Protein AF-A0A7C5AJ79-F1 (afdb_monomer_lite)

Foldseek 3Di:
DVVVVVPDDDPPPQPQQAPPVRHGDPVVVVVVVVCVLQLWQVLVVVQWFFDADLQAEEEDDPPCLCVVQVVVVVVCVVPDDPVVPQDDDQPNPCVQSVLDPLVVLVCQLQQLQQHHYDHDDLVSLLSYQEYEAEQQLEAALVSVVSVLVSFQVAHAYEYEPNACQYYSVRHGAPFPVPSCVCVVQQWTWDPGKDQDFWFWDFDAPVVQLVLQLQLCCLPVVDDDDPVSSVVSSPPDPGLGDNDQQDFLNDRATATFSIFIAIHRHHSNKRAGIATPVRGGQKIWHRHNNGIYMYRTGDSDDPDSDPDPFDRNSQSVSSSSSSRCVSSVDHHQKGWFWPGRRRGTRWQWGWTWTDRPFAPKIKIKIFHALPTAKTKTKIFGHPLFDWKFFLSVLDTFDWDQDPPPRTTIGIDIAHHGGMTIIIGHNDDDDQWEKDWDQEDEAQAKIKIFTPPQQTWFWTWKWKFAPDPVVTDTPVVQIDIDGAGRRGIDITHGHLPDDFAKMKMWTATSTNRRIYIDIYGYDHDPLSVVVVPADDDPDAAWDDPVVLPDADADDLVRLVVLQVLLQCVLQDLHQFFCCAEPCPNCTGPRHNNVSLSNLQNYAVLVNLVSVQVQQQVAHEGEQEACSQQAHLPQRHGPDNVTDNCSLVSQLCNCVVQVWAWWDFPPQLQWIWTHHHNGIYIYGNHGLNVQDDGSSSSSVVSVVVNVVCQVQQNPVPGDDTDIDHPPPQGPVNSRNPD

Sequence (735 aa):
QMGYALGCTYLSTWGHVFNGDLTLTRPGMVIMRTMKGLERSEAVIRCMQPHTDPRIGIYTFDSRWKLVRGRYSFFLQRNGPYDIAMGAGPYKAPGASYVKPPEGPLYSALAESGYAPRYVKPEEFSACKVLFLPYVEAIDPPVADQLKQYVQNGGTLVAFPVIARYDGGGKPYERCPGAGLDELFGFSAGPDWIFECSPVDFPGENEAKKAFADSWFNTSGVPRDEKSEADAISKDAPIYFNMTMRCGGDPCHYISCGHQKLHDIARDVTLIGRHEDGEPLLTFRQVGKGRAICFNLLLTWPTGLQIPVTEQRETFRQAVEQLVRRFGLEPDFELRNTRGYGEGVVDFVTAQFDLPGTSTRILSMYSDWRSRPASARLLLKGGFTQVWDVRSGRRLASLPDPASGIPEALVTVGPGEWRLLALMTKSPSAPDMDAPASVEQGQRIQLAFPGASETLYGRIDAWPGDPALSSRLEHHGRSLAIPKGGRDELRVRLDDPVGEWTLRYTDGISGGVAEMKVSVKASAPARALSAAAPYPDAPMVSAAMARRGADLTDAEFIGLLDRLSAIHLDASPMDKRRYSYFTYELADSRHNTDRLLAATDWTARLEALRAHVAAGGLVYLIGEDLGRDPRSGLPTTPARNPRILEALDALVAKYRGQVLQVAGAPDLRVIRLGKGMILLDRRSPDSSGNSNLHLAAWHQHWLEEMAELGLLPGGRGTLFLPAGMETVRHWFVRQ

pLDDT: mean 80.82, std 16.07, range [26.08, 97.94]

Structure (mmCIF, N/CA/C/O backbone):
data_AF-A0A7C5AJ79-F1
#
_entry.id   AF-A0A7C5AJ79-F1
#
loop_
_atom_site.group_PDB
_atom_site.id
_atom_site.type_symbol
_atom_site.label_atom_id
_atom_site.label_alt_id
_atom_site.label_comp_id
_atom_site.label_asym_id
_atom_site.label_entity_id
_atom_site.label_seq_id
_atom_site.pdbx_PDB_ins_code
_atom_site.Cartn_x
_atom_site.Cartn_y
_atom_site.Cartn_z
_atom_site.occupancy
_atom_site.B_iso_or_equiv
_atom_site.auth_seq_id
_atom_site.auth_comp_id
_atom_site.auth_asym_id
_atom_site.auth_atom_id
_atom_site.pdbx_PDB_model_num
ATOM 1 N N . GLN A 1 1 ? -5.560 5.974 -2.387 1.00 30.77 1 GLN A N 1
ATOM 2 C CA . GLN A 1 1 ? -5.601 7.121 -3.326 1.00 30.77 1 GLN A CA 1
ATOM 3 C C . GLN A 1 1 ? -4.407 7.148 -4.293 1.00 30.77 1 GLN A C 1
ATOM 5 O O . GLN A 1 1 ? -4.661 7.235 -5.484 1.00 30.77 1 GLN A O 1
ATOM 10 N N . MET A 1 2 ? -3.145 6.953 -3.870 1.00 26.08 2 MET A N 1
ATOM 11 C CA . MET A 1 2 ? -2.006 6.813 -4.816 1.00 26.08 2 MET A CA 1
ATOM 12 C C . MET A 1 2 ? -2.119 5.597 -5.759 1.00 26.08 2 MET A C 1
ATOM 14 O O . MET A 1 2 ? -1.777 5.703 -6.929 1.00 26.08 2 MET A O 1
ATOM 18 N N . GLY A 1 3 ? -2.705 4.480 -5.309 1.00 26.86 3 GLY A N 1
ATOM 19 C CA . GLY A 1 3 ? -3.023 3.341 -6.189 1.00 26.86 3 GLY A CA 1
ATOM 20 C C . GLY A 1 3 ? -4.099 3.639 -7.247 1.00 26.86 3 GLY A C 1
ATOM 21 O O . GLY A 1 3 ? -4.060 3.077 -8.334 1.00 26.86 3 GLY A O 1
ATOM 22 N N . TYR A 1 4 ? -5.006 4.588 -6.981 1.00 29.61 4 TYR A N 1
ATOM 23 C CA . TYR A 1 4 ? -5.996 5.050 -7.966 1.00 29.61 4 TYR A CA 1
ATOM 24 C C . TYR A 1 4 ? -5.348 5.963 -9.023 1.00 29.61 4 TYR A C 1
ATOM 26 O O . TYR A 1 4 ? -5.754 5.953 -10.181 1.00 29.61 4 TYR A O 1
ATOM 34 N N . ALA A 1 5 ? -4.288 6.690 -8.641 1.00 33.25 5 ALA A N 1
ATOM 35 C CA . ALA A 1 5 ? -3.459 7.479 -9.554 1.00 33.25 5 ALA A CA 1
ATOM 36 C C . ALA A 1 5 ? -2.518 6.618 -10.419 1.00 33.25 5 ALA A C 1
ATOM 38 O O . ALA A 1 5 ? -2.135 7.042 -11.504 1.00 33.25 5 ALA A O 1
ATOM 39 N N . LEU A 1 6 ? -2.166 5.409 -9.966 1.00 32.25 6 LEU A N 1
ATOM 40 C CA . LEU A 1 6 ? -1.290 4.487 -10.698 1.00 32.25 6 LEU A CA 1
ATOM 41 C C . LEU A 1 6 ? -2.056 3.470 -11.568 1.00 32.25 6 LEU A C 1
ATOM 43 O O . LEU A 1 6 ? -1.479 2.927 -12.504 1.00 32.25 6 LEU A O 1
ATOM 47 N N . GLY A 1 7 ? -3.339 3.212 -11.281 1.00 26.41 7 GLY A N 1
ATOM 48 C CA . GLY A 1 7 ? -4.116 2.127 -11.901 1.00 26.41 7 GLY A CA 1
ATOM 49 C C . GLY A 1 7 ? -5.047 2.500 -13.065 1.00 26.41 7 GLY A C 1
ATOM 50 O O . GLY A 1 7 ? -5.586 1.599 -13.703 1.00 26.41 7 GLY A O 1
ATOM 51 N N . CYS A 1 8 ? -5.259 3.783 -13.379 1.00 26.61 8 CYS A N 1
ATOM 52 C CA . CYS A 1 8 ? -6.176 4.183 -14.456 1.00 26.61 8 CYS A CA 1
ATOM 53 C C . CYS A 1 8 ? -5.454 4.315 -15.812 1.00 26.61 8 CYS A C 1
ATOM 55 O O . CYS A 1 8 ? -4.892 5.355 -16.142 1.00 26.61 8 CYS A O 1
ATOM 57 N N . THR A 1 9 ? -5.478 3.218 -16.571 1.00 29.77 9 THR A N 1
ATOM 58 C CA . THR A 1 9 ? -5.506 3.097 -18.046 1.00 29.77 9 THR A CA 1
ATOM 59 C C . THR A 1 9 ? -5.111 4.318 -18.905 1.00 29.77 9 THR A C 1
ATOM 61 O O . THR A 1 9 ? -5.859 5.281 -19.050 1.00 29.77 9 THR A O 1
ATOM 64 N N . TYR A 1 10 ? -3.959 4.150 -19.564 1.00 36.19 10 TYR A N 1
ATOM 65 C CA . TYR A 1 10 ? -3.267 4.818 -20.689 1.00 36.19 10 TYR A CA 1
ATOM 66 C C . TYR A 1 10 ? -3.913 5.919 -21.574 1.00 36.19 10 TYR A C 1
ATOM 68 O O . TYR A 1 10 ? -3.166 6.567 -22.303 1.00 36.19 10 TYR A O 1
ATOM 76 N N . LEU A 1 11 ? -5.227 6.173 -21.559 1.00 32.41 11 LEU A N 1
ATOM 77 C CA . LEU A 1 11 ? -5.886 7.128 -22.477 1.00 32.41 11 LEU A CA 1
ATOM 78 C C . LEU A 1 11 ? -6.557 8.332 -21.790 1.00 32.41 11 LEU A C 1
ATOM 80 O O . LEU A 1 11 ? -6.788 9.338 -22.452 1.00 32.41 11 LEU A O 1
ATOM 84 N N . SER A 1 12 ? -6.815 8.294 -20.477 1.00 37.41 12 SER A N 1
ATOM 85 C CA . SER A 1 12 ? -7.466 9.403 -19.749 1.00 37.41 12 SER A CA 1
ATOM 86 C C . SER A 1 12 ? -6.517 10.277 -18.912 1.00 37.41 12 SER A C 1
ATOM 88 O O . SER A 1 12 ? -6.944 11.287 -18.360 1.00 37.41 12 SER A O 1
ATOM 90 N N . THR A 1 13 ? -5.233 9.925 -18.793 1.00 46.84 13 THR A N 1
ATOM 91 C CA . THR A 1 13 ? -4.278 10.585 -17.878 1.00 46.84 13 THR A CA 1
ATOM 92 C C . THR A 1 13 ? -3.464 11.722 -18.500 1.00 46.84 13 THR A C 1
ATOM 94 O O . THR A 1 13 ? -3.077 12.641 -17.781 1.00 46.84 13 THR A O 1
ATOM 97 N N . TRP A 1 14 ? -3.242 11.740 -19.818 1.00 44.59 14 TRP A N 1
ATOM 98 C CA . TRP A 1 14 ? -2.407 12.777 -20.448 1.00 44.59 14 TRP A CA 1
ATOM 99 C C . TRP A 1 14 ? -3.070 14.160 -20.469 1.00 44.59 14 TRP A C 1
ATOM 101 O O . TRP A 1 14 ? -2.384 15.161 -20.268 1.00 44.59 14 TRP A O 1
ATOM 111 N N . GLY A 1 15 ? -4.401 14.224 -20.605 1.00 50.94 15 GLY A N 1
ATOM 112 C CA . GLY A 1 15 ? -5.144 15.492 -20.675 1.00 50.94 15 GLY A CA 1
ATOM 113 C C . GLY A 1 15 ? -5.105 16.335 -19.393 1.00 50.94 15 GLY A C 1
ATOM 114 O O . GLY A 1 15 ? -5.389 17.527 -19.437 1.00 50.94 15 GLY A O 1
ATOM 115 N N . HIS A 1 16 ? -4.732 15.744 -18.251 1.00 58.81 16 HIS A N 1
ATOM 116 C CA . HIS A 1 16 ? -4.538 16.477 -16.996 1.00 58.81 16 HIS A CA 1
ATOM 117 C C . HIS A 1 16 ? -3.075 16.833 -16.720 1.00 58.81 16 HIS A C 1
ATOM 119 O O . HIS A 1 16 ? -2.828 17.675 -15.859 1.00 58.81 16 HIS A O 1
ATOM 125 N N . VAL A 1 17 ? -2.113 16.211 -17.411 1.00 68.94 17 VAL A N 1
ATOM 126 C CA . VAL A 1 17 ? -0.666 16.406 -17.197 1.00 68.94 17 VAL A CA 1
ATOM 127 C C . VAL A 1 17 ? -0.088 17.404 -18.197 1.00 68.94 17 VAL A C 1
ATOM 129 O O . VAL A 1 17 ? 0.801 18.173 -17.830 1.00 68.94 17 VAL A O 1
ATOM 132 N N . PHE A 1 18 ? -0.629 17.445 -19.415 1.00 69.00 18 PHE A N 1
ATOM 133 C CA . PHE A 1 18 ? -0.200 18.353 -20.473 1.00 69.00 18 PHE A CA 1
ATOM 134 C C . PHE A 1 18 ? -1.359 19.224 -20.962 1.00 69.00 18 PHE A C 1
ATOM 136 O O . PHE A 1 18 ? -2.495 18.765 -21.081 1.00 69.00 18 PHE A O 1
ATOM 143 N N . ASN A 1 19 ? -1.069 20.495 -21.221 1.00 72.88 19 ASN A N 1
ATOM 144 C CA . ASN A 1 19 ? -1.949 21.390 -21.959 1.00 72.88 19 ASN A CA 1
ATOM 145 C C . ASN A 1 19 ? -2.066 20.899 -23.417 1.00 72.88 19 ASN A C 1
ATOM 147 O O . ASN A 1 19 ? -1.278 20.070 -23.877 1.00 72.88 19 ASN A O 1
ATOM 151 N N . GLY A 1 20 ? -3.024 21.437 -24.177 1.00 66.44 20 GLY A N 1
ATOM 152 C CA . GLY A 1 20 ? -3.197 21.088 -25.597 1.00 66.44 20 GLY A CA 1
ATOM 153 C C . GLY A 1 20 ? -1.980 21.399 -26.486 1.00 66.44 20 GLY A C 1
ATOM 154 O O . GLY A 1 20 ? -1.880 20.857 -27.581 1.00 66.44 20 GLY A O 1
ATOM 155 N N . ASP A 1 21 ? -1.047 22.226 -26.009 1.00 78.31 21 ASP A N 1
ATOM 156 C CA . ASP A 1 21 ? 0.229 22.564 -26.652 1.00 78.31 21 ASP A CA 1
ATOM 157 C C . ASP A 1 21 ? 1.413 21.695 -26.174 1.00 78.31 21 ASP A C 1
ATOM 159 O O . ASP A 1 21 ? 2.566 22.004 -26.467 1.00 78.31 21 ASP A O 1
ATOM 163 N N . LEU A 1 22 ? 1.138 20.616 -25.429 1.00 75.31 22 LEU A N 1
ATOM 164 C CA . LEU A 1 22 ? 2.119 19.694 -24.842 1.00 75.31 22 LEU A CA 1
ATOM 165 C C . LEU A 1 22 ? 3.036 20.308 -23.769 1.00 75.31 22 LEU A C 1
ATOM 167 O O . LEU A 1 22 ? 3.983 19.657 -23.323 1.00 75.31 22 LEU A O 1
ATOM 171 N N . THR A 1 23 ? 2.750 21.518 -23.2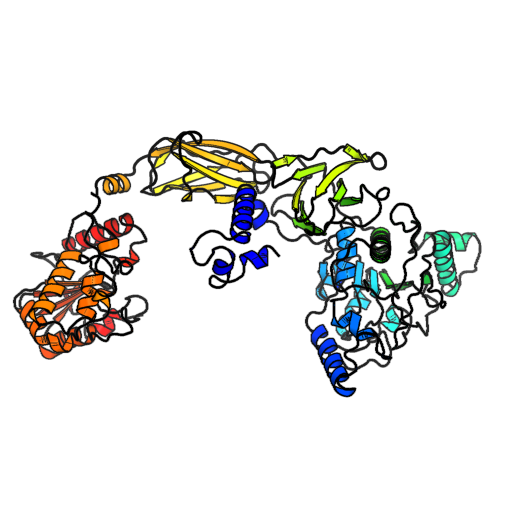84 1.00 81.12 23 THR A N 1
ATOM 172 C CA . THR A 1 23 ? 3.397 22.050 -22.075 1.00 81.12 23 THR A CA 1
ATOM 173 C C . THR A 1 23 ? 2.798 21.421 -20.815 1.00 81.12 23 THR A C 1
ATOM 175 O O . THR A 1 23 ? 1.650 20.981 -20.812 1.00 81.12 23 THR A O 1
ATOM 178 N N . LEU A 1 24 ? 3.555 21.358 -19.714 1.00 77.31 24 LEU A N 1
ATOM 179 C CA . LEU A 1 24 ? 3.053 20.794 -18.455 1.00 77.31 24 LEU A CA 1
ATOM 180 C C . LEU A 1 24 ? 1.935 21.660 -17.852 1.00 77.31 24 LEU A C 1
ATOM 182 O O . LEU A 1 24 ? 2.075 22.874 -17.695 1.00 77.31 24 LEU A O 1
ATOM 186 N N . THR A 1 25 ? 0.854 21.023 -17.409 1.00 82.75 25 THR A N 1
ATOM 187 C CA . THR A 1 25 ? -0.166 21.669 -16.573 1.00 82.75 25 THR A CA 1
ATOM 188 C C . THR A 1 25 ? 0.356 21.868 -15.142 1.00 82.75 25 THR A C 1
ATOM 190 O O . THR A 1 25 ? 1.351 21.270 -14.719 1.00 82.75 25 THR A O 1
ATOM 193 N N . ARG A 1 26 ? -0.358 22.654 -14.321 1.00 81.06 26 ARG A N 1
ATOM 194 C CA . ARG A 1 26 ? -0.065 22.752 -12.877 1.00 81.06 26 ARG A CA 1
ATOM 195 C C . ARG A 1 26 ? -0.122 21.387 -12.162 1.00 81.06 26 ARG A C 1
ATOM 197 O O . ARG A 1 26 ? 0.842 21.080 -11.461 1.00 81.06 26 ARG A O 1
ATOM 204 N N . PRO A 1 27 ? -1.162 20.545 -12.341 1.00 78.88 27 PRO A N 1
ATOM 205 C CA . PRO A 1 27 ? -1.145 19.169 -11.839 1.00 78.88 27 PRO A CA 1
ATOM 206 C C . PRO A 1 27 ? 0.046 18.349 -12.347 1.00 78.88 27 PRO A C 1
ATOM 208 O O . PRO A 1 27 ? 0.680 17.657 -11.553 1.00 78.88 27 PRO A O 1
ATOM 211 N N . GLY A 1 28 ? 0.401 18.475 -13.630 1.00 79.31 28 GLY A N 1
ATOM 212 C CA . GLY A 1 28 ? 1.559 17.799 -14.216 1.00 79.31 28 GLY A CA 1
ATOM 213 C C . GLY A 1 28 ? 2.873 18.175 -13.528 1.00 79.31 28 GLY A C 1
ATOM 214 O O . GLY A 1 28 ? 3.649 17.296 -13.157 1.00 79.31 28 GLY A O 1
ATOM 215 N N . MET A 1 29 ? 3.087 19.464 -13.247 1.00 83.31 29 MET A N 1
ATOM 216 C CA . MET A 1 29 ? 4.248 19.935 -12.480 1.00 83.31 29 MET A CA 1
ATOM 217 C C . MET A 1 29 ? 4.271 19.397 -11.041 1.00 83.31 29 MET A C 1
ATOM 219 O O . MET A 1 29 ? 5.339 19.037 -10.541 1.00 83.31 29 MET A O 1
ATOM 223 N N . VAL A 1 30 ? 3.116 19.321 -10.366 1.00 81.75 30 VAL A N 1
ATOM 224 C CA . VAL A 1 30 ? 3.016 18.764 -9.003 1.00 81.75 30 VAL A CA 1
ATOM 225 C C . VAL A 1 30 ? 3.344 17.272 -8.998 1.00 81.75 30 VAL A C 1
ATOM 227 O O . VAL A 1 30 ? 4.111 16.827 -8.146 1.00 81.75 30 VAL A O 1
ATOM 230 N N . ILE A 1 31 ? 2.822 16.507 -9.961 1.00 80.75 31 ILE A N 1
ATOM 231 C CA . ILE A 1 31 ? 3.136 15.081 -10.117 1.00 80.75 31 ILE A CA 1
ATOM 232 C C . ILE A 1 31 ? 4.631 14.903 -10.371 1.00 80.75 31 ILE A C 1
ATOM 234 O O . ILE A 1 31 ? 5.275 14.139 -9.658 1.00 80.75 31 ILE A O 1
ATOM 238 N N . MET A 1 32 ? 5.205 15.652 -11.316 1.00 81.56 32 MET A N 1
ATOM 239 C CA . MET A 1 32 ? 6.634 15.592 -11.629 1.00 81.56 32 MET A CA 1
ATOM 240 C C . MET A 1 32 ? 7.501 15.887 -10.397 1.00 81.56 32 MET A C 1
ATOM 242 O O . MET A 1 32 ? 8.410 15.118 -10.087 1.00 81.56 32 MET A O 1
ATOM 246 N N . ARG A 1 33 ? 7.205 16.963 -9.651 1.00 84.50 33 ARG A N 1
ATOM 247 C CA . ARG A 1 33 ? 7.942 17.317 -8.427 1.00 84.50 33 ARG A CA 1
ATOM 248 C C . ARG A 1 33 ? 7.802 16.239 -7.349 1.00 84.50 33 ARG A C 1
ATOM 250 O O . ARG A 1 33 ? 8.792 15.909 -6.701 1.00 84.50 33 ARG A O 1
ATOM 257 N N . THR A 1 34 ? 6.603 15.688 -7.164 1.00 82.81 34 THR A N 1
ATOM 258 C CA . THR A 1 34 ? 6.357 14.600 -6.208 1.00 82.81 34 THR A CA 1
ATOM 259 C C . THR A 1 34 ? 7.134 13.344 -6.586 1.00 82.81 34 THR A C 1
ATOM 261 O O . THR A 1 34 ? 7.857 12.818 -5.747 1.00 82.81 34 THR A O 1
ATOM 264 N N . MET A 1 35 ? 7.055 12.904 -7.844 1.00 83.12 35 MET A N 1
ATOM 265 C CA . MET A 1 35 ? 7.781 11.729 -8.332 1.00 83.12 35 MET A CA 1
ATOM 266 C C . MET A 1 35 ? 9.294 11.917 -8.201 1.00 83.12 35 MET A C 1
ATOM 268 O O . MET A 1 35 ? 9.977 11.032 -7.695 1.00 83.12 35 MET A O 1
ATOM 272 N N . LYS A 1 36 ? 9.818 13.100 -8.548 1.00 84.56 36 LYS A N 1
ATOM 273 C CA . LYS A 1 36 ? 11.247 13.401 -8.391 1.00 84.56 36 LYS A CA 1
ATOM 274 C C . LYS A 1 36 ? 11.685 13.382 -6.925 1.00 84.56 36 LYS A C 1
ATOM 276 O O . LYS A 1 36 ? 12.739 12.844 -6.607 1.00 84.56 36 LYS A O 1
ATOM 281 N N . GLY A 1 37 ? 10.863 13.919 -6.023 1.00 84.50 37 GLY A N 1
ATOM 282 C CA . GLY A 1 37 ? 11.114 13.878 -4.579 1.00 84.50 37 GLY A CA 1
ATOM 283 C C . GLY A 1 37 ? 10.970 12.488 -3.947 1.00 84.50 37 GLY A C 1
ATOM 284 O O . GLY A 1 37 ? 11.336 12.317 -2.787 1.00 84.50 37 GLY A O 1
ATOM 285 N N . LEU A 1 38 ? 10.430 11.515 -4.686 1.00 87.81 38 LEU A N 1
ATOM 286 C CA . LEU A 1 38 ? 10.228 10.138 -4.243 1.00 87.81 38 LEU A CA 1
ATOM 287 C C . LEU A 1 38 ? 11.202 9.141 -4.856 1.00 87.81 38 LEU A C 1
ATOM 289 O O . LEU A 1 38 ? 11.251 8.009 -4.398 1.00 87.81 38 LEU A O 1
ATOM 293 N N . GLU A 1 39 ? 11.997 9.544 -5.842 1.00 88.12 39 GLU A N 1
ATOM 294 C CA . GLU A 1 39 ? 12.867 8.652 -6.613 1.00 88.12 39 GLU A CA 1
ATOM 295 C C . GLU A 1 39 ? 13.772 7.775 -5.726 1.00 88.12 39 GLU A C 1
ATOM 297 O O . GLU A 1 39 ? 13.939 6.583 -5.981 1.00 88.12 39 GLU A O 1
ATOM 302 N N . ARG A 1 40 ? 14.291 8.337 -4.627 1.00 90.94 40 ARG A N 1
ATOM 303 C CA . ARG A 1 40 ? 15.097 7.605 -3.639 1.00 90.94 40 ARG A CA 1
ATOM 304 C C . ARG A 1 40 ? 14.287 6.563 -2.859 1.00 90.94 40 ARG A C 1
ATOM 306 O O . ARG A 1 40 ? 14.742 5.443 -2.663 1.00 90.94 40 ARG A O 1
ATOM 313 N N . SER A 1 41 ? 13.105 6.941 -2.381 1.00 92.44 41 SER A N 1
ATOM 314 C CA . SER A 1 41 ? 12.254 6.117 -1.513 1.00 92.44 41 SER A CA 1
ATOM 315 C C . SER A 1 41 ? 11.194 5.321 -2.273 1.00 92.44 41 SER A C 1
ATOM 317 O O . SER A 1 41 ? 10.345 4.664 -1.671 1.00 92.44 41 SER A O 1
ATOM 319 N N . GLU A 1 42 ? 11.249 5.338 -3.601 1.00 92.69 42 GLU A N 1
ATOM 320 C CA . GLU A 1 42 ? 10.280 4.696 -4.479 1.00 92.69 42 GLU A CA 1
ATOM 321 C C . GLU A 1 42 ? 10.166 3.191 -4.200 1.00 92.69 42 GLU A C 1
ATOM 323 O O . GLU A 1 42 ? 9.053 2.667 -4.178 1.00 92.69 42 GLU A O 1
ATOM 328 N N . ALA A 1 43 ? 11.277 2.511 -3.893 1.00 92.75 43 ALA A N 1
ATOM 329 C CA . ALA A 1 43 ? 11.260 1.104 -3.485 1.00 92.75 43 ALA A CA 1
ATOM 330 C C . ALA A 1 43 ? 10.395 0.868 -2.238 1.00 92.75 43 ALA A C 1
ATOM 332 O O . ALA A 1 43 ? 9.576 -0.048 -2.229 1.00 92.75 43 ALA A O 1
ATOM 333 N N . VAL A 1 44 ? 10.531 1.718 -1.213 1.00 94.25 44 VAL A N 1
ATOM 334 C CA . VAL A 1 44 ? 9.744 1.632 0.028 1.00 94.25 44 VAL A CA 1
ATOM 335 C C . VAL A 1 44 ? 8.259 1.796 -0.288 1.00 94.25 44 VAL A C 1
ATOM 337 O O . VAL A 1 44 ? 7.440 0.982 0.124 1.00 94.25 44 VAL A O 1
ATOM 340 N N . ILE A 1 45 ? 7.907 2.810 -1.079 1.00 91.06 45 ILE A N 1
ATOM 341 C CA . ILE A 1 45 ? 6.509 3.148 -1.391 1.00 91.06 45 ILE A CA 1
ATOM 342 C C . ILE A 1 45 ? 5.844 2.085 -2.262 1.00 91.06 45 ILE A C 1
ATOM 344 O O . ILE A 1 45 ? 4.664 1.795 -2.078 1.00 91.06 45 ILE A O 1
ATOM 348 N N . ARG A 1 46 ? 6.583 1.504 -3.212 1.00 90.62 46 ARG A N 1
ATOM 349 C CA . ARG A 1 46 ? 6.070 0.444 -4.090 1.00 90.62 46 ARG A CA 1
ATOM 350 C C . ARG A 1 46 ? 5.912 -0.895 -3.372 1.00 90.62 46 ARG A C 1
ATOM 352 O O . ARG A 1 46 ? 5.088 -1.694 -3.807 1.00 90.62 46 ARG A O 1
ATOM 359 N N . CYS A 1 47 ? 6.696 -1.145 -2.322 1.00 94.00 47 CYS A N 1
ATOM 360 C CA . CYS A 1 47 ? 6.739 -2.449 -1.657 1.00 94.00 47 CYS A CA 1
ATOM 361 C C . CYS A 1 47 ? 6.020 -2.496 -0.304 1.00 94.00 47 CYS A C 1
ATOM 363 O O . CYS A 1 47 ? 5.737 -3.593 0.172 1.00 94.00 47 CYS A O 1
ATOM 365 N N . MET A 1 48 ? 5.730 -1.352 0.325 1.00 94.69 48 MET A N 1
ATOM 366 C CA . MET A 1 48 ? 4.992 -1.318 1.589 1.00 94.69 48 MET A CA 1
ATOM 367 C C . MET A 1 48 ? 3.592 -1.933 1.430 1.00 94.69 48 MET A C 1
ATOM 369 O O . MET A 1 48 ? 2.895 -1.689 0.442 1.00 94.69 48 MET A O 1
ATOM 373 N N . GLN A 1 49 ? 3.165 -2.719 2.414 1.00 94.94 49 GLN A N 1
ATOM 374 C CA . GLN A 1 49 ? 1.880 -3.419 2.420 1.00 94.94 49 GLN A CA 1
ATOM 375 C C . GLN A 1 49 ? 1.011 -2.907 3.567 1.00 94.94 49 GLN A C 1
ATOM 377 O O . GLN A 1 49 ? 1.552 -2.672 4.641 1.00 94.94 49 GLN A O 1
ATOM 382 N N . PRO A 1 50 ? -0.309 -2.707 3.388 1.00 94.44 50 PRO A N 1
ATOM 383 C CA . PRO A 1 50 ? -1.170 -2.231 4.468 1.00 94.44 50 PRO A CA 1
ATOM 384 C C . PRO A 1 50 ? -1.029 -3.095 5.723 1.00 94.44 50 PRO A C 1
ATOM 386 O O . PRO A 1 50 ? -1.135 -4.317 5.646 1.00 94.44 50 PRO A O 1
ATOM 389 N N . HIS A 1 51 ? -0.797 -2.452 6.864 1.00 93.56 51 HIS A N 1
ATOM 390 C CA . HIS A 1 51 ? -0.735 -3.135 8.146 1.00 93.56 51 HIS A CA 1
ATOM 391 C C . HIS A 1 51 ? -2.135 -3.239 8.756 1.00 93.56 51 HIS A C 1
ATOM 393 O O . HIS A 1 51 ? -2.902 -2.274 8.732 1.00 93.56 51 HIS A O 1
ATOM 399 N N . THR A 1 52 ? -2.435 -4.389 9.355 1.00 93.19 52 THR A N 1
ATOM 400 C CA . THR A 1 52 ? -3.640 -4.605 10.159 1.00 93.19 52 THR A CA 1
ATOM 401 C C . THR A 1 52 ? -3.317 -5.452 11.385 1.00 93.19 52 THR A C 1
ATOM 403 O O . THR A 1 52 ? -2.621 -6.460 11.259 1.00 93.19 52 THR A O 1
ATOM 406 N N . ASP A 1 53 ? -3.885 -5.105 12.536 1.00 92.69 53 ASP A N 1
ATOM 407 C CA . ASP A 1 53 ? -3.864 -5.907 13.754 1.00 92.69 53 ASP A CA 1
ATOM 408 C C . ASP A 1 53 ? -4.997 -6.950 13.699 1.00 92.69 53 ASP A C 1
ATOM 410 O O . ASP A 1 53 ? -6.174 -6.588 13.805 1.00 92.69 53 ASP A O 1
ATOM 414 N N . PRO A 1 54 ? -4.687 -8.254 13.559 1.00 93.19 54 PRO A N 1
ATOM 415 C CA . PRO A 1 54 ? -5.710 -9.296 13.462 1.00 93.19 54 PRO A CA 1
ATOM 416 C C . PRO A 1 54 ? -6.571 -9.417 14.729 1.00 93.19 54 PRO A C 1
ATOM 418 O O . PRO A 1 54 ? -7.662 -9.984 14.679 1.00 93.19 54 PRO A O 1
ATOM 421 N N . ARG A 1 55 ? -6.117 -8.864 15.863 1.00 95.38 55 ARG A N 1
ATOM 422 C CA . ARG A 1 55 ? -6.834 -8.920 17.141 1.00 95.38 55 ARG A CA 1
ATOM 423 C C . ARG A 1 55 ? -8.033 -7.967 17.186 1.00 95.38 55 ARG A C 1
ATOM 425 O O . ARG A 1 55 ? -8.869 -8.141 18.074 1.00 95.38 55 ARG A O 1
ATOM 432 N N . ILE A 1 56 ? -8.127 -6.994 16.273 1.00 95.94 56 ILE A N 1
ATOM 433 C CA . ILE A 1 56 ? -9.203 -5.991 16.217 1.00 95.94 56 ILE A CA 1
ATOM 434 C C . ILE A 1 56 ? -9.965 -6.141 14.898 1.00 95.94 56 ILE A C 1
ATOM 436 O O . ILE A 1 56 ? -9.530 -5.656 13.851 1.00 95.94 56 ILE A O 1
ATOM 440 N N . GLY A 1 57 ? -11.120 -6.801 14.955 1.00 95.06 57 GLY A N 1
ATOM 441 C CA . GLY A 1 57 ? -11.978 -7.032 13.796 1.00 95.06 57 GLY A CA 1
ATOM 442 C C . GLY A 1 57 ? -13.144 -6.052 13.723 1.00 95.06 57 GLY A C 1
ATOM 443 O O . GLY A 1 57 ? -13.804 -5.791 14.724 1.00 95.06 57 GLY A O 1
ATOM 444 N N . ILE A 1 58 ? -13.449 -5.559 12.526 1.00 92.88 58 ILE A N 1
ATOM 445 C CA . ILE A 1 58 ? -14.715 -4.906 12.185 1.00 92.88 58 ILE A CA 1
ATOM 446 C C . ILE A 1 58 ? -15.421 -5.804 11.183 1.00 92.88 58 ILE A C 1
ATOM 448 O O . ILE A 1 58 ? -14.908 -6.069 10.094 1.00 92.88 58 ILE A O 1
ATOM 452 N N . TYR A 1 59 ? -16.599 -6.290 11.540 1.00 89.94 59 TYR A N 1
ATOM 453 C CA . TYR A 1 59 ? -17.354 -7.130 10.636 1.00 89.94 59 TYR A CA 1
ATOM 454 C C . TYR A 1 59 ? -17.980 -6.291 9.514 1.00 89.94 59 TYR A C 1
ATOM 456 O O . TYR A 1 59 ? -18.676 -5.315 9.789 1.00 89.94 59 TYR A O 1
ATOM 464 N N . THR A 1 60 ? -17.742 -6.667 8.253 1.00 74.88 60 THR A N 1
ATOM 465 C CA . THR A 1 60 ? -18.331 -6.009 7.075 1.00 74.88 60 THR A CA 1
ATOM 466 C C . THR A 1 60 ? -19.018 -7.011 6.146 1.00 74.88 60 THR A C 1
ATOM 468 O O . THR A 1 60 ? -18.612 -8.169 6.037 1.00 74.88 60 THR A O 1
ATOM 471 N N . PHE A 1 61 ? -20.062 -6.554 5.450 1.00 66.69 61 PHE A N 1
ATOM 472 C CA . PHE A 1 61 ? -20.881 -7.351 4.535 1.00 66.69 61 PHE A CA 1
ATOM 473 C C . PHE A 1 61 ? -21.057 -6.660 3.184 1.00 66.69 61 PHE A C 1
ATOM 475 O O . PHE A 1 61 ? -22.052 -5.976 2.934 1.00 66.69 61 PHE A O 1
ATOM 482 N N . ASP A 1 62 ? -20.132 -6.900 2.263 1.00 55.00 62 ASP A N 1
ATOM 483 C CA . ASP A 1 62 ? -20.131 -6.258 0.942 1.00 55.00 62 ASP A CA 1
ATOM 484 C C . ASP A 1 62 ? -21.410 -6.553 0.107 1.00 55.00 62 ASP A C 1
ATOM 486 O O . ASP A 1 62 ? -21.867 -5.736 -0.692 1.00 55.00 62 ASP A O 1
ATOM 490 N N . SER A 1 63 ? -22.066 -7.706 0.314 1.00 47.59 63 SER A N 1
ATOM 491 C CA . SER A 1 63 ? -23.254 -8.123 -0.454 1.00 47.59 63 SER A CA 1
ATOM 492 C C . SER A 1 63 ? -24.602 -7.664 0.122 1.00 47.59 63 SER A C 1
ATOM 494 O O . SER A 1 63 ? -25.560 -7.508 -0.639 1.00 47.59 63 SER A O 1
ATOM 496 N N . ARG A 1 64 ? -24.708 -7.403 1.433 1.00 56.78 64 ARG A N 1
ATOM 497 C CA . ARG A 1 64 ? -25.996 -7.112 2.102 1.00 56.78 64 ARG A CA 1
ATOM 498 C C . ARG A 1 64 ? -26.340 -5.624 2.160 1.00 56.78 64 ARG A C 1
ATOM 500 O O . ARG A 1 64 ? -27.517 -5.288 2.274 1.00 56.78 64 ARG A O 1
ATOM 507 N N . TRP A 1 65 ? -25.372 -4.738 1.901 1.00 57.91 65 TRP A N 1
ATOM 508 C CA . TRP A 1 65 ? -25.650 -3.332 1.584 1.00 57.91 65 TRP A CA 1
ATOM 509 C C . TRP A 1 65 ? -26.583 -3.180 0.386 1.00 57.91 65 TRP A C 1
ATOM 511 O O . TRP A 1 65 ? -27.425 -2.290 0.381 1.00 57.91 65 TRP A O 1
ATOM 521 N N . LYS A 1 66 ? -26.487 -4.062 -0.618 1.00 58.03 66 LYS A N 1
ATOM 522 C CA . LYS A 1 66 ? -27.406 -4.057 -1.767 1.00 58.03 66 LYS A CA 1
ATOM 523 C C . LYS A 1 66 ? -28.838 -4.394 -1.364 1.00 58.03 66 LYS A C 1
ATOM 525 O O . LYS A 1 66 ? -29.760 -3.829 -1.938 1.00 58.03 66 LYS A O 1
ATOM 530 N N . LEU A 1 67 ? -29.023 -5.276 -0.383 1.00 60.53 67 LEU A N 1
ATOM 531 C CA . LEU A 1 67 ? -30.341 -5.656 0.119 1.00 60.53 67 LEU A CA 1
ATOM 532 C C . LEU A 1 67 ? -30.963 -4.526 0.946 1.00 60.53 67 LEU A C 1
ATOM 534 O O . LEU A 1 67 ? -32.099 -4.129 0.697 1.00 60.53 67 LEU A O 1
ATOM 538 N N . VAL A 1 68 ? -30.183 -3.958 1.865 1.00 57.16 68 VAL A N 1
ATOM 539 C CA . VAL A 1 68 ? -30.588 -2.813 2.688 1.00 57.16 68 VAL A CA 1
ATOM 540 C C . VAL A 1 68 ? -30.891 -1.598 1.796 1.00 57.16 68 VAL A C 1
ATOM 542 O O . VAL A 1 68 ? -31.989 -1.048 1.856 1.00 57.16 68 VAL A O 1
ATOM 545 N N . ARG A 1 69 ? -29.988 -1.242 0.868 1.00 58.66 69 ARG A N 1
ATOM 546 C CA . ARG A 1 69 ? -30.200 -0.152 -0.104 1.00 58.66 69 ARG A CA 1
ATOM 547 C C . ARG A 1 69 ? -31.357 -0.435 -1.052 1.00 58.66 69 ARG A C 1
ATOM 549 O O . ARG A 1 69 ? -32.204 0.428 -1.203 1.00 58.66 69 ARG A O 1
ATOM 556 N N . GLY A 1 70 ? -31.430 -1.623 -1.651 1.00 58.09 70 GLY A N 1
ATOM 557 C CA . GLY A 1 70 ? -32.503 -1.997 -2.577 1.00 58.09 70 GLY A CA 1
ATOM 558 C C . GLY A 1 70 ? -33.884 -1.929 -1.926 1.00 58.09 70 GLY A C 1
ATOM 559 O O . GLY A 1 70 ? -34.831 -1.437 -2.535 1.00 58.09 70 GLY A O 1
ATOM 560 N N . ARG A 1 71 ? -33.990 -2.326 -0.654 1.00 60.28 71 ARG A N 1
ATOM 561 C CA . ARG A 1 71 ? -35.222 -2.214 0.129 1.00 60.28 71 ARG A CA 1
ATOM 562 C C . ARG A 1 71 ? -35.559 -0.770 0.497 1.00 60.28 71 ARG A C 1
ATOM 564 O O . ARG A 1 71 ? -36.707 -0.368 0.326 1.00 60.28 71 ARG A O 1
ATOM 571 N N . TYR A 1 72 ? -34.595 0.023 0.968 1.00 55.88 72 TYR A N 1
ATOM 572 C CA . TYR A 1 72 ? -34.843 1.443 1.234 1.00 55.88 72 TYR A CA 1
ATOM 573 C C . TYR A 1 72 ? -35.192 2.202 -0.055 1.00 55.88 72 TYR A C 1
ATOM 575 O O . TYR A 1 72 ? -36.121 2.998 -0.041 1.00 55.88 72 TYR A O 1
ATOM 583 N N . SER A 1 73 ? -34.565 1.888 -1.194 1.00 50.47 73 SER A N 1
ATOM 584 C CA . SER A 1 73 ? -34.952 2.411 -2.512 1.00 50.47 73 SER A CA 1
ATOM 585 C C . SER A 1 73 ? -36.377 2.001 -2.912 1.00 50.47 73 SER A C 1
ATOM 587 O O . SER A 1 73 ? -37.110 2.821 -3.459 1.00 50.47 73 SER A O 1
ATOM 589 N N . PHE A 1 74 ? -36.804 0.773 -2.598 1.00 46.56 74 PHE A N 1
ATOM 590 C CA . PHE A 1 74 ? -38.181 0.317 -2.820 1.00 46.56 74 PHE A CA 1
ATOM 591 C C . PHE A 1 74 ? -39.204 1.071 -1.948 1.00 46.56 74 PHE A C 1
ATOM 593 O O . PHE A 1 74 ? -40.288 1.404 -2.424 1.00 46.56 74 PHE A O 1
ATOM 600 N N . PHE A 1 75 ? -38.869 1.406 -0.696 1.00 47.91 75 PHE A N 1
ATOM 601 C CA . PHE A 1 75 ? -39.735 2.229 0.162 1.00 47.91 75 PHE A CA 1
ATOM 602 C C . PHE A 1 75 ? -39.729 3.716 -0.211 1.00 47.91 75 PHE A C 1
ATOM 604 O O . PHE A 1 75 ? -40.786 4.342 -0.166 1.00 47.91 75 PHE A O 1
ATOM 611 N N . LEU A 1 76 ? -38.592 4.257 -0.661 1.00 44.53 76 LEU A N 1
ATOM 612 C CA . LEU A 1 76 ? -38.488 5.620 -1.197 1.00 44.53 76 LEU A CA 1
ATOM 613 C C . LEU A 1 76 ? -39.404 5.829 -2.414 1.00 44.53 76 LEU A C 1
ATOM 615 O O . LEU A 1 76 ? -39.936 6.917 -2.604 1.00 44.53 76 LEU A O 1
ATOM 619 N N . GLN A 1 77 ? -39.652 4.786 -3.216 1.00 40.16 77 GLN A N 1
ATOM 620 C CA . GLN A 1 77 ? -40.608 4.854 -4.328 1.00 40.16 77 GLN A CA 1
ATOM 621 C C . GLN A 1 77 ? -42.081 4.831 -3.889 1.00 40.16 77 GLN A C 1
ATOM 623 O O . GLN A 1 77 ? -42.943 5.264 -4.652 1.00 40.16 77 GLN A O 1
ATOM 628 N N . ARG A 1 78 ? -42.398 4.342 -2.683 1.00 38.09 78 ARG A N 1
ATOM 629 C CA . ARG A 1 78 ? -43.785 4.093 -2.260 1.00 38.09 78 ARG A CA 1
ATOM 630 C C . ARG A 1 78 ? -44.483 5.319 -1.653 1.00 38.09 78 ARG A C 1
ATOM 632 O O . ARG A 1 78 ? -45.706 5.370 -1.701 1.00 38.09 78 ARG A O 1
ATOM 639 N N . ASN A 1 79 ? -43.728 6.309 -1.163 1.00 39.03 79 ASN A N 1
ATOM 640 C CA . ASN A 1 79 ? -44.267 7.522 -0.518 1.00 39.03 79 ASN A CA 1
ATOM 641 C C . ASN A 1 79 ? -44.068 8.825 -1.324 1.00 39.03 79 ASN A C 1
ATOM 643 O O . ASN A 1 79 ? -44.428 9.905 -0.861 1.00 39.03 79 ASN A O 1
ATOM 647 N N . GLY A 1 80 ? -43.581 8.731 -2.566 1.00 32.19 80 GLY A N 1
ATOM 648 C CA . GLY A 1 80 ? -43.537 9.849 -3.511 1.00 32.19 80 GLY A CA 1
ATOM 649 C C . GLY A 1 80 ? -42.311 10.776 -3.393 1.00 32.19 80 GLY A C 1
ATOM 650 O O . GLY A 1 80 ? -41.544 10.716 -2.436 1.00 32.19 80 GLY A O 1
ATOM 651 N N . PRO A 1 81 ? -42.107 11.657 -4.392 1.00 35.16 81 PRO A N 1
ATOM 652 C CA . PRO A 1 81 ? -40.875 12.436 -4.594 1.00 35.16 81 PRO A CA 1
ATOM 653 C C . PRO A 1 81 ? -40.617 13.558 -3.569 1.00 35.16 81 PRO A C 1
ATOM 655 O O . PRO A 1 81 ? -39.622 14.268 -3.693 1.00 35.16 81 PRO A O 1
ATOM 658 N N . TYR A 1 82 ? -41.478 13.730 -2.561 1.00 35.75 82 TYR A N 1
ATOM 659 C CA . TYR A 1 82 ? -41.344 14.778 -1.540 1.00 35.75 82 TYR A CA 1
ATOM 660 C C . TYR A 1 82 ? -40.577 14.330 -0.280 1.00 35.75 82 TYR A C 1
ATOM 662 O O . TYR A 1 82 ? -40.197 15.178 0.521 1.00 35.75 82 TYR A O 1
ATOM 670 N N . ASP A 1 83 ? -40.257 13.038 -0.143 1.00 36.44 83 ASP A N 1
ATOM 671 C CA . ASP A 1 83 ? -39.485 12.478 0.987 1.00 36.44 83 ASP A CA 1
ATOM 672 C C . ASP A 1 83 ? -37.953 12.523 0.776 1.00 36.44 83 ASP A C 1
ATOM 674 O O . ASP A 1 83 ? -37.173 12.020 1.582 1.00 36.44 83 ASP A O 1
ATOM 678 N N . ILE A 1 84 ? -37.487 13.167 -0.302 1.00 36.41 84 ILE A N 1
ATOM 679 C CA . ILE A 1 84 ? -36.053 13.426 -0.559 1.00 36.41 84 ILE A CA 1
ATOM 680 C C . ILE A 1 84 ? -35.514 14.516 0.399 1.00 36.41 84 ILE A C 1
ATOM 682 O O . ILE A 1 84 ? -34.307 14.748 0.490 1.00 36.41 84 ILE A O 1
ATOM 686 N N . ALA A 1 85 ? -36.393 15.174 1.165 1.00 33.41 85 ALA A N 1
ATOM 687 C CA . ALA A 1 85 ? -35.994 16.025 2.274 1.00 33.41 85 ALA A CA 1
ATOM 688 C C . ALA A 1 85 ? -35.424 15.159 3.409 1.00 33.41 85 ALA A C 1
ATOM 690 O O . ALA A 1 85 ? -36.150 14.588 4.219 1.00 33.41 85 ALA A O 1
ATOM 691 N N . MET A 1 86 ? -34.095 15.089 3.452 1.00 41.19 86 MET A N 1
ATOM 692 C CA . MET A 1 86 ? -33.263 14.499 4.501 1.00 41.19 86 MET A CA 1
ATOM 693 C C . MET A 1 86 ? -33.576 15.063 5.909 1.00 41.19 86 MET A C 1
ATOM 695 O O . MET A 1 86 ? -32.758 15.793 6.464 1.00 41.19 86 MET A O 1
ATOM 699 N N . GLY A 1 87 ? -34.738 14.765 6.511 1.00 36.00 87 GLY A N 1
ATOM 700 C CA . GLY A 1 87 ? -35.007 15.221 7.881 1.00 36.00 87 GLY A CA 1
ATOM 701 C C . GLY A 1 87 ? -36.407 15.139 8.508 1.00 36.00 87 GLY A C 1
ATOM 702 O O . GLY A 1 87 ? -36.481 15.459 9.693 1.00 36.00 87 GLY A O 1
ATOM 703 N N . ALA A 1 88 ? -37.502 14.739 7.841 1.00 34.47 88 ALA A N 1
ATOM 704 C CA . ALA A 1 88 ? -38.850 15.004 8.401 1.00 34.47 88 ALA A CA 1
ATOM 705 C C . ALA A 1 88 ? -39.891 13.856 8.418 1.00 34.47 88 ALA A C 1
ATOM 707 O O . ALA A 1 88 ? -41.073 14.135 8.599 1.00 34.47 88 ALA A O 1
ATOM 708 N N . GLY A 1 89 ? -39.494 12.581 8.308 1.00 37.03 89 GLY A N 1
ATOM 709 C CA . GLY A 1 89 ? -40.410 11.427 8.438 1.00 37.03 89 GLY A CA 1
ATOM 710 C C . GLY A 1 89 ? -40.096 10.502 9.631 1.00 37.03 89 GLY A C 1
ATOM 711 O O . GLY A 1 89 ? -38.981 10.549 10.150 1.00 37.03 89 GLY A O 1
ATOM 712 N N . PRO A 1 90 ? -41.020 9.611 10.056 1.00 39.91 90 PRO A N 1
ATOM 713 C CA . PRO A 1 90 ? -40.784 8.614 11.119 1.00 39.91 90 PRO A CA 1
ATOM 714 C C . PRO A 1 90 ? -39.660 7.613 10.782 1.00 39.91 90 PRO A C 1
ATOM 716 O O . PRO A 1 90 ? -39.130 6.937 11.657 1.00 39.91 90 PRO A O 1
ATOM 719 N N . TYR A 1 91 ? -39.231 7.568 9.520 1.00 42.50 91 TYR A N 1
ATOM 720 C CA . TYR A 1 91 ? -38.071 6.825 9.040 1.00 42.50 91 TYR A CA 1
ATOM 721 C C . TYR A 1 91 ? -36.845 7.743 8.922 1.00 42.50 91 TYR A C 1
ATOM 723 O O . TYR A 1 91 ? -36.287 7.884 7.842 1.00 42.50 91 TYR A O 1
ATOM 731 N N . LYS A 1 92 ? -36.407 8.393 10.008 1.00 46.69 92 LYS A N 1
ATOM 732 C CA . LYS A 1 92 ? -35.173 9.216 10.031 1.00 46.69 92 LYS A CA 1
ATOM 733 C C . LYS A 1 92 ? -33.872 8.390 9.915 1.00 46.69 92 LYS A C 1
ATOM 735 O O . LYS A 1 92 ? -32.815 8.943 9.627 1.00 46.69 92 LYS A O 1
ATOM 740 N N . ALA A 1 93 ? -33.954 7.065 10.059 1.00 43.25 93 ALA A N 1
ATOM 741 C CA . ALA A 1 93 ? -32.816 6.141 10.034 1.00 43.25 93 ALA A CA 1
ATOM 742 C C . ALA A 1 93 ? -32.085 5.938 8.696 1.00 43.25 93 ALA A C 1
ATOM 744 O O . ALA A 1 93 ? -30.866 5.764 8.739 1.00 43.25 93 ALA A O 1
ATOM 745 N N . PRO A 1 94 ? -32.725 5.972 7.508 1.00 47.44 94 PRO A N 1
ATOM 746 C CA . PRO A 1 94 ? -32.025 5.627 6.286 1.00 47.44 94 PRO A CA 1
ATOM 747 C C . PRO A 1 94 ? -30.933 6.643 5.965 1.00 47.44 94 PRO A C 1
ATOM 749 O O . PRO A 1 94 ? -29.916 6.249 5.433 1.00 47.44 94 PRO A O 1
ATOM 752 N N . GLY A 1 95 ? -31.048 7.926 6.326 1.00 40.34 95 GLY A N 1
ATOM 753 C CA . GLY A 1 95 ? -30.027 8.924 5.968 1.00 40.34 95 GLY A CA 1
ATOM 754 C C . GLY A 1 95 ? -28.602 8.556 6.419 1.00 40.34 95 GLY A C 1
ATOM 755 O O . GLY A 1 95 ? -27.651 8.721 5.654 1.00 40.34 95 GLY A O 1
ATOM 756 N N . ALA A 1 96 ? -28.447 7.989 7.620 1.00 41.09 96 ALA A N 1
ATOM 757 C CA . ALA A 1 96 ? -27.140 7.619 8.164 1.00 41.09 96 ALA A CA 1
ATOM 758 C C . ALA A 1 96 ? -26.547 6.366 7.490 1.00 41.09 96 ALA A C 1
ATOM 760 O O . ALA A 1 96 ? -25.367 6.370 7.141 1.00 41.09 96 ALA A O 1
ATOM 761 N N . SER A 1 97 ? -27.363 5.336 7.229 1.00 42.44 97 SER A N 1
ATOM 762 C CA . SER A 1 97 ? -26.952 4.088 6.560 1.00 42.44 97 SER A CA 1
ATOM 763 C C . SER A 1 97 ? -26.937 4.177 5.021 1.00 42.44 97 SER A C 1
ATOM 765 O O . SER A 1 97 ? -26.339 3.339 4.344 1.00 42.44 97 SER A O 1
ATOM 767 N N . TYR A 1 98 ? -27.560 5.206 4.438 1.00 42.53 98 TYR A N 1
ATOM 768 C CA . TYR A 1 98 ? -27.668 5.426 2.989 1.00 42.53 98 TYR A CA 1
ATOM 769 C C . TYR A 1 98 ? -26.558 6.338 2.446 1.00 42.53 98 TYR A C 1
ATOM 771 O O . TYR A 1 98 ? -26.148 6.173 1.296 1.00 42.53 98 TYR A O 1
ATOM 779 N N . VAL A 1 99 ? -26.038 7.270 3.258 1.00 42.31 99 VAL A N 1
ATOM 780 C CA . VAL A 1 99 ? -25.032 8.260 2.823 1.00 42.31 99 VAL A CA 1
ATOM 781 C C . VAL A 1 99 ? -23.595 7.823 3.138 1.00 42.31 99 VAL A C 1
ATOM 783 O O . VAL A 1 99 ? -22.683 8.195 2.395 1.00 42.31 99 VAL A O 1
ATOM 786 N N . LYS A 1 100 ? -23.355 7.017 4.188 1.00 51.41 100 LYS A N 1
ATOM 787 C CA . LYS A 1 100 ? -22.005 6.553 4.565 1.00 51.41 100 LYS A CA 1
ATOM 788 C C . LYS A 1 100 ? -22.011 5.108 5.090 1.00 51.41 100 LYS A C 1
ATOM 790 O O . LYS A 1 100 ? -22.940 4.739 5.800 1.00 51.41 100 LYS A O 1
ATOM 795 N N . PRO A 1 101 ? -20.979 4.299 4.784 1.00 58.69 101 PRO A N 1
ATOM 796 C CA . PRO A 1 101 ? -20.766 3.035 5.479 1.00 58.69 101 PRO A CA 1
ATOM 797 C C . PRO A 1 101 ? -20.523 3.328 6.975 1.00 58.69 101 PRO A C 1
ATOM 799 O O . PRO A 1 101 ? -19.585 4.070 7.292 1.00 58.69 101 PRO A O 1
ATOM 802 N N . PRO A 1 102 ? -21.356 2.825 7.898 1.00 64.19 102 PRO A N 1
ATOM 803 C CA . PRO A 1 102 ? -21.271 3.115 9.323 1.00 64.19 102 PRO A CA 1
ATOM 804 C C . PRO A 1 102 ? -20.045 2.495 10.007 1.00 64.19 102 PRO A C 1
ATOM 806 O O . PRO A 1 102 ? -19.689 2.882 11.118 1.00 64.19 102 PRO A O 1
ATOM 809 N N . GLU A 1 103 ? -19.345 1.582 9.339 1.00 76.81 103 GLU A N 1
ATOM 810 C CA . GLU A 1 103 ? -18.019 1.129 9.738 1.00 76.81 103 GLU A CA 1
ATOM 811 C C . GLU A 1 103 ? -16.950 2.237 9.656 1.00 76.81 103 GLU A C 1
ATOM 813 O O . GLU A 1 103 ? -15.945 2.173 10.361 1.00 76.81 103 GLU A O 1
ATOM 818 N N . GLY A 1 104 ? -17.173 3.280 8.847 1.00 76.50 104 GLY A N 1
ATOM 819 C CA . GLY A 1 104 ? -16.226 4.375 8.627 1.00 76.50 104 GLY A CA 1
ATOM 820 C C . GLY A 1 104 ? -15.863 5.148 9.902 1.00 76.50 104 GLY A C 1
ATOM 821 O O . GLY A 1 104 ? -14.680 5.217 10.230 1.00 76.50 104 GLY A O 1
ATOM 822 N N . PRO A 1 105 ? -16.838 5.709 10.650 1.00 77.44 105 PRO A N 1
ATOM 823 C CA . PRO A 1 105 ? -16.579 6.386 11.923 1.00 77.44 105 PRO A CA 1
ATOM 824 C C . PRO A 1 105 ? -15.813 5.530 12.937 1.00 77.44 105 PRO A C 1
ATOM 826 O O . PRO A 1 105 ? -14.897 6.032 13.586 1.00 77.44 105 PRO A O 1
ATOM 829 N N . LEU A 1 106 ? -16.146 4.239 13.043 1.00 84.06 106 LEU A N 1
ATOM 830 C CA . LEU A 1 106 ? -15.460 3.306 13.935 1.00 84.06 106 LEU A CA 1
ATOM 831 C C . LEU A 1 106 ? -14.014 3.048 13.488 1.00 84.06 106 LEU A C 1
ATOM 833 O O . LEU A 1 106 ? -13.097 3.108 14.306 1.00 84.06 106 LEU A O 1
ATOM 837 N N . TYR A 1 107 ? -13.802 2.799 12.193 1.00 86.38 107 TYR A N 1
ATOM 838 C CA . TYR A 1 107 ? -12.465 2.620 11.631 1.00 86.38 107 TYR A CA 1
ATOM 839 C C . TYR A 1 107 ? -11.601 3.862 11.879 1.00 86.38 107 TYR A C 1
ATOM 841 O O . TYR A 1 107 ? -10.465 3.740 12.334 1.00 86.38 107 TYR A O 1
ATOM 849 N N . SER A 1 108 ? -12.146 5.058 11.627 1.00 82.56 108 SER A N 1
ATOM 850 C CA . SER A 1 108 ? -11.466 6.332 11.879 1.00 82.56 108 SER A CA 1
ATOM 851 C C . SER A 1 108 ? -11.107 6.511 13.3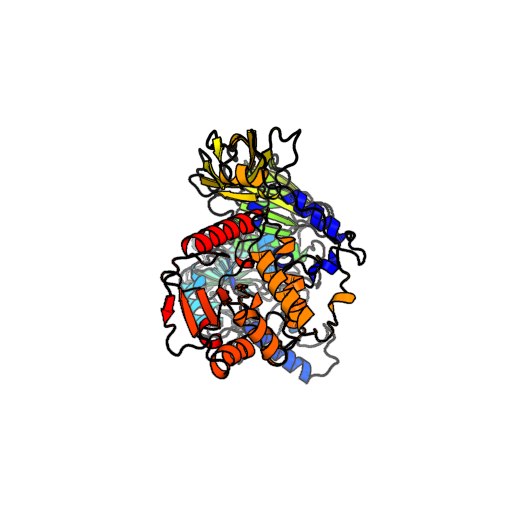52 1.00 82.56 108 SER A C 1
ATOM 853 O O . SER A 1 108 ? -9.957 6.820 13.642 1.00 82.56 108 SER A O 1
ATOM 855 N N . ALA A 1 109 ? -12.035 6.245 14.276 1.00 84.56 109 ALA A N 1
ATOM 856 C CA . ALA A 1 109 ? -11.779 6.340 15.712 1.00 84.56 109 ALA A CA 1
ATOM 857 C C . ALA A 1 109 ? -10.627 5.426 16.170 1.00 84.56 109 ALA A C 1
ATOM 859 O O . ALA A 1 109 ? -9.760 5.839 16.937 1.00 84.56 109 ALA A O 1
ATOM 860 N N . LEU A 1 110 ? -10.588 4.187 15.675 1.00 88.94 110 LEU A N 1
ATOM 861 C CA . LEU A 1 110 ? -9.517 3.239 15.986 1.00 88.94 110 LEU A CA 1
ATOM 862 C C . LEU A 1 110 ? -8.178 3.669 15.367 1.00 88.94 110 LEU A C 1
ATOM 864 O O . LEU A 1 110 ? -7.159 3.663 16.057 1.00 88.94 110 LEU A O 1
ATOM 868 N N . ALA A 1 111 ? -8.182 4.082 14.097 1.00 87.56 111 ALA A N 1
ATOM 869 C CA . ALA A 1 111 ? -6.982 4.516 13.382 1.00 87.56 111 ALA A CA 1
ATOM 870 C C . ALA A 1 111 ? -6.366 5.798 13.968 1.00 87.56 111 ALA A C 1
ATOM 872 O O . ALA A 1 111 ? -5.146 5.895 14.109 1.00 87.56 111 ALA A O 1
ATOM 873 N N . GLU A 1 112 ? -7.201 6.764 14.356 1.00 84.56 112 GLU A N 1
ATOM 874 C CA . GLU A 1 112 ? -6.786 8.008 15.018 1.00 84.56 112 GLU A CA 1
ATOM 875 C C . GLU A 1 112 ? -6.175 7.748 16.399 1.00 84.56 112 GLU A C 1
ATOM 877 O O . GLU A 1 112 ? -5.269 8.466 16.812 1.00 84.56 112 GLU A O 1
ATOM 882 N N . SER A 1 113 ? -6.606 6.678 17.069 1.00 86.69 113 SER A N 1
ATOM 883 C CA . SER A 1 113 ? -6.029 6.193 18.330 1.00 86.69 113 SER A CA 1
ATOM 884 C C . SER A 1 113 ? -4.799 5.290 18.144 1.00 86.69 113 SER A C 1
ATOM 886 O O . SER A 1 113 ? -4.324 4.698 19.109 1.00 86.69 113 SER A O 1
ATOM 888 N N . GLY A 1 114 ? -4.277 5.158 16.918 1.00 89.06 114 GLY A N 1
ATOM 889 C CA . GLY A 1 114 ? -3.058 4.395 16.619 1.00 89.06 114 GLY A CA 1
ATOM 890 C C . GLY A 1 114 ? -3.261 2.893 16.389 1.00 89.06 114 GLY A C 1
ATOM 891 O O . GLY A 1 114 ? -2.292 2.182 16.113 1.00 89.06 114 GLY A O 1
ATOM 892 N N . TYR A 1 115 ? -4.496 2.388 16.445 1.00 92.19 115 TYR A N 1
ATOM 893 C CA . TYR A 1 115 ? -4.800 0.995 16.106 1.00 92.19 115 TYR A CA 1
ATOM 894 C C . TYR A 1 115 ? -4.880 0.787 14.587 1.00 92.19 115 TYR A C 1
ATOM 896 O O . TYR A 1 115 ? -5.051 1.727 13.812 1.00 92.19 115 TYR A O 1
ATOM 904 N N . ALA A 1 116 ? -4.789 -0.468 14.151 1.00 92.25 116 ALA A N 1
ATOM 905 C CA . ALA A 1 116 ? -4.911 -0.852 12.747 1.00 92.25 116 ALA A CA 1
ATOM 906 C C . ALA A 1 116 ? -6.026 -1.898 12.575 1.00 92.25 116 ALA A C 1
ATOM 908 O O . ALA A 1 116 ? -5.728 -3.073 12.375 1.00 92.25 116 ALA A O 1
ATOM 909 N N . PRO A 1 117 ? -7.311 -1.524 12.715 1.00 92.19 117 PRO A N 1
ATOM 910 C CA . PRO A 1 117 ? -8.399 -2.495 12.649 1.00 92.19 117 PRO A CA 1
ATOM 911 C C . PRO A 1 117 ? -8.487 -3.158 11.273 1.00 92.19 117 PRO A C 1
ATOM 913 O O . PRO A 1 117 ? -8.179 -2.550 10.245 1.00 92.19 117 PRO A O 1
ATOM 916 N N . ARG A 1 118 ? -8.970 -4.400 11.250 1.00 91.75 118 ARG A N 1
ATOM 917 C CA . ARG A 1 118 ? -9.178 -5.163 10.020 1.00 91.75 118 ARG A CA 1
ATOM 918 C C . ARG A 1 118 ? -10.658 -5.385 9.752 1.00 91.75 118 ARG A C 1
ATOM 920 O O . ARG A 1 118 ? -11.407 -5.741 10.655 1.00 91.75 118 ARG A O 1
ATOM 927 N N . TYR A 1 119 ? -11.063 -5.274 8.492 1.00 91.31 119 TYR A N 1
ATOM 928 C CA . TYR A 1 119 ? -12.349 -5.807 8.053 1.00 91.31 119 TYR A CA 1
ATOM 929 C C . TYR A 1 119 ? -12.292 -7.332 7.954 1.00 91.31 119 TYR A C 1
ATOM 931 O O . TYR A 1 119 ? -11.456 -7.860 7.219 1.00 91.31 119 TYR A O 1
ATOM 939 N N . VAL A 1 120 ? -13.159 -8.027 8.688 1.00 91.81 120 VAL A N 1
ATOM 940 C CA . VAL A 1 120 ? -13.111 -9.492 8.833 1.00 91.81 120 VAL A CA 1
ATOM 941 C C . VAL A 1 120 ? -14.359 -10.172 8.292 1.00 91.81 120 VAL A C 1
ATOM 943 O O . VAL A 1 120 ? -15.440 -9.583 8.282 1.00 91.81 120 VAL A O 1
ATOM 946 N N . LYS A 1 121 ? -14.204 -11.424 7.860 1.00 91.06 121 LYS A N 1
ATOM 947 C CA . LYS A 1 121 ? -15.298 -12.341 7.506 1.00 91.06 121 LYS A CA 1
ATOM 948 C C . LYS A 1 121 ? -15.578 -13.345 8.638 1.00 91.06 121 LYS A C 1
ATOM 950 O O . LYS A 1 121 ? -14.758 -13.446 9.552 1.00 91.06 121 LYS A O 1
ATOM 955 N N . PRO A 1 122 ? -16.699 -14.094 8.597 1.00 91.69 122 PRO A N 1
ATOM 956 C CA . PRO A 1 122 ? -17.057 -15.043 9.656 1.00 91.69 122 PRO A CA 1
ATOM 957 C C . PRO A 1 122 ? -15.966 -16.056 10.009 1.00 91.69 122 PRO A C 1
ATOM 959 O O . PRO A 1 122 ? -15.675 -16.277 11.183 1.00 91.69 122 PRO A O 1
ATOM 962 N N . GLU A 1 123 ? -15.276 -16.585 9.000 1.00 92.44 123 GLU A N 1
ATOM 963 C CA . GLU A 1 123 ? -14.168 -17.528 9.157 1.00 92.44 123 GLU A CA 1
ATOM 964 C C . GLU A 1 123 ? -12.945 -16.954 9.902 1.00 92.44 123 GLU A C 1
ATOM 966 O O . GLU A 1 123 ? -12.065 -17.705 10.314 1.00 92.44 123 GLU A O 1
ATOM 971 N N . GLU A 1 124 ? -12.888 -15.636 10.108 1.00 93.81 124 GLU A N 1
ATOM 972 C CA . GLU A 1 124 ? -11.770 -14.940 10.749 1.00 93.81 124 GLU A CA 1
ATOM 973 C C . GLU A 1 124 ? -12.092 -14.463 12.172 1.00 93.81 124 GLU A C 1
ATOM 975 O O . GLU A 1 124 ? -11.205 -13.952 12.855 1.00 93.81 124 GLU A O 1
ATOM 980 N N . PHE A 1 125 ? -13.328 -14.646 12.656 1.00 95.31 125 PHE A N 1
ATOM 981 C CA . PHE A 1 125 ? -13.750 -14.153 13.973 1.00 95.31 125 PHE A CA 1
ATOM 982 C C . PHE A 1 125 ? -12.854 -14.656 15.108 1.00 95.31 125 PHE A C 1
ATOM 984 O O . PHE A 1 125 ? -12.508 -13.890 16.003 1.00 95.31 125 PHE A O 1
ATOM 991 N N . SER A 1 126 ? -12.414 -15.915 15.056 1.00 94.38 126 SER A N 1
ATOM 992 C CA . SER A 1 126 ? -11.568 -16.512 16.097 1.00 94.38 126 SER A CA 1
ATOM 993 C C . SER A 1 126 ? -10.180 -15.876 16.222 1.00 94.38 126 SER A C 1
ATOM 995 O O . SER A 1 126 ? -9.531 -16.060 17.248 1.00 94.38 126 SER A O 1
ATOM 997 N N . ALA A 1 127 ? -9.704 -15.149 15.204 1.00 94.38 127 ALA A N 1
ATOM 998 C CA . ALA A 1 127 ? -8.440 -14.415 15.278 1.00 94.38 127 ALA A CA 1
ATOM 999 C C . ALA A 1 127 ? -8.570 -13.102 16.076 1.00 94.38 127 ALA A C 1
ATOM 1001 O O . ALA A 1 127 ? -7.570 -12.561 16.553 1.00 94.38 127 ALA A O 1
ATOM 1002 N N . CYS A 1 128 ? -9.796 -12.598 16.243 1.00 96.44 128 CYS A N 1
ATOM 1003 C CA . CYS A 1 128 ? -10.067 -11.329 16.898 1.00 96.44 128 CYS A CA 1
ATOM 1004 C C . CYS A 1 128 ? -10.178 -11.493 18.416 1.00 96.44 128 CYS A C 1
ATOM 1006 O O . CYS A 1 128 ? -10.971 -12.283 18.923 1.00 96.44 128 CYS A O 1
ATOM 1008 N N . LYS A 1 129 ? -9.471 -10.654 19.174 1.00 94.56 129 LYS A N 1
ATOM 1009 C CA . LYS A 1 129 ? -9.737 -10.485 20.608 1.00 94.56 129 LYS A CA 1
ATOM 1010 C C . LYS A 1 129 ? -11.002 -9.651 20.832 1.00 94.56 129 LYS A C 1
ATOM 1012 O O . LYS A 1 129 ? -11.756 -9.919 21.763 1.00 94.56 129 LYS A O 1
ATOM 1017 N N . VAL A 1 130 ? -11.223 -8.668 19.957 1.00 95.75 130 VAL A N 1
ATOM 1018 C CA . VAL A 1 130 ? -12.392 -7.785 19.954 1.00 95.75 130 VAL A CA 1
ATOM 1019 C C . VAL A 1 130 ? -12.961 -7.733 18.541 1.00 95.75 130 VAL A C 1
ATOM 1021 O O . VAL A 1 130 ? -12.227 -7.455 17.590 1.00 95.75 130 VAL A O 1
ATOM 1024 N N . LEU A 1 131 ? -14.259 -7.995 18.413 1.00 96.38 131 LEU A N 1
ATOM 1025 C CA . LEU A 1 131 ? -15.000 -7.965 17.159 1.00 96.38 131 LEU A CA 1
ATOM 1026 C C . LEU A 1 131 ? -16.124 -6.930 17.238 1.00 96.38 131 LEU A C 1
ATOM 1028 O O . LEU A 1 131 ? -17.003 -7.025 18.093 1.00 96.38 131 LEU A O 1
ATOM 1032 N N . PHE A 1 132 ? -16.114 -5.969 16.319 1.00 93.94 132 PHE A N 1
ATOM 1033 C CA . PHE A 1 132 ? -17.120 -4.921 16.223 1.00 93.94 132 PHE A CA 1
ATOM 1034 C C . PHE A 1 132 ? -18.158 -5.204 15.135 1.00 93.94 132 PHE A C 1
ATOM 1036 O O . PHE A 1 132 ? -17.802 -5.535 14.003 1.00 93.94 132 PHE A O 1
ATOM 1043 N N . LEU A 1 133 ? -19.436 -5.000 15.459 1.00 90.94 133 LEU A N 1
ATOM 1044 C CA . LEU A 1 133 ? -20.596 -5.153 14.575 1.00 90.94 133 LEU A CA 1
ATOM 1045 C C . LEU A 1 133 ? -21.325 -3.807 14.428 1.00 90.94 133 LEU A C 1
ATOM 1047 O O . LEU A 1 133 ? -22.305 -3.556 15.137 1.00 90.94 133 LEU A O 1
ATOM 1051 N N . PRO A 1 134 ? -20.862 -2.915 13.536 1.00 84.81 134 PRO A N 1
ATOM 1052 C CA . PRO A 1 134 ? -21.531 -1.642 13.295 1.00 84.81 134 PRO A CA 1
ATOM 1053 C C . PRO A 1 134 ? -22.794 -1.846 12.438 1.00 84.81 134 PRO A C 1
ATOM 1055 O O . PRO A 1 134 ? -22.686 -2.118 11.246 1.00 84.81 134 PRO A O 1
ATOM 1058 N N . TYR A 1 135 ? -23.987 -1.687 13.027 1.00 78.62 135 TYR A N 1
ATOM 1059 C CA . TYR A 1 135 ? -25.290 -1.665 12.324 1.00 78.62 135 TYR A CA 1
ATOM 1060 C C . TYR A 1 135 ? -25.525 -2.843 11.380 1.00 78.62 135 TYR A C 1
ATOM 1062 O O . TYR A 1 135 ? -25.932 -2.686 10.225 1.00 78.62 135 TYR A O 1
ATOM 1070 N N . VAL A 1 136 ? -25.240 -4.050 11.858 1.00 81.94 136 VAL A N 1
ATOM 1071 C CA . VAL A 1 136 ? -25.441 -5.270 11.075 1.00 81.94 136 VAL A CA 1
ATOM 1072 C C . VAL A 1 136 ? -26.935 -5.601 11.027 1.00 81.94 136 VAL A C 1
ATOM 1074 O O . VAL A 1 136 ? -27.403 -6.494 11.728 1.00 81.94 136 VAL A O 1
ATOM 1077 N N . GLU A 1 137 ? -27.703 -4.894 10.191 1.00 80.25 137 GLU A N 1
ATOM 1078 C CA . GLU A 1 137 ? -29.166 -5.049 10.146 1.00 80.25 137 GLU A CA 1
ATOM 1079 C C . GLU A 1 137 ? -29.603 -6.441 9.668 1.00 80.25 137 GLU A C 1
ATOM 1081 O O . GLU A 1 137 ? -30.682 -6.907 10.033 1.00 80.25 137 GLU A O 1
ATOM 1086 N N . ALA A 1 138 ? -28.786 -7.101 8.840 1.00 81.31 138 ALA A N 1
ATOM 1087 C CA . ALA A 1 138 ? -29.113 -8.377 8.214 1.00 81.31 138 ALA A CA 1
ATOM 1088 C C . ALA A 1 138 ? -28.086 -9.469 8.550 1.00 81.31 138 ALA A C 1
ATOM 1090 O O . ALA A 1 138 ? -26.928 -9.400 8.117 1.00 81.31 138 ALA A O 1
ATOM 1091 N N . ILE A 1 139 ? -28.521 -10.516 9.259 1.00 86.69 139 ILE A N 1
ATOM 1092 C CA . ILE A 1 139 ? -27.686 -11.665 9.619 1.00 86.69 139 ILE A CA 1
ATOM 1093 C C . ILE A 1 139 ? -28.389 -12.997 9.347 1.00 86.69 139 ILE A C 1
ATOM 1095 O O . ILE A 1 139 ? -29.516 -13.219 9.777 1.00 86.69 139 ILE A O 1
ATOM 1099 N N . ASP A 1 140 ? -27.712 -13.905 8.642 1.00 89.25 140 ASP A N 1
ATOM 1100 C CA . ASP A 1 140 ? -28.196 -15.278 8.478 1.00 89.25 140 ASP A CA 1
ATOM 1101 C C . ASP A 1 140 ? -27.922 -16.105 9.744 1.00 89.25 140 ASP A C 1
ATOM 1103 O O . ASP A 1 140 ? -26.878 -15.895 10.378 1.00 89.25 140 ASP A O 1
ATOM 1107 N N . PRO A 1 141 ? -28.778 -17.090 10.078 1.00 92.69 141 PRO A N 1
ATOM 1108 C CA . PRO A 1 141 ? -28.599 -17.921 11.267 1.00 92.69 141 PRO A CA 1
ATOM 1109 C C . PRO A 1 141 ? -27.212 -18.581 11.386 1.00 92.69 141 PRO A C 1
ATOM 1111 O O . PRO A 1 141 ? -26.616 -18.461 12.452 1.00 92.69 141 PRO A O 1
ATOM 1114 N N . PRO A 1 142 ? -26.601 -19.143 10.317 1.00 93.81 142 PRO A N 1
ATOM 1115 C CA . PRO A 1 142 ? -25.259 -19.723 10.415 1.00 93.81 142 PRO A CA 1
ATOM 1116 C C . PRO A 1 142 ? -24.171 -18.725 10.830 1.00 93.81 142 PRO A C 1
ATOM 1118 O O . PRO A 1 142 ? -23.211 -19.092 11.501 1.00 93.81 142 PRO A O 1
ATOM 1121 N N . VAL A 1 143 ? -24.303 -17.453 10.444 1.00 93.38 143 VAL A N 1
ATOM 1122 C CA . VAL A 1 143 ? -23.363 -16.402 10.861 1.00 93.38 143 VAL A CA 1
ATOM 1123 C C . VAL A 1 143 ? -23.616 -16.020 12.320 1.00 93.38 143 VAL A C 1
ATOM 1125 O O . VAL A 1 143 ? -22.663 -15.840 13.075 1.00 93.38 143 VAL A O 1
ATOM 1128 N N . ALA A 1 144 ? -24.882 -15.918 12.735 1.00 94.56 144 ALA A N 1
ATOM 1129 C CA . ALA A 1 144 ? -25.233 -15.677 14.134 1.00 94.56 144 ALA A CA 1
ATOM 1130 C C . ALA A 1 144 ? -24.726 -16.802 15.051 1.00 94.56 144 ALA A C 1
ATOM 1132 O O . ALA A 1 144 ? -24.221 -16.529 16.138 1.00 94.56 144 ALA A O 1
ATOM 1133 N N . ASP A 1 145 ? -24.779 -18.056 14.599 1.00 96.50 145 ASP A N 1
ATOM 1134 C CA . ASP A 1 145 ? -24.212 -19.200 15.316 1.00 96.50 145 ASP A CA 1
ATOM 1135 C C . ASP A 1 145 ? -22.696 -19.076 15.494 1.00 96.50 145 ASP A C 1
ATOM 1137 O O . ASP A 1 145 ? -22.192 -19.301 16.594 1.00 96.50 145 ASP A O 1
ATOM 1141 N N . GLN A 1 146 ? -21.969 -18.628 14.467 1.00 96.62 146 GLN A N 1
ATOM 1142 C CA . GLN A 1 146 ? -20.530 -18.366 14.578 1.00 96.62 146 GLN A CA 1
ATOM 1143 C C . GLN A 1 146 ? -20.213 -17.225 15.553 1.00 96.62 146 GLN A C 1
ATOM 1145 O O . GLN A 1 146 ? -19.248 -17.324 16.307 1.00 96.62 146 GLN A O 1
ATOM 1150 N N . LEU A 1 147 ? -21.032 -16.168 15.601 1.00 97.00 147 LEU A N 1
ATOM 1151 C CA . LEU A 1 147 ? -20.883 -15.101 16.600 1.00 97.00 147 LEU A CA 1
ATOM 1152 C C . LEU A 1 147 ? -21.115 -15.615 18.024 1.00 97.00 147 LEU A C 1
ATOM 1154 O O . LEU A 1 147 ? -20.337 -15.304 18.925 1.00 97.00 147 LEU A O 1
ATOM 1158 N N . LYS A 1 148 ? -22.152 -16.435 18.231 1.00 97.62 148 LYS A N 1
ATOM 1159 C CA . LYS A 1 148 ? -22.419 -17.070 19.530 1.00 97.62 148 LYS A CA 1
ATOM 1160 C C . LYS A 1 148 ? -21.244 -17.951 19.954 1.00 97.62 148 LYS A C 1
ATOM 1162 O O . LYS A 1 148 ? -20.774 -17.825 21.082 1.00 97.62 148 LYS A O 1
ATOM 1167 N N . GLN A 1 149 ? -20.719 -18.778 19.048 1.00 97.25 149 GLN A N 1
ATOM 1168 C CA . GLN A 1 149 ? -19.541 -19.614 19.304 1.00 97.25 149 GLN A CA 1
ATOM 1169 C C . GLN A 1 149 ? -18.291 -18.780 19.611 1.00 97.25 149 GLN A C 1
ATOM 1171 O O . GLN A 1 149 ? -17.555 -19.097 20.544 1.00 97.25 149 GLN A O 1
ATOM 1176 N N . TYR A 1 150 ? -18.057 -17.700 18.861 1.00 97.94 150 TYR A N 1
ATOM 1177 C CA . TYR A 1 150 ? -16.958 -16.766 19.101 1.00 97.94 150 TYR A CA 1
ATOM 1178 C C . TYR A 1 150 ? -16.984 -16.225 20.537 1.00 97.94 150 TYR A C 1
ATOM 1180 O O . TYR A 1 150 ? -15.984 -16.323 21.252 1.00 97.94 150 TYR A O 1
ATOM 1188 N N . VAL A 1 151 ? -18.141 -15.727 20.985 1.00 97.50 151 VAL A N 1
ATOM 1189 C CA . VAL A 1 151 ? -18.313 -15.217 22.351 1.00 97.50 151 VAL A CA 1
ATOM 1190 C C . VAL A 1 151 ? -18.161 -16.340 23.378 1.00 97.50 151 VAL A C 1
ATOM 1192 O O . VAL A 1 151 ? -17.366 -16.211 24.305 1.00 97.50 151 VAL A O 1
ATOM 1195 N N . GLN A 1 152 ? -18.831 -17.481 23.194 1.00 96.62 152 GLN A N 1
ATOM 1196 C CA . GLN A 1 152 ? -18.731 -18.627 24.111 1.00 96.62 152 GLN A CA 1
ATOM 1197 C C . GLN A 1 152 ? -17.276 -19.072 24.344 1.00 96.62 152 GLN A C 1
ATOM 1199 O O . GLN A 1 152 ? -16.913 -19.438 25.466 1.00 96.62 152 GLN A O 1
ATOM 1204 N N . ASN A 1 153 ? -16.437 -18.984 23.308 1.00 95.88 153 ASN A N 1
ATOM 1205 C CA . ASN A 1 153 ? -15.033 -19.389 23.330 1.00 95.88 153 ASN A CA 1
ATOM 1206 C C . ASN A 1 153 ? -14.061 -18.341 23.903 1.00 95.88 153 ASN A C 1
ATOM 1208 O O . ASN A 1 153 ? -12.869 -18.631 23.993 1.00 95.88 153 ASN A O 1
ATOM 1212 N N . GLY A 1 154 ? -14.532 -17.167 24.334 1.00 93.69 154 GLY A N 1
ATOM 1213 C CA . GLY A 1 154 ? -13.684 -16.132 24.945 1.00 93.69 154 GLY A CA 1
ATOM 1214 C C . GLY A 1 154 ? -13.584 -14.826 24.162 1.00 93.69 154 GLY A C 1
ATOM 1215 O O . GLY A 1 154 ? -12.893 -13.909 24.601 1.00 93.69 154 GLY A O 1
ATOM 1216 N N . GLY A 1 155 ? -14.258 -14.727 23.016 1.00 95.19 155 GLY A N 1
ATOM 1217 C CA . GLY A 1 155 ? -14.302 -13.516 22.208 1.00 95.19 155 GLY A CA 1
ATOM 1218 C C . GLY A 1 155 ? -15.053 -12.366 22.881 1.00 95.19 155 GLY A C 1
ATOM 1219 O O . GLY A 1 155 ? -15.975 -12.583 23.670 1.00 95.19 155 GLY A O 1
ATOM 1220 N N . THR A 1 156 ? -14.678 -11.129 22.552 1.00 95.62 156 THR A N 1
ATOM 1221 C CA . THR A 1 156 ? -15.417 -9.926 22.964 1.00 95.62 156 THR A CA 1
ATOM 1222 C C . THR A 1 156 ? -16.153 -9.347 21.766 1.00 95.62 156 THR A C 1
ATOM 1224 O O . THR A 1 156 ? -15.529 -8.846 20.832 1.00 95.62 156 THR A O 1
ATOM 1227 N N . LEU A 1 157 ? -17.481 -9.414 21.791 1.00 96.31 157 LEU A N 1
ATOM 1228 C CA . LEU A 1 157 ? -18.355 -8.913 20.738 1.00 96.31 157 LEU A CA 1
ATOM 1229 C C . LEU A 1 157 ? -18.945 -7.561 21.138 1.00 96.31 157 LEU A C 1
ATOM 1231 O O . LEU A 1 157 ? -19.636 -7.473 22.150 1.00 96.31 157 LEU A O 1
ATOM 1235 N N . VAL A 1 158 ? -18.707 -6.529 20.330 1.00 94.31 158 VAL A N 1
ATOM 1236 C CA . VAL A 1 158 ? -19.252 -5.179 20.526 1.00 94.31 158 VAL A CA 1
ATOM 1237 C C . VAL A 1 158 ? -20.146 -4.838 19.348 1.00 94.31 158 VAL A C 1
ATOM 1239 O O . VAL A 1 158 ? -19.670 -4.672 18.228 1.00 94.31 158 VAL A O 1
ATOM 1242 N N . ALA A 1 159 ? -21.441 -4.719 19.582 1.00 91.81 159 ALA A N 1
ATOM 1243 C CA . ALA A 1 159 ? -22.401 -4.410 18.542 1.00 91.81 159 ALA A CA 1
ATOM 1244 C C . ALA A 1 159 ? -23.037 -3.034 18.751 1.00 91.81 159 ALA A C 1
ATOM 1246 O O . ALA A 1 159 ? -23.145 -2.542 19.873 1.00 91.81 159 ALA A O 1
ATOM 1247 N N . PHE A 1 160 ? -23.441 -2.418 17.646 1.00 86.69 160 PHE A N 1
ATOM 1248 C CA . PHE A 1 160 ? -24.199 -1.171 17.631 1.00 86.69 160 PHE A CA 1
ATOM 1249 C C . PHE A 1 160 ? -25.636 -1.473 17.190 1.00 86.69 160 PHE A C 1
ATOM 1251 O O . PHE A 1 160 ? -25.799 -2.371 16.363 1.00 86.69 160 PHE A O 1
ATOM 1258 N N . PRO A 1 161 ? -26.650 -0.758 17.714 1.00 76.38 161 PRO A N 1
ATOM 1259 C CA . PRO A 1 161 ? -28.072 -1.019 17.490 1.00 76.38 161 PRO A CA 1
ATOM 1260 C C . PRO A 1 161 ? -28.473 -1.206 16.026 1.00 76.38 161 PRO A C 1
ATOM 1262 O O . PRO A 1 161 ? -27.782 -0.783 15.105 1.00 76.38 161 PRO A O 1
ATOM 1265 N N . VAL A 1 162 ? -29.644 -1.807 15.816 1.00 76.06 162 VAL A N 1
ATOM 1266 C CA . VAL A 1 162 ? -30.109 -2.385 14.543 1.00 76.06 162 VAL A CA 1
ATOM 1267 C C . VAL A 1 162 ? -29.264 -3.589 14.130 1.00 76.06 162 VAL A C 1
ATOM 1269 O O . VAL A 1 162 ? -28.664 -3.645 13.058 1.00 76.06 162 VAL A O 1
ATOM 1272 N N . ILE A 1 163 ? -29.238 -4.584 15.013 1.00 81.38 163 ILE A N 1
ATOM 1273 C CA . ILE A 1 163 ? -28.531 -5.849 14.812 1.00 81.38 163 ILE A CA 1
ATOM 1274 C C . ILE A 1 163 ? -29.561 -6.907 14.446 1.00 81.38 163 ILE A C 1
ATOM 1276 O O . ILE A 1 163 ? -30.539 -7.076 15.165 1.00 81.38 163 ILE A O 1
ATOM 1280 N N . ALA A 1 164 ? -29.326 -7.656 13.370 1.00 86.75 164 ALA A N 1
ATOM 1281 C CA . ALA A 1 164 ? -30.100 -8.844 13.020 1.00 86.75 164 ALA A CA 1
ATOM 1282 C C . ALA A 1 164 ? -31.618 -8.609 12.981 1.00 86.75 164 ALA A C 1
ATOM 1284 O O . ALA A 1 164 ? -32.396 -9.427 13.459 1.00 86.75 164 ALA A O 1
ATOM 1285 N N . ARG A 1 165 ? -32.058 -7.491 12.405 1.00 83.38 165 ARG A N 1
ATOM 1286 C CA . ARG A 1 165 ? -33.479 -7.228 12.149 1.00 83.38 165 ARG A CA 1
ATOM 1287 C C . ARG A 1 165 ? -34.024 -8.125 11.036 1.00 83.38 165 ARG A C 1
ATOM 1289 O O . ARG A 1 165 ? -35.207 -8.463 11.031 1.00 83.38 165 ARG A O 1
ATOM 1296 N N . TYR A 1 166 ? -33.158 -8.505 10.100 1.00 83.31 166 TYR A N 1
ATOM 1297 C CA . TYR A 1 166 ? -33.491 -9.311 8.931 1.00 83.31 166 TYR A CA 1
ATOM 1298 C C . TYR A 1 166 ? -32.538 -10.497 8.763 1.00 83.31 166 TYR A C 1
ATOM 1300 O O . TYR A 1 166 ? -31.393 -10.445 9.212 1.00 83.31 166 TYR A O 1
ATOM 1308 N N . ASP A 1 167 ? -32.982 -11.538 8.063 1.00 85.81 167 ASP A N 1
ATOM 1309 C CA . ASP A 1 167 ? -32.089 -12.561 7.515 1.00 85.81 167 ASP A CA 1
ATOM 1310 C C . ASP A 1 167 ? -31.362 -12.060 6.249 1.00 85.81 167 ASP A C 1
ATOM 1312 O O . ASP A 1 167 ? -31.574 -10.938 5.775 1.00 85.81 167 ASP A O 1
ATOM 1316 N N . GLY A 1 168 ? -30.471 -12.875 5.683 1.00 77.19 168 GLY A N 1
ATOM 1317 C CA . GLY A 1 168 ? -29.718 -12.549 4.471 1.00 77.19 168 GLY A CA 1
ATOM 1318 C C . GLY A 1 168 ? -30.569 -12.464 3.202 1.00 77.19 168 GLY A C 1
ATOM 1319 O O . GLY A 1 168 ? -30.109 -11.887 2.217 1.00 77.19 168 GLY A O 1
ATOM 1320 N N . GLY A 1 169 ? -31.805 -12.972 3.228 1.00 78.06 169 GLY A N 1
ATOM 1321 C CA . GLY A 1 169 ? -32.820 -12.777 2.189 1.00 78.06 169 GLY A CA 1
ATOM 1322 C C . GLY A 1 169 ? -33.669 -11.517 2.393 1.00 78.06 169 GLY A C 1
ATOM 1323 O O . GLY A 1 169 ? -34.496 -11.188 1.542 1.00 78.06 169 GLY A O 1
ATOM 1324 N N . GLY A 1 170 ? -33.466 -10.788 3.494 1.00 74.75 170 GLY A N 1
ATOM 1325 C CA . GLY A 1 170 ? -34.195 -9.570 3.836 1.00 74.75 170 GLY A CA 1
ATOM 1326 C C . GLY A 1 170 ? -35.535 -9.801 4.528 1.00 74.75 170 GLY A C 1
ATOM 1327 O O . GLY A 1 170 ? -36.285 -8.837 4.725 1.00 74.75 170 GLY A O 1
ATOM 1328 N N . LYS A 1 171 ? -35.851 -11.040 4.917 1.00 82.12 171 LYS A N 1
ATOM 1329 C CA . LYS A 1 171 ? -37.052 -11.354 5.692 1.00 82.12 171 LYS A CA 1
ATOM 1330 C C . LYS A 1 171 ? -36.856 -10.885 7.140 1.00 82.12 171 LYS A C 1
ATOM 1332 O O . LYS A 1 171 ? -35.806 -11.155 7.715 1.00 82.12 171 LYS A O 1
ATOM 1337 N N . PRO A 1 172 ? -37.826 -10.177 7.745 1.00 83.12 172 PRO A N 1
ATOM 1338 C CA . PRO A 1 172 ? -37.729 -9.768 9.143 1.00 83.12 172 PRO A CA 1
ATOM 1339 C C . PRO A 1 172 ? -37.771 -10.966 10.085 1.00 83.12 172 PRO A C 1
ATOM 1341 O O . PRO A 1 172 ? -38.558 -11.895 9.882 1.00 83.12 172 PRO A O 1
ATOM 1344 N N . TYR A 1 173 ? -36.952 -10.906 11.130 1.00 86.25 173 TYR A N 1
ATOM 1345 C CA . TYR A 1 173 ? -37.110 -11.772 12.288 1.00 86.25 173 TYR A CA 1
ATOM 1346 C C . TYR A 1 173 ? -38.260 -11.277 13.169 1.00 86.25 173 TYR A C 1
ATOM 1348 O O . TYR A 1 173 ? -38.606 -10.096 13.162 1.00 86.25 173 TYR A O 1
ATOM 1356 N N . GLU A 1 174 ? -38.859 -12.196 13.924 1.00 87.69 174 GLU A N 1
ATOM 1357 C CA . GLU A 1 174 ? -39.934 -11.888 14.875 1.00 87.69 174 GLU A CA 1
ATOM 1358 C C . GLU A 1 174 ? -39.431 -11.055 16.063 1.00 87.69 174 GLU A C 1
ATOM 1360 O O . GLU A 1 174 ? -40.144 -10.193 16.571 1.00 87.69 174 GLU A O 1
ATOM 1365 N N . ARG A 1 175 ? -38.175 -11.278 16.461 1.00 87.94 175 ARG A N 1
ATOM 1366 C CA . ARG A 1 175 ? -37.467 -10.531 17.503 1.00 87.94 175 ARG A CA 1
ATOM 1367 C C . ARG A 1 175 ? -36.230 -9.849 16.938 1.00 87.94 175 ARG A C 1
ATOM 1369 O O . ARG A 1 175 ? -35.634 -10.324 15.974 1.00 87.94 175 ARG A O 1
ATOM 1376 N N . CYS A 1 176 ? -35.849 -8.742 17.564 1.00 86.12 176 CYS A N 1
ATOM 1377 C CA . CYS A 1 176 ? -34.630 -7.999 17.277 1.00 86.12 176 CYS A CA 1
ATOM 1378 C C . CYS A 1 176 ? -33.852 -7.844 18.594 1.00 86.12 176 CYS A C 1
ATOM 1380 O O . CYS A 1 176 ? -34.458 -7.361 19.543 1.00 86.12 176 CYS A O 1
ATOM 1382 N N . PRO A 1 177 ? -32.560 -8.202 18.678 1.00 91.75 177 PRO A N 1
ATOM 1383 C CA . PRO A 1 177 ? -31.781 -8.881 17.644 1.00 91.75 177 PRO A CA 1
ATOM 1384 C C . PRO A 1 177 ? -32.315 -10.284 17.304 1.00 91.75 177 PRO A C 1
ATOM 1386 O O . PRO A 1 177 ? -32.651 -11.063 18.184 1.00 91.75 177 PRO A O 1
ATOM 1389 N N . GLY A 1 178 ? -32.420 -10.610 16.017 1.00 90.94 178 GLY A N 1
ATOM 1390 C CA . GLY A 1 178 ? -32.905 -11.908 15.542 1.00 90.94 178 GLY A CA 1
ATOM 1391 C C . GLY A 1 178 ? -31.834 -13.002 15.537 1.00 90.94 178 GLY A C 1
ATOM 1392 O O . GLY A 1 178 ? -30.710 -12.804 15.995 1.00 90.94 178 GLY A O 1
ATOM 1393 N N . ALA A 1 179 ? -32.173 -14.175 14.988 1.00 93.44 179 ALA A N 1
ATOM 1394 C CA . ALA A 1 179 ? -31.277 -15.338 14.878 1.00 93.44 179 ALA A CA 1
ATOM 1395 C C . ALA A 1 179 ? -30.671 -15.841 16.216 1.00 93.44 179 ALA A C 1
ATOM 1397 O O . ALA A 1 179 ? -29.583 -16.429 16.244 1.00 93.44 179 ALA A O 1
ATOM 1398 N N . GLY A 1 180 ? -31.373 -15.617 17.332 1.00 94.38 180 GLY A N 1
ATOM 1399 C CA . GLY A 1 180 ? -30.907 -15.960 18.680 1.00 94.38 180 GLY A CA 1
ATOM 1400 C C . GLY A 1 180 ? -29.825 -15.018 19.216 1.00 94.38 180 GLY A C 1
ATOM 1401 O O . GLY A 1 180 ? -29.121 -15.371 20.161 1.00 94.38 180 GLY A O 1
ATOM 1402 N N . LEU A 1 181 ? -29.624 -13.848 18.598 1.00 95.62 181 LEU A N 1
ATOM 1403 C CA . LEU A 1 181 ? -28.737 -12.823 19.148 1.00 95.62 181 LEU A CA 1
ATOM 1404 C C . LEU A 1 181 ? -29.401 -12.036 20.289 1.00 95.62 181 LEU A C 1
ATOM 1406 O O . LEU A 1 181 ? -28.680 -11.521 21.137 1.00 95.62 181 LEU A O 1
ATOM 1410 N N . ASP A 1 182 ? -30.732 -11.990 20.372 1.00 94.94 182 ASP A N 1
ATOM 1411 C CA . ASP A 1 182 ? -31.461 -11.529 21.562 1.00 94.94 182 ASP A CA 1
ATOM 1412 C C . ASP A 1 182 ? -31.060 -12.339 22.799 1.00 94.94 182 ASP A C 1
ATOM 1414 O O . ASP A 1 182 ? -30.730 -11.771 23.838 1.00 94.94 182 ASP A O 1
ATOM 1418 N N . GLU A 1 183 ? -30.972 -13.664 22.665 1.00 94.81 183 GLU A N 1
ATOM 1419 C CA . GLU A 1 183 ? -30.475 -14.544 23.726 1.00 94.81 183 GLU A CA 1
ATOM 1420 C C . GLU A 1 183 ? -28.983 -14.361 24.014 1.00 94.81 183 GLU A C 1
ATOM 1422 O O . GLU A 1 183 ? -28.563 -14.609 25.139 1.00 94.81 183 GLU A O 1
ATOM 1427 N N . LEU A 1 184 ? -28.169 -13.941 23.040 1.00 96.12 184 LEU A N 1
ATOM 1428 C CA . LEU A 1 184 ? -26.744 -13.670 23.256 1.00 96.12 184 LEU A CA 1
ATOM 1429 C C . LEU A 1 184 ? -26.544 -12.375 24.050 1.00 96.12 184 LEU A C 1
ATOM 1431 O O . LEU A 1 184 ? -25.808 -12.359 25.034 1.00 96.12 184 LEU A O 1
ATOM 1435 N N . PHE A 1 185 ? -27.200 -11.292 23.633 1.00 95.00 185 PHE A N 1
ATOM 1436 C CA . PHE A 1 185 ? -27.065 -9.981 24.270 1.00 95.00 185 PHE A CA 1
ATOM 1437 C C . PHE A 1 185 ? -27.929 -9.829 25.528 1.00 95.00 185 PHE A C 1
ATOM 1439 O O . PHE A 1 185 ? -27.595 -9.032 26.398 1.00 95.00 185 PHE A O 1
ATOM 1446 N N . GLY A 1 186 ? -28.989 -10.629 25.667 1.00 95.06 186 GLY A N 1
ATOM 1447 C CA . GLY A 1 186 ? -29.890 -10.615 26.819 1.00 95.06 186 GLY A CA 1
ATOM 1448 C C . GLY A 1 186 ? -30.916 -9.487 26.794 1.00 95.06 186 GLY A C 1
ATOM 1449 O O . GLY A 1 186 ? -31.295 -9.005 27.853 1.00 95.06 186 GLY A O 1
ATOM 1450 N N . PHE A 1 187 ? -31.345 -9.034 25.619 1.00 95.12 187 PHE A N 1
ATOM 1451 C CA . PHE A 1 187 ? -32.413 -8.042 25.482 1.00 95.12 187 PHE A CA 1
ATOM 1452 C C . PHE A 1 187 ? -33.117 -8.188 24.131 1.00 95.12 187 PHE A C 1
ATOM 1454 O O . PHE A 1 187 ? -32.561 -8.745 23.182 1.00 95.12 187 PHE A O 1
ATOM 1461 N N . SER A 1 188 ? -34.313 -7.616 24.029 1.00 93.19 188 SER A N 1
ATOM 1462 C CA . SER A 1 188 ? -34.959 -7.292 22.758 1.00 93.19 188 SER A CA 1
ATOM 1463 C C . SER A 1 188 ? -34.894 -5.775 22.511 1.00 93.19 188 SER A C 1
ATOM 1465 O O . SER A 1 188 ? -34.700 -4.990 23.434 1.00 93.19 188 SER A O 1
ATOM 1467 N N . ALA A 1 189 ? -34.970 -5.331 21.262 1.00 87.31 189 ALA A N 1
ATOM 1468 C CA . ALA A 1 189 ? -34.864 -3.931 20.869 1.00 87.31 189 ALA A CA 1
ATOM 1469 C C . ALA A 1 189 ? -36.077 -3.522 20.034 1.00 87.31 189 ALA A C 1
ATOM 1471 O O . ALA A 1 189 ? -36.525 -4.264 19.152 1.00 87.31 189 ALA A O 1
ATOM 1472 N N . GLY A 1 190 ? -36.590 -2.321 20.297 1.00 80.38 190 GLY A N 1
ATOM 1473 C CA . GLY A 1 190 ? -37.666 -1.729 19.511 1.00 80.38 190 GLY A CA 1
ATOM 1474 C C . GLY A 1 190 ? -37.261 -1.528 18.040 1.00 80.38 190 GLY A C 1
ATOM 1475 O O . GLY A 1 190 ? -36.089 -1.293 17.740 1.00 80.38 190 GLY A O 1
ATOM 1476 N N . PRO A 1 191 ? -38.209 -1.596 17.087 1.00 69.00 191 PRO A N 1
ATOM 1477 C CA . PRO A 1 191 ? -37.915 -1.431 15.660 1.00 69.00 191 PRO A CA 1
ATOM 1478 C C . PRO A 1 191 ? -37.561 0.011 15.269 1.00 69.00 191 PRO A C 1
ATOM 1480 O O . PRO A 1 191 ? -37.034 0.230 14.170 1.00 69.00 191 PRO A O 1
ATOM 1483 N N . ASP A 1 192 ? -37.874 0.962 16.147 1.00 69.50 192 ASP A N 1
ATOM 1484 C CA . ASP A 1 192 ? -37.774 2.391 15.909 1.00 69.50 192 ASP A CA 1
ATOM 1485 C C . ASP A 1 192 ? -36.539 2.972 16.592 1.00 69.50 192 ASP A C 1
ATOM 1487 O O . ASP A 1 192 ? -36.134 2.569 17.683 1.00 69.50 192 ASP A O 1
ATOM 1491 N N . TRP A 1 193 ? -35.946 3.941 15.912 1.00 71.25 193 TRP A N 1
ATOM 1492 C CA . TRP A 1 193 ? -34.897 4.779 16.462 1.00 71.25 193 TRP A CA 1
ATOM 1493 C C . TRP A 1 193 ? -35.513 5.973 17.181 1.00 71.25 193 TRP A C 1
ATOM 1495 O O . TRP A 1 193 ? -36.432 6.612 16.663 1.00 71.25 193 TRP A O 1
ATOM 1505 N N . ILE A 1 194 ? -34.927 6.332 18.314 1.00 73.12 194 ILE A N 1
ATOM 1506 C CA . ILE A 1 194 ? -35.130 7.627 18.952 1.00 73.12 194 ILE A CA 1
ATOM 1507 C C . ILE A 1 194 ? -34.055 8.558 18.390 1.00 73.12 194 ILE A C 1
ATOM 1509 O O . ILE A 1 194 ? -32.875 8.357 18.647 1.00 73.12 194 ILE A O 1
ATOM 1513 N N . PHE A 1 195 ? -34.449 9.540 17.575 1.00 68.69 195 PHE A N 1
ATOM 1514 C CA . PHE A 1 195 ? -33.541 10.525 16.962 1.00 68.69 195 PHE A CA 1
ATOM 1515 C C . PHE A 1 195 ? -33.575 11.847 17.718 1.00 68.69 195 PHE A C 1
ATOM 1517 O O . PHE A 1 195 ? -33.977 12.882 17.176 1.00 68.69 195 PHE A O 1
ATOM 1524 N N . GLU A 1 196 ? -33.177 11.793 18.978 1.00 67.38 196 GLU A N 1
ATOM 1525 C CA . GLU A 1 196 ? -33.024 12.969 19.820 1.00 67.38 196 GLU A CA 1
ATOM 1526 C C . GLU A 1 196 ? -31.541 13.131 20.132 1.00 67.38 196 GLU A C 1
ATOM 1528 O O . GLU A 1 196 ? -30.853 12.158 20.438 1.00 67.38 196 GLU A O 1
ATOM 1533 N N . CYS A 1 197 ? -31.031 14.356 19.990 1.00 69.06 197 CYS A N 1
ATOM 1534 C CA . CYS A 1 197 ? -29.678 14.676 20.419 1.00 69.06 197 CYS A CA 1
ATOM 1535 C C . CYS A 1 197 ? -29.647 14.647 21.947 1.00 69.06 197 CYS A C 1
ATOM 1537 O O . CYS A 1 197 ? -29.898 15.672 22.575 1.00 69.06 197 CYS A O 1
ATOM 1539 N N . SER A 1 198 ? -29.371 13.480 22.525 1.00 68.62 198 SER A N 1
ATOM 1540 C CA . SER A 1 198 ? -29.301 13.298 23.972 1.00 68.62 198 SER A CA 1
ATOM 1541 C C . SER A 1 198 ? -27.838 13.302 24.420 1.00 68.62 198 SER A C 1
ATOM 1543 O O . SER A 1 198 ? -27.056 12.473 23.925 1.00 68.62 198 SER A O 1
ATOM 1545 N N . PRO A 1 199 ? -27.446 14.168 25.364 1.00 73.56 199 PRO A N 1
ATOM 1546 C CA . PRO A 1 199 ? -26.276 13.932 26.194 1.00 73.56 199 PRO A CA 1
ATOM 1547 C C . PRO A 1 199 ? -26.285 12.505 26.750 1.00 73.56 199 PRO A C 1
ATOM 1549 O O . PRO A 1 199 ? -27.340 11.933 27.041 1.00 73.56 199 PRO A O 1
ATOM 1552 N N . VAL A 1 200 ? -25.104 11.908 26.850 1.00 75.81 200 VAL A N 1
ATOM 1553 C CA . VAL A 1 200 ? -24.925 10.603 27.484 1.00 75.81 200 VAL A CA 1
ATOM 1554 C C . VAL A 1 200 ? -24.013 10.759 28.688 1.00 75.81 200 VAL A C 1
ATOM 1556 O O . VAL A 1 200 ? -22.979 11.434 28.620 1.00 75.81 200 VAL A O 1
ATOM 1559 N N . ASP A 1 201 ? -24.372 10.075 29.767 1.00 70.75 201 ASP A N 1
ATOM 1560 C CA . ASP A 1 201 ? -23.547 10.011 30.962 1.00 70.75 201 ASP A CA 1
ATOM 1561 C C . ASP A 1 201 ? -22.724 8.725 30.943 1.00 70.75 201 ASP A C 1
ATOM 1563 O O . ASP A 1 201 ? -23.236 7.609 31.096 1.00 70.75 201 ASP A O 1
ATOM 1567 N N . PHE A 1 202 ? -21.415 8.887 30.742 1.00 74.38 202 PHE A N 1
ATOM 1568 C CA . PHE A 1 202 ? -20.461 7.801 30.917 1.00 74.38 202 PHE A CA 1
ATOM 1569 C C . PHE A 1 202 ? -20.165 7.623 32.410 1.00 74.38 202 PHE A C 1
ATOM 1571 O O . PHE A 1 202 ? -19.649 8.551 33.036 1.00 74.38 202 PHE A O 1
ATOM 1578 N N . PRO A 1 203 ? -20.446 6.445 32.992 1.00 68.44 203 PRO A N 1
ATOM 1579 C CA . PRO A 1 203 ? -20.266 6.241 34.417 1.00 68.44 203 PRO A CA 1
ATOM 1580 C C . PRO A 1 203 ? -18.778 6.192 34.760 1.00 68.44 203 PRO A C 1
ATOM 1582 O O . PRO A 1 203 ? -17.979 5.533 34.078 1.00 68.44 203 PRO A O 1
ATOM 1585 N N . GLY A 1 204 ? -18.426 6.842 35.868 1.00 70.31 204 GLY A N 1
ATOM 1586 C CA . GLY A 1 204 ? -17.091 6.736 36.446 1.00 70.31 204 GLY A CA 1
ATOM 1587 C C . GLY A 1 204 ? -16.795 5.319 36.956 1.00 70.31 204 GLY A C 1
ATOM 1588 O O . GLY A 1 204 ? -17.672 4.460 37.051 1.00 70.31 204 GLY A O 1
ATOM 1589 N N . GLU A 1 205 ? -15.541 5.070 37.345 1.00 75.00 205 GLU A N 1
ATOM 1590 C CA . GLU A 1 205 ? -15.082 3.750 37.813 1.00 75.00 205 GLU A CA 1
ATOM 1591 C C . GLU A 1 205 ? -15.954 3.151 38.922 1.00 75.00 205 GLU A C 1
ATOM 1593 O O . GLU A 1 205 ? -16.323 1.980 38.859 1.00 75.00 205 GLU A O 1
ATOM 1598 N N . ASN A 1 206 ? -16.297 3.956 39.926 1.00 76.62 206 ASN A N 1
ATOM 1599 C CA . ASN A 1 206 ? -17.061 3.496 41.083 1.00 76.62 206 ASN A CA 1
ATOM 1600 C C . ASN A 1 206 ? -18.509 3.151 40.716 1.00 76.62 206 ASN A C 1
ATOM 1602 O O . ASN A 1 206 ? -19.034 2.141 41.178 1.00 76.62 206 ASN A O 1
ATOM 1606 N N . GLU A 1 207 ? -19.144 3.963 39.872 1.00 75.94 207 GLU A N 1
ATOM 1607 C CA . GLU A 1 207 ? -20.524 3.742 39.428 1.00 75.94 207 GLU A CA 1
ATOM 1608 C C . GLU A 1 207 ? -20.632 2.496 38.559 1.00 75.94 207 GLU A C 1
ATOM 1610 O O . GLU A 1 207 ? -21.527 1.676 38.754 1.00 75.94 207 GLU A O 1
ATOM 1615 N N . ALA A 1 208 ? -19.676 2.304 37.652 1.00 74.75 208 ALA A N 1
ATOM 1616 C CA . ALA A 1 208 ? -19.619 1.100 36.850 1.00 74.75 208 ALA A CA 1
ATOM 1617 C C . ALA A 1 208 ? -19.346 -0.137 37.718 1.00 74.75 208 ALA A C 1
ATOM 1619 O O . ALA A 1 208 ? -20.090 -1.106 37.630 1.00 74.75 208 ALA A O 1
ATOM 1620 N N . LYS A 1 209 ? -18.355 -0.103 38.623 1.00 75.88 209 LYS A N 1
ATOM 1621 C CA . LYS A 1 209 ? -18.104 -1.198 39.583 1.00 75.88 209 LYS A CA 1
ATOM 1622 C C . LYS A 1 209 ? -19.362 -1.577 40.362 1.00 75.88 209 LYS A C 1
ATOM 1624 O O . LYS A 1 209 ? -19.662 -2.761 40.494 1.00 75.88 209 LYS A O 1
ATOM 1629 N N . LYS A 1 210 ? -20.120 -0.579 40.821 1.00 77.56 210 LYS A N 1
ATOM 1630 C CA . LYS A 1 210 ? -21.395 -0.786 41.509 1.00 77.56 210 LYS A CA 1
ATOM 1631 C C . LYS A 1 210 ? -22.436 -1.455 40.607 1.00 77.56 210 LYS A C 1
ATOM 1633 O O . LYS A 1 210 ? -23.042 -2.432 41.028 1.00 77.56 210 LYS A O 1
ATOM 1638 N N . ALA A 1 211 ? -22.597 -0.994 39.366 1.00 77.12 211 ALA A N 1
ATOM 1639 C CA . ALA A 1 211 ? -23.526 -1.603 38.411 1.00 77.12 211 ALA A CA 1
ATOM 1640 C C . ALA A 1 211 ? -23.198 -3.083 38.136 1.00 77.12 211 ALA A C 1
ATOM 1642 O O . ALA A 1 211 ? -24.100 -3.920 38.068 1.00 77.12 211 ALA A O 1
ATOM 1643 N N . PHE A 1 212 ? -21.910 -3.423 38.025 1.00 75.25 212 PHE A N 1
ATOM 1644 C CA . PHE A 1 212 ? -21.456 -4.809 37.883 1.00 75.25 212 PHE A CA 1
ATOM 1645 C C . PHE A 1 212 ? -21.751 -5.651 39.127 1.00 75.25 212 PHE A C 1
ATOM 1647 O O . PHE A 1 212 ? -22.274 -6.757 38.993 1.00 75.25 212 PHE A O 1
ATOM 1654 N N . ALA A 1 213 ? -21.464 -5.129 40.322 1.00 74.94 213 ALA A N 1
ATOM 1655 C CA . ALA A 1 213 ? -21.785 -5.813 41.572 1.00 74.94 213 ALA A CA 1
ATOM 1656 C C . ALA A 1 213 ? -23.294 -6.081 41.685 1.00 74.94 213 ALA A C 1
ATOM 1658 O O . ALA A 1 213 ? -23.698 -7.211 41.954 1.00 74.94 213 ALA A O 1
ATOM 1659 N N . ASP A 1 214 ? -24.130 -5.077 41.406 1.00 77.44 214 ASP A N 1
ATOM 1660 C CA . ASP A 1 214 ? -25.590 -5.197 41.453 1.00 77.44 214 ASP A CA 1
ATOM 1661 C C . ASP A 1 214 ? -26.105 -6.289 40.490 1.00 77.44 214 ASP A C 1
ATOM 1663 O O . ASP A 1 214 ? -26.905 -7.137 40.887 1.00 77.44 214 ASP A O 1
ATOM 1667 N N . SER A 1 215 ? -25.606 -6.326 39.248 1.00 73.19 215 SER A N 1
ATOM 1668 C CA . SER A 1 215 ? -25.938 -7.368 38.257 1.00 73.19 215 SER A CA 1
ATOM 1669 C C . SER A 1 215 ? -25.520 -8.775 38.713 1.00 73.19 215 SER A C 1
ATOM 1671 O O . SER A 1 215 ? -26.295 -9.735 38.628 1.00 73.19 215 SER A O 1
ATOM 1673 N N . TRP A 1 216 ? -24.316 -8.901 39.278 1.00 71.62 216 TRP A N 1
ATOM 1674 C CA . TRP A 1 216 ? -23.819 -10.168 39.806 1.00 71.62 216 TRP A CA 1
ATOM 1675 C C . TRP A 1 216 ? -24.683 -10.687 40.960 1.00 71.62 216 TRP A C 1
ATOM 1677 O O . TRP A 1 216 ? -25.089 -11.847 40.955 1.00 71.62 216 TRP A O 1
ATOM 1687 N N . PHE A 1 217 ? -25.038 -9.833 41.924 1.00 74.44 217 PHE A N 1
ATOM 1688 C CA . PHE A 1 217 ? -25.903 -10.221 43.044 1.00 74.44 217 PHE A CA 1
ATOM 1689 C C . PHE A 1 217 ? -27.317 -10.613 42.605 1.00 74.44 217 PHE A C 1
ATOM 1691 O O . PHE A 1 217 ? -27.910 -11.522 43.185 1.00 74.44 217 PHE A O 1
ATOM 1698 N N . ASN A 1 218 ? -27.846 -9.990 41.549 1.00 72.25 218 ASN A N 1
ATOM 1699 C CA . ASN A 1 218 ? -29.163 -10.331 41.004 1.00 72.25 218 ASN A CA 1
ATOM 1700 C C . ASN A 1 218 ? -29.238 -11.750 40.415 1.00 72.25 218 ASN A C 1
ATOM 1702 O O . ASN A 1 218 ? -30.339 -12.251 40.168 1.00 72.25 218 ASN A O 1
ATOM 1706 N N . THR A 1 219 ? -28.093 -12.393 40.171 1.00 68.44 219 THR A N 1
ATOM 1707 C CA . THR A 1 219 ? -28.006 -13.649 39.412 1.00 68.44 219 THR A CA 1
ATOM 1708 C C . THR A 1 219 ? -27.227 -14.756 40.107 1.00 68.44 219 THR A C 1
ATOM 1710 O O . THR A 1 219 ? -27.492 -15.929 39.853 1.00 68.44 219 THR A O 1
ATOM 1713 N N . SER A 1 220 ? -26.313 -14.419 41.018 1.00 65.62 220 SER A N 1
ATOM 1714 C CA . SER A 1 220 ? -25.437 -15.383 41.690 1.00 65.62 220 SER A CA 1
ATOM 1715 C C . SER A 1 220 ? -26.115 -16.150 42.828 1.00 65.62 220 SER A C 1
ATOM 1717 O O . SER A 1 220 ? -25.623 -17.201 43.235 1.00 65.62 220 SER A O 1
ATOM 1719 N N . GLY A 1 221 ? -27.222 -15.627 43.373 1.00 68.88 221 GLY A N 1
ATOM 1720 C CA . GLY A 1 221 ? -27.851 -16.164 44.585 1.00 68.88 221 GLY A CA 1
ATOM 1721 C C . GLY A 1 221 ? -26.983 -16.021 45.845 1.00 68.88 221 GLY A C 1
ATOM 1722 O O . GLY A 1 221 ? -27.330 -16.574 46.889 1.00 68.88 221 GLY A O 1
ATOM 1723 N N . VAL A 1 222 ? -25.861 -15.297 45.757 1.00 73.06 222 VAL A N 1
ATOM 1724 C CA . VAL A 1 222 ? -24.954 -15.029 46.877 1.00 73.06 222 VAL A CA 1
ATOM 1725 C C . VAL A 1 222 ? -25.516 -13.871 47.714 1.00 73.06 222 VAL A C 1
ATOM 1727 O O . VAL A 1 222 ? -25.933 -12.861 47.141 1.00 73.06 222 VAL A O 1
ATOM 1730 N N . PRO A 1 223 ? -25.540 -13.973 49.056 1.00 73.06 223 PRO A N 1
ATOM 1731 C CA . PRO A 1 223 ? -25.934 -12.865 49.921 1.00 73.06 223 PRO A CA 1
ATOM 1732 C C . PRO A 1 223 ? -25.038 -11.637 49.722 1.00 73.06 223 PRO A C 1
ATOM 1734 O O . PRO A 1 223 ? -23.820 -11.756 49.596 1.00 73.06 223 PRO A O 1
ATOM 1737 N N . ARG A 1 224 ? -25.638 -10.443 49.719 1.00 79.94 224 ARG A N 1
ATOM 1738 C CA . ARG A 1 224 ? -24.891 -9.184 49.629 1.00 79.94 224 ARG A CA 1
ATOM 1739 C C . ARG A 1 224 ? -24.288 -8.829 50.989 1.00 79.94 224 ARG A C 1
ATOM 1741 O O . ARG A 1 224 ? -25.003 -8.369 51.875 1.00 79.94 224 ARG A O 1
ATOM 1748 N N . ASP A 1 225 ? -22.984 -9.044 51.135 1.00 80.75 225 ASP A N 1
ATOM 1749 C CA . ASP A 1 225 ? -22.160 -8.593 52.263 1.00 80.75 225 ASP A CA 1
ATOM 1750 C C . ASP A 1 225 ? -20.862 -7.926 51.767 1.00 80.75 225 ASP A C 1
ATOM 1752 O O . ASP A 1 225 ? -20.498 -8.064 50.597 1.00 80.75 225 ASP A O 1
ATOM 1756 N N . GLU A 1 226 ? -20.162 -7.193 52.643 1.00 71.25 226 GLU A N 1
ATOM 1757 C CA . GLU A 1 226 ? -18.976 -6.395 52.272 1.00 71.25 226 GLU A CA 1
ATOM 1758 C C . GLU A 1 226 ? -17.874 -7.222 51.590 1.00 71.25 226 GLU A C 1
ATOM 1760 O O . GLU A 1 226 ? -17.210 -6.746 50.668 1.00 71.25 226 GLU A O 1
ATOM 1765 N N . LYS A 1 227 ? -17.684 -8.477 52.016 1.00 75.56 227 LYS A N 1
ATOM 1766 C CA . LYS A 1 227 ? -16.658 -9.365 51.461 1.00 75.56 227 LYS A CA 1
ATOM 1767 C C . LYS A 1 227 ? -17.065 -9.882 50.082 1.00 75.56 227 LYS A C 1
ATOM 1769 O O . LYS A 1 227 ? -16.252 -9.888 49.163 1.00 75.56 227 LYS A O 1
ATOM 1774 N N . SER A 1 228 ? -18.323 -10.280 49.931 1.00 70.19 228 SER A N 1
ATOM 1775 C CA . SER A 1 228 ? -18.895 -10.771 48.678 1.00 70.19 228 SER A CA 1
ATOM 1776 C C . SER A 1 228 ? -18.993 -9.660 47.629 1.00 70.19 228 SER A C 1
ATOM 1778 O O . SER A 1 228 ? -18.817 -9.920 46.443 1.00 70.19 228 SER A O 1
ATOM 1780 N N . GLU A 1 229 ? -19.217 -8.414 48.053 1.00 71.12 229 GLU A N 1
ATOM 1781 C CA . GLU A 1 229 ? -19.252 -7.240 47.173 1.00 71.12 229 GLU A CA 1
ATOM 1782 C C . GLU A 1 229 ? -17.845 -6.874 46.682 1.00 71.12 229 GLU A C 1
ATOM 1784 O O . GLU A 1 229 ? -17.648 -6.661 45.485 1.00 71.12 229 GLU A O 1
ATOM 1789 N N . ALA A 1 230 ? -16.839 -6.917 47.562 1.00 69.44 230 ALA A N 1
ATOM 1790 C CA . ALA A 1 230 ? -15.439 -6.770 47.168 1.00 69.44 230 ALA A CA 1
ATOM 1791 C C . ALA A 1 230 ? -14.981 -7.886 46.206 1.00 69.44 230 ALA A C 1
ATOM 1793 O O . ALA A 1 230 ? -14.321 -7.607 45.201 1.00 69.44 230 ALA A O 1
ATOM 1794 N N . ASP A 1 231 ? -15.378 -9.136 46.466 1.00 68.50 231 ASP A N 1
ATOM 1795 C CA . ASP A 1 231 ? -15.072 -10.280 45.604 1.00 68.50 231 ASP A CA 1
ATOM 1796 C C . ASP A 1 231 ? -15.729 -10.145 44.219 1.00 68.50 231 ASP A C 1
ATOM 1798 O O . ASP A 1 231 ? -15.067 -10.404 43.210 1.00 68.50 231 ASP A O 1
ATOM 1802 N N . ALA A 1 232 ? -16.988 -9.698 44.147 1.00 64.62 232 ALA A N 1
ATOM 1803 C CA . ALA A 1 232 ? -17.707 -9.457 42.892 1.00 64.62 232 ALA A CA 1
ATOM 1804 C C . ALA A 1 232 ? -17.034 -8.371 42.039 1.00 64.62 232 ALA A C 1
ATOM 1806 O O . ALA A 1 232 ? -16.814 -8.558 40.844 1.00 64.62 232 ALA A O 1
ATOM 1807 N N . ILE A 1 233 ? -16.626 -7.269 42.673 1.00 66.31 233 ILE A N 1
ATOM 1808 C CA . ILE A 1 233 ? -15.921 -6.154 42.023 1.00 66.31 233 ILE A CA 1
ATOM 1809 C C . ILE A 1 233 ? -14.524 -6.574 41.522 1.00 66.31 233 ILE A C 1
ATOM 1811 O O . ILE A 1 233 ? -14.002 -5.982 40.576 1.00 66.31 233 ILE A O 1
ATOM 1815 N N . SER A 1 234 ? -13.908 -7.590 42.140 1.00 62.94 234 SER A N 1
ATOM 1816 C CA . SER A 1 234 ? -12.558 -8.059 41.797 1.00 62.94 234 SER A CA 1
ATOM 1817 C C . SER A 1 234 ? -12.499 -9.082 40.652 1.00 62.94 234 SER A C 1
ATOM 1819 O O . SER A 1 234 ? -11.470 -9.172 39.979 1.00 62.94 234 SER A O 1
ATOM 1821 N N . LYS A 1 235 ? -13.566 -9.868 40.436 1.00 56.81 235 LYS A N 1
ATOM 1822 C CA . LYS A 1 235 ? -13.546 -11.048 39.547 1.00 56.81 235 LYS A CA 1
ATOM 1823 C C . LYS A 1 235 ? -13.814 -10.738 38.077 1.00 56.81 235 LYS A C 1
ATOM 1825 O O . LYS A 1 235 ? -13.249 -11.413 37.221 1.00 56.81 235 LYS A O 1
ATOM 1830 N N . ASP A 1 236 ? -14.584 -9.695 37.790 1.00 54.12 236 ASP A N 1
ATOM 1831 C CA . ASP A 1 236 ? -14.884 -9.257 36.430 1.00 54.12 236 ASP A CA 1
ATOM 1832 C C . ASP A 1 236 ? -14.476 -7.798 36.289 1.00 54.12 236 ASP A C 1
ATOM 1834 O O . ASP A 1 236 ? -15.152 -6.914 36.801 1.00 54.12 236 ASP A O 1
ATOM 1838 N N . ALA A 1 237 ? -13.340 -7.534 35.632 1.00 53.78 237 ALA A N 1
ATOM 1839 C CA . ALA A 1 237 ? -12.870 -6.170 35.406 1.00 53.78 237 ALA A CA 1
ATOM 1840 C C . ALA A 1 237 ? -13.982 -5.373 34.695 1.00 53.78 237 ALA A C 1
ATOM 1842 O O . ALA A 1 237 ? -14.262 -5.659 33.523 1.00 53.78 237 ALA A O 1
ATOM 1843 N N . PRO A 1 238 ? -14.631 -4.412 35.377 1.00 61.97 238 PRO A N 1
ATOM 1844 C CA . PRO A 1 238 ? -15.794 -3.758 34.818 1.00 61.97 238 PRO A CA 1
ATOM 1845 C C . PRO A 1 238 ? -15.384 -2.963 33.576 1.00 61.97 238 PRO A C 1
ATOM 1847 O O . PRO A 1 238 ? -14.270 -2.438 33.491 1.00 61.97 238 PRO A O 1
ATOM 1850 N N . ILE A 1 239 ? -16.277 -2.863 32.593 1.00 67.38 239 ILE A N 1
ATOM 1851 C CA . ILE A 1 239 ? -16.132 -1.842 31.554 1.00 67.38 239 ILE A CA 1
ATOM 1852 C C . ILE A 1 239 ? -16.557 -0.531 32.192 1.00 67.38 239 ILE A C 1
ATOM 1854 O O . ILE A 1 239 ? -17.703 -0.378 32.605 1.00 67.38 239 ILE A O 1
ATOM 1858 N N . TYR A 1 240 ? -15.620 0.399 32.302 1.00 67.56 240 TYR A N 1
ATOM 1859 C CA . TYR A 1 240 ? -15.879 1.707 32.872 1.00 67.56 240 TYR A CA 1
ATOM 1860 C C . TYR A 1 240 ? -15.013 2.766 32.211 1.00 67.56 240 TYR A C 1
ATOM 1862 O O . TYR A 1 240 ? -13.896 2.490 31.760 1.00 67.56 240 TYR A O 1
ATOM 1870 N N . PHE A 1 241 ? -15.542 3.984 32.183 1.00 67.56 241 PHE A N 1
ATOM 1871 C CA . PHE A 1 241 ? -14.912 5.141 31.566 1.00 67.56 241 PHE A CA 1
ATOM 1872 C C . PHE A 1 241 ? -14.405 6.045 32.689 1.00 67.56 241 PHE A C 1
ATOM 1874 O O . PHE A 1 241 ? -15.091 6.951 33.147 1.00 67.56 241 PHE A O 1
ATOM 1881 N N . ASN A 1 242 ? -13.219 5.746 33.223 1.00 59.91 242 ASN A N 1
ATOM 1882 C CA . ASN A 1 242 ? -12.644 6.520 34.334 1.00 59.91 242 ASN A CA 1
ATOM 1883 C C . ASN A 1 242 ? -11.805 7.714 33.885 1.00 59.91 242 ASN A C 1
ATOM 1885 O O . ASN A 1 242 ? -11.343 8.481 34.728 1.00 59.91 242 ASN A O 1
ATOM 1889 N N . MET A 1 243 ? -11.581 7.865 32.582 1.00 59.44 243 MET A N 1
ATOM 1890 C CA . MET A 1 243 ? -10.986 9.074 32.048 1.00 59.44 243 MET A CA 1
ATOM 1891 C C . MET A 1 243 ? -12.119 10.022 31.688 1.00 59.44 243 MET A C 1
ATOM 1893 O O . MET A 1 243 ? -12.938 9.701 30.824 1.00 59.44 243 MET A O 1
ATOM 1897 N N . THR A 1 244 ? -12.153 11.184 32.349 1.00 63.81 244 THR A N 1
ATOM 1898 C CA . THR A 1 244 ? -12.976 12.308 31.898 1.00 63.81 244 THR A CA 1
ATOM 1899 C C . THR A 1 244 ? -12.644 12.540 30.435 1.00 63.81 244 THR A C 1
ATOM 1901 O O . THR A 1 244 ? -11.491 12.830 30.114 1.00 63.81 244 THR A O 1
ATOM 1904 N N . MET A 1 245 ? -13.629 12.361 29.558 1.00 72.94 245 MET A N 1
ATOM 1905 C CA . MET A 1 245 ? -13.432 12.639 28.145 1.00 72.94 245 MET A CA 1
ATOM 1906 C C . MET A 1 245 ? -13.248 14.141 27.998 1.00 72.94 245 MET A C 1
ATOM 1908 O O . MET A 1 245 ? -14.017 14.903 28.582 1.00 72.94 245 MET A O 1
ATOM 1912 N N . ARG A 1 246 ? -12.203 14.569 27.295 1.00 65.75 246 ARG A N 1
ATOM 1913 C CA . ARG A 1 246 ? -11.841 15.988 27.214 1.00 65.75 246 ARG A CA 1
ATOM 1914 C C . ARG A 1 246 ? -11.481 16.411 25.805 1.00 65.75 246 ARG A C 1
ATOM 1916 O O . ARG A 1 246 ? -10.917 15.627 25.046 1.00 65.75 246 ARG A O 1
ATOM 1923 N N . CYS A 1 247 ? -11.761 17.660 25.470 1.00 67.31 247 CYS A N 1
ATOM 1924 C CA . CYS A 1 247 ? -11.340 18.268 24.218 1.00 67.31 247 CYS A CA 1
ATOM 1925 C C . CYS A 1 247 ? -10.734 19.628 24.530 1.00 67.31 247 CYS A C 1
ATOM 1927 O O . CYS A 1 247 ? -11.438 20.615 24.711 1.00 67.31 247 CYS A O 1
ATOM 1929 N N . GLY A 1 248 ? -9.404 19.685 24.577 1.00 59.16 248 GLY A N 1
ATOM 1930 C CA . GLY A 1 248 ? -8.708 20.932 24.865 1.00 59.16 248 GLY A CA 1
ATOM 1931 C C . GLY A 1 248 ? -8.720 21.320 26.340 1.00 59.16 248 GLY A C 1
ATOM 1932 O O . GLY A 1 248 ? -8.629 22.506 26.640 1.00 59.16 248 GLY A O 1
ATOM 1933 N N . GLY A 1 249 ? -8.772 20.342 27.249 1.00 58.62 249 GLY A N 1
ATOM 1934 C CA . GLY A 1 249 ? -8.789 20.547 28.698 1.00 58.62 249 GLY A CA 1
ATOM 1935 C C . GLY A 1 249 ? -10.188 20.635 29.312 1.00 58.62 249 GLY A C 1
ATOM 1936 O O . GLY A 1 249 ? -10.318 20.390 30.514 1.00 58.62 249 GLY A O 1
ATOM 1937 N N . ASP A 1 250 ? -11.215 20.904 28.505 1.00 58.88 250 ASP A N 1
ATOM 1938 C CA . ASP A 1 250 ? -12.610 20.975 28.941 1.00 58.88 250 ASP A CA 1
ATOM 1939 C C . ASP A 1 250 ? -13.259 19.578 28.938 1.00 58.88 250 ASP A C 1
ATOM 1941 O O . ASP A 1 250 ? -13.062 18.828 27.975 1.00 58.88 250 ASP A O 1
ATOM 1945 N N . PRO A 1 251 ? -14.018 19.194 29.986 1.00 67.44 251 PRO A N 1
ATOM 1946 C CA . PRO A 1 251 ? -14.830 17.981 29.976 1.00 67.44 251 PRO A CA 1
ATOM 1947 C C . PRO A 1 251 ? -15.835 17.998 28.824 1.00 67.44 251 PRO A C 1
ATOM 1949 O O . PRO A 1 251 ? -16.518 18.996 28.611 1.00 67.44 251 PRO A O 1
ATOM 1952 N N . CYS A 1 252 ? -15.948 16.876 28.123 1.00 64.88 252 CYS A N 1
ATOM 1953 C CA . CYS A 1 252 ? -16.874 16.706 27.015 1.00 64.88 252 CYS A CA 1
ATOM 1954 C C . CYS A 1 252 ? -18.043 15.815 27.397 1.00 64.88 252 CYS A C 1
ATOM 1956 O O . CYS A 1 252 ? -17.864 14.776 28.038 1.00 64.88 252 CYS A O 1
ATOM 1958 N N . HIS A 1 253 ? -19.219 16.172 26.893 1.00 67.81 253 HIS A N 1
ATOM 1959 C CA . HIS A 1 253 ? -20.390 15.306 26.917 1.00 67.81 253 HIS A CA 1
ATOM 1960 C C . HIS A 1 253 ? -20.577 14.718 25.524 1.00 67.81 253 HIS A C 1
ATOM 1962 O O . HIS A 1 253 ? -20.674 15.448 24.534 1.00 67.81 253 HIS A O 1
ATOM 1968 N N . TYR A 1 254 ? -20.626 13.389 25.415 1.00 70.88 254 TYR A N 1
ATOM 1969 C CA . TYR A 1 254 ? -21.000 12.802 24.135 1.00 70.88 254 TYR A CA 1
ATOM 1970 C C . TYR A 1 254 ? -22.489 13.041 23.911 1.00 70.88 254 TYR A C 1
ATOM 1972 O O . TYR A 1 254 ? -23.311 12.744 24.771 1.00 70.88 254 TYR A O 1
ATOM 1980 N N . ILE A 1 255 ? -22.828 13.581 22.746 1.00 72.25 255 ILE A N 1
ATOM 1981 C CA . ILE A 1 255 ? -24.212 13.766 22.327 1.00 72.25 255 ILE A CA 1
ATOM 1982 C C . ILE A 1 255 ? -24.495 12.678 21.304 1.00 72.25 255 ILE A C 1
ATOM 1984 O O . ILE A 1 255 ? -23.966 12.714 20.190 1.00 72.25 255 ILE A O 1
ATOM 1988 N N . SER A 1 256 ? -25.310 11.701 21.694 1.00 73.44 256 SER A N 1
ATOM 1989 C CA . SER A 1 256 ? -25.780 10.691 20.755 1.00 73.44 256 SER A CA 1
ATOM 1990 C C . SER A 1 256 ? -26.760 11.331 19.780 1.00 73.44 256 SER A C 1
ATOM 1992 O O . SER A 1 256 ? -27.642 12.075 20.193 1.00 73.44 256 SER A O 1
ATOM 1994 N N . CYS A 1 257 ? -26.641 11.030 18.486 1.00 71.62 257 CYS A N 1
ATOM 1995 C CA . CYS A 1 257 ? -27.639 11.436 17.488 1.00 71.62 257 CYS A CA 1
ATOM 1996 C C . CYS A 1 257 ? -28.845 10.480 17.428 1.00 71.62 257 CYS A C 1
ATOM 1998 O O . CYS A 1 257 ? -29.745 10.675 16.608 1.00 71.62 257 CYS A O 1
ATOM 2000 N N . GLY A 1 258 ? -28.839 9.434 18.256 1.00 75.69 258 GLY A N 1
ATOM 2001 C CA . GLY A 1 258 ? -29.980 8.565 18.483 1.00 75.69 258 GLY A CA 1
ATOM 2002 C C . GLY A 1 258 ? -29.624 7.235 19.141 1.00 75.69 258 GLY A C 1
ATOM 2003 O O . GLY A 1 258 ? -28.456 6.857 19.223 1.00 75.69 258 GLY A O 1
ATOM 2004 N N . HIS A 1 259 ? -30.637 6.509 19.591 1.00 82.44 259 HIS A N 1
ATOM 2005 C CA . HIS A 1 259 ? -30.529 5.203 20.259 1.00 82.44 259 HIS A CA 1
ATOM 2006 C C . HIS A 1 259 ? -31.795 4.369 20.020 1.00 82.44 259 HIS A C 1
ATOM 2008 O O . HIS A 1 259 ? -32.762 4.849 19.421 1.00 82.44 259 HIS A O 1
ATOM 2014 N N . GLN A 1 260 ? -31.792 3.103 20.443 1.00 83.75 260 GLN A N 1
ATOM 2015 C CA . GLN A 1 260 ? -32.984 2.248 20.424 1.00 83.75 260 GLN A CA 1
ATOM 2016 C C . GLN A 1 260 ? -33.489 1.989 21.841 1.00 83.75 260 GLN A C 1
ATOM 2018 O O . GLN A 1 260 ? -32.696 1.879 22.775 1.00 83.75 260 GLN A O 1
ATOM 2023 N N . LYS A 1 261 ? -34.809 1.825 21.983 1.00 89.25 261 LYS A N 1
ATOM 2024 C CA . LYS A 1 261 ? -35.381 1.310 23.230 1.00 89.25 261 LYS A CA 1
ATOM 2025 C C . LYS A 1 261 ? -35.012 -0.149 23.406 1.00 89.25 261 LYS A C 1
ATOM 2027 O O . LYS A 1 261 ? -35.235 -0.947 22.489 1.00 89.25 261 LYS A O 1
ATOM 2032 N N . LEU A 1 262 ? -34.488 -0.484 24.578 1.00 92.38 262 LEU A N 1
ATOM 2033 C CA . LEU A 1 262 ? -34.192 -1.864 24.945 1.00 92.38 262 LEU A CA 1
ATOM 2034 C C . LEU A 1 262 ? -35.306 -2.403 25.852 1.00 92.38 262 LEU A C 1
ATOM 2036 O O . LEU A 1 262 ? -35.754 -1.755 26.795 1.00 92.38 262 LEU A O 1
ATOM 2040 N N . HIS A 1 263 ? -35.774 -3.605 25.550 1.00 92.12 263 HIS A N 1
ATOM 2041 C CA . HIS A 1 263 ? -36.864 -4.303 26.219 1.00 92.12 263 HIS A CA 1
ATOM 2042 C C . HIS A 1 263 ? -36.386 -5.672 26.709 1.00 92.12 263 HIS A C 1
ATOM 2044 O O . HIS A 1 263 ? -35.325 -6.154 26.310 1.00 92.12 263 HIS A O 1
ATOM 2050 N N . ASP A 1 264 ? -37.167 -6.294 27.595 1.00 92.19 264 ASP A N 1
ATOM 2051 C CA . ASP A 1 264 ? -36.932 -7.658 28.095 1.00 92.19 264 ASP A CA 1
ATOM 2052 C C . ASP A 1 264 ? -35.487 -7.918 28.561 1.00 92.19 264 ASP A C 1
ATOM 2054 O O . ASP A 1 264 ? -34.937 -8.999 28.351 1.00 92.19 264 ASP A O 1
ATOM 2058 N N . ILE A 1 265 ? -34.856 -6.909 29.171 1.00 93.50 265 ILE A N 1
ATOM 2059 C CA . ILE A 1 265 ? -33.457 -6.980 29.593 1.00 93.50 265 ILE A CA 1
ATOM 2060 C C . ILE A 1 265 ? -33.313 -8.076 30.657 1.00 93.50 265 ILE A C 1
ATOM 2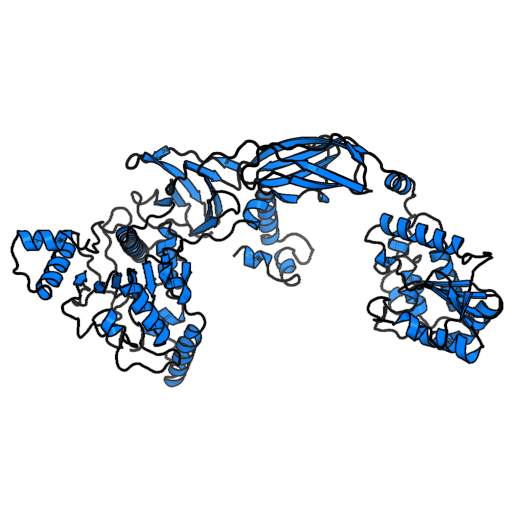062 O O . ILE A 1 265 ? -33.940 -8.027 31.720 1.00 93.50 265 ILE A O 1
ATOM 2066 N N . ALA A 1 266 ? -32.483 -9.072 30.362 1.00 91.81 266 ALA A N 1
ATOM 2067 C CA . ALA A 1 266 ? -32.215 -10.197 31.236 1.00 91.81 266 ALA A CA 1
ATOM 2068 C C . ALA A 1 266 ? -31.479 -9.750 32.509 1.00 91.81 266 ALA A C 1
ATOM 2070 O O . ALA A 1 266 ? -30.726 -8.777 32.521 1.00 91.81 266 ALA A O 1
ATOM 2071 N N . ARG A 1 267 ? -31.695 -10.479 33.609 1.00 87.50 267 ARG A N 1
ATOM 2072 C CA . ARG A 1 267 ? -31.170 -10.110 34.937 1.00 87.50 267 ARG A CA 1
ATOM 2073 C C . ARG A 1 267 ? -29.643 -10.141 35.033 1.00 87.50 267 ARG A C 1
ATOM 2075 O O . ARG A 1 267 ? -29.098 -9.500 35.922 1.00 87.50 267 ARG A O 1
ATOM 2082 N N . ASP A 1 268 ? -28.991 -10.902 34.159 1.00 85.12 268 ASP A N 1
ATOM 2083 C CA . ASP A 1 268 ? -27.535 -11.057 34.046 1.00 85.12 268 ASP A CA 1
ATOM 2084 C C . ASP A 1 268 ? -26.884 -10.037 33.104 1.00 85.12 268 ASP A C 1
ATOM 2086 O O . ASP A 1 268 ? -25.679 -10.104 32.855 1.00 85.12 268 ASP A O 1
ATOM 2090 N N . VAL A 1 269 ? -27.661 -9.087 32.578 1.00 89.56 269 VAL A N 1
ATOM 2091 C CA . VAL A 1 269 ? -27.145 -7.966 31.795 1.00 89.56 269 VAL A CA 1
ATOM 2092 C C . VAL A 1 269 ? -26.832 -6.797 32.720 1.00 89.56 269 VAL A C 1
ATOM 2094 O O . VAL A 1 269 ? -27.703 -6.234 33.383 1.00 89.56 269 VAL A O 1
ATOM 2097 N N . THR A 1 270 ? -25.573 -6.375 32.706 1.00 87.75 270 THR A N 1
ATOM 2098 C CA . THR A 1 270 ? -25.113 -5.163 33.379 1.00 87.75 270 THR A CA 1
ATOM 2099 C C . THR A 1 270 ? -25.364 -3.947 32.490 1.00 87.75 270 THR A C 1
ATOM 2101 O O . THR A 1 270 ? -24.961 -3.924 31.326 1.00 87.75 270 THR A O 1
ATOM 2104 N N . LEU A 1 271 ? -25.994 -2.913 33.048 1.00 87.31 271 LEU A N 1
ATOM 2105 C CA . LEU A 1 271 ? -26.247 -1.640 32.369 1.00 87.31 271 LEU A CA 1
ATOM 2106 C C . LEU A 1 271 ? -25.207 -0.605 32.800 1.00 87.31 271 LEU A C 1
ATOM 2108 O O . LEU A 1 271 ? -25.014 -0.373 33.991 1.00 87.31 271 LEU A O 1
ATOM 2112 N N . ILE A 1 272 ? -24.539 0.009 31.829 1.00 82.88 272 ILE A N 1
ATOM 2113 C CA . ILE A 1 272 ? -23.401 0.904 32.027 1.00 82.88 272 ILE A CA 1
ATOM 2114 C C . ILE A 1 272 ? -23.714 2.217 31.311 1.00 82.88 272 ILE A C 1
ATOM 2116 O O . ILE A 1 272 ? -23.703 2.292 30.084 1.00 82.88 272 ILE A O 1
ATOM 2120 N N . GLY A 1 273 ? -23.992 3.258 32.095 1.00 80.31 273 GLY A N 1
ATOM 2121 C CA . GLY A 1 273 ? -24.392 4.564 31.577 1.00 80.31 273 GLY A CA 1
ATOM 2122 C C . GLY A 1 273 ? -25.824 4.590 31.055 1.00 80.31 273 GLY A C 1
ATOM 2123 O O . GLY A 1 273 ? -26.446 3.553 30.793 1.00 80.31 273 GLY A O 1
ATOM 2124 N N . ARG A 1 274 ? -26.360 5.800 30.923 1.00 85.00 274 ARG A N 1
ATOM 2125 C CA . ARG A 1 274 ? -27.722 6.039 30.441 1.00 85.00 274 ARG A CA 1
ATOM 2126 C C . ARG A 1 274 ? -27.767 7.265 29.544 1.00 85.00 274 ARG A C 1
ATOM 2128 O O . ARG A 1 274 ? -26.939 8.168 29.659 1.00 85.00 274 ARG A O 1
ATOM 2135 N N . HIS A 1 275 ? -28.750 7.258 28.660 1.00 85.25 275 HIS A N 1
ATOM 2136 C CA . HIS A 1 275 ? -29.241 8.453 27.991 1.00 85.25 275 HIS A CA 1
ATOM 2137 C C . HIS A 1 275 ? -30.084 9.280 28.974 1.00 85.25 275 HIS A C 1
ATOM 2139 O O . HIS A 1 275 ? -30.555 8.754 29.986 1.00 85.25 275 HIS A O 1
ATOM 2145 N N . GLU A 1 276 ? -30.304 10.562 28.676 1.00 82.56 276 GLU A N 1
ATOM 2146 C CA . GLU A 1 276 ? -31.148 11.442 29.505 1.00 82.56 276 GLU A CA 1
ATOM 2147 C C . GLU A 1 276 ? -32.579 10.916 29.698 1.00 82.56 276 GLU A C 1
ATOM 2149 O O . GLU A 1 276 ? -33.185 11.127 30.747 1.00 82.56 276 GLU A O 1
ATOM 2154 N N . ASP A 1 277 ? -33.115 10.187 28.716 1.00 84.69 277 ASP A N 1
ATOM 2155 C CA . ASP A 1 277 ? -34.435 9.553 28.793 1.00 84.69 277 ASP A CA 1
ATOM 2156 C C . ASP A 1 277 ? -34.450 8.260 29.637 1.00 84.69 277 ASP A C 1
ATOM 2158 O O . ASP A 1 277 ? -35.495 7.628 29.807 1.00 84.69 277 ASP A O 1
ATOM 2162 N N . GLY A 1 278 ? -33.300 7.878 30.199 1.00 85.81 278 GLY A N 1
ATOM 2163 C CA . GLY A 1 278 ? -33.116 6.713 31.055 1.00 85.81 278 GLY A CA 1
ATOM 2164 C C . GLY A 1 278 ? -32.787 5.418 30.312 1.00 85.81 278 GLY A C 1
ATOM 2165 O O . GLY A 1 278 ? -32.466 4.424 30.982 1.00 85.81 278 GLY A O 1
ATOM 2166 N N . GLU A 1 279 ? -32.820 5.406 28.975 1.00 88.56 279 GLU A N 1
ATOM 2167 C CA . GLU A 1 279 ? -32.464 4.227 28.182 1.00 88.56 279 GLU A CA 1
ATOM 2168 C C . GLU A 1 279 ? -30.991 3.835 28.404 1.00 88.56 279 GLU A C 1
ATOM 2170 O O . GLU A 1 279 ? -30.134 4.701 28.624 1.00 88.56 279 GLU A O 1
ATOM 2175 N N . PRO A 1 280 ? -30.647 2.533 28.385 1.00 89.19 280 PRO A N 1
ATOM 2176 C CA . PRO A 1 280 ? -29.269 2.103 28.600 1.00 89.19 280 PRO A CA 1
ATOM 2177 C C . PRO A 1 280 ? -28.338 2.570 27.479 1.00 89.19 280 PRO A C 1
ATOM 2179 O O . PRO A 1 280 ? -28.635 2.349 26.306 1.00 89.19 280 PRO A O 1
ATOM 2182 N N . LEU A 1 281 ? -27.181 3.133 27.846 1.00 85.44 281 LEU A N 1
ATOM 2183 C CA . LEU A 1 281 ? -26.135 3.533 26.897 1.00 85.44 281 LEU A CA 1
ATOM 2184 C C . LEU A 1 281 ? -25.281 2.341 26.458 1.00 85.44 281 LEU A C 1
ATOM 2186 O O . LEU A 1 281 ? -25.001 2.158 25.275 1.00 85.44 281 LEU A O 1
ATOM 2190 N N . LEU A 1 282 ? -24.830 1.527 27.411 1.00 88.38 282 LEU A N 1
ATOM 2191 C CA . LEU A 1 282 ? -24.010 0.354 27.146 1.00 88.38 282 LEU A CA 1
ATOM 2192 C C . LEU A 1 282 ? -24.545 -0.825 27.953 1.00 88.38 282 LEU A C 1
ATOM 2194 O O . LEU A 1 282 ? -24.807 -0.723 29.149 1.00 88.38 282 LEU A O 1
ATOM 2198 N N . THR A 1 283 ? -24.714 -1.959 27.287 1.00 91.25 283 THR A N 1
ATOM 2199 C CA . THR A 1 283 ? -25.050 -3.229 27.937 1.00 91.25 283 THR A CA 1
ATOM 2200 C C . THR A 1 283 ? -23.829 -4.126 27.926 1.00 91.25 283 THR A C 1
ATOM 2202 O O . THR A 1 283 ? -23.061 -4.135 26.964 1.00 91.25 283 THR A O 1
ATOM 2205 N N . PHE A 1 284 ? -23.644 -4.884 28.995 1.00 90.75 284 PHE A N 1
ATOM 2206 C CA . PHE A 1 284 ? -22.587 -5.868 29.116 1.00 90.75 284 PHE A CA 1
ATOM 2207 C C . PHE A 1 284 ? -23.178 -7.173 29.620 1.00 90.75 284 PHE A C 1
ATOM 2209 O O . PHE A 1 284 ? -23.871 -7.192 30.635 1.00 90.75 284 PHE A O 1
ATOM 2216 N N . ARG A 1 285 ? -22.843 -8.274 28.952 1.00 91.25 285 ARG A N 1
ATOM 2217 C CA . ARG A 1 285 ? -23.206 -9.612 29.398 1.00 91.25 285 ARG A CA 1
ATOM 2218 C C . ARG A 1 285 ? -22.034 -10.567 29.236 1.00 91.25 285 ARG A C 1
ATOM 2220 O O . ARG A 1 285 ? -21.455 -10.679 28.154 1.00 91.25 285 ARG A O 1
ATOM 2227 N N . GLN A 1 286 ? -21.699 -11.277 30.306 1.00 89.06 286 GLN A N 1
ATOM 2228 C CA . GLN A 1 286 ? -20.737 -12.374 30.255 1.00 89.06 286 GLN A CA 1
ATOM 2229 C C . GLN A 1 286 ? -21.445 -13.623 29.712 1.00 89.06 286 GLN A C 1
ATOM 2231 O O . GLN A 1 286 ? -22.472 -14.037 30.243 1.00 89.06 286 GLN A O 1
ATOM 2236 N N . VAL A 1 287 ? -20.903 -14.232 28.656 1.00 91.12 287 VAL A N 1
ATOM 2237 C CA . VAL A 1 287 ? -21.478 -15.431 28.027 1.00 91.12 287 VAL A CA 1
ATOM 2238 C C . VAL A 1 287 ? -20.374 -16.453 27.785 1.00 91.12 287 VAL A C 1
ATOM 2240 O O . VAL A 1 287 ? -19.464 -16.247 26.981 1.00 91.12 287 VAL A O 1
ATOM 2243 N N . GLY A 1 288 ? -20.448 -17.584 28.491 1.00 90.75 288 GLY A N 1
ATOM 2244 C CA . GLY A 1 288 ? -19.364 -18.564 28.502 1.00 90.75 288 GLY A CA 1
ATOM 2245 C C . GLY A 1 288 ? -18.057 -17.917 28.969 1.00 90.75 288 GLY A C 1
ATOM 2246 O O . GLY A 1 288 ? -18.005 -17.292 30.029 1.00 90.75 288 GLY A O 1
ATOM 2247 N N . LYS A 1 289 ? -16.996 -18.048 28.167 1.00 90.62 289 LYS A N 1
ATOM 2248 C CA . LYS A 1 289 ? -15.691 -17.437 28.465 1.00 90.62 289 LYS A CA 1
ATOM 2249 C C . LYS A 1 289 ? -15.563 -15.995 27.967 1.00 90.62 289 LYS A C 1
ATOM 2251 O O . LYS A 1 289 ? -14.590 -15.334 28.321 1.00 90.62 289 LYS A O 1
ATOM 2256 N N . GLY A 1 290 ? -16.482 -15.522 27.127 1.00 92.69 290 GLY A N 1
ATOM 2257 C CA . GLY A 1 290 ? -16.397 -14.220 26.467 1.00 92.69 290 GLY A CA 1
ATOM 2258 C C . GLY A 1 290 ? -17.527 -13.275 26.846 1.00 92.69 290 GLY A C 1
ATOM 2259 O O . GLY A 1 290 ? -18.222 -13.461 27.843 1.00 92.69 290 GLY A O 1
ATOM 2260 N N . ARG A 1 291 ? -17.663 -12.203 26.067 1.00 92.56 291 ARG A N 1
ATOM 2261 C CA . ARG A 1 291 ? -18.489 -11.038 26.411 1.00 92.56 291 ARG A CA 1
ATOM 2262 C C . ARG A 1 291 ? -19.318 -10.582 25.217 1.00 92.56 291 ARG A C 1
ATOM 2264 O O . ARG A 1 291 ? -18.782 -10.462 24.115 1.00 92.56 291 ARG A O 1
ATOM 2271 N N . ALA A 1 292 ? -20.590 -10.282 25.453 1.00 94.88 292 ALA A N 1
ATOM 2272 C CA . ALA A 1 292 ? -21.493 -9.654 24.497 1.00 94.88 292 ALA A CA 1
ATOM 2273 C C . ALA A 1 292 ? -21.857 -8.248 24.991 1.00 94.88 292 ALA A C 1
ATOM 2275 O O . ALA A 1 292 ? -22.311 -8.074 26.122 1.00 94.88 292 ALA A O 1
ATOM 2276 N N . ILE A 1 293 ? -21.607 -7.240 24.158 1.00 93.56 293 ILE A N 1
ATOM 2277 C CA . ILE A 1 293 ? -21.747 -5.824 24.502 1.00 93.56 293 ILE A CA 1
ATOM 2278 C C . ILE A 1 293 ? -22.560 -5.135 23.415 1.00 93.56 293 ILE A C 1
ATOM 2280 O O . ILE A 1 293 ? -22.205 -5.231 22.240 1.00 93.56 293 ILE A O 1
ATOM 2284 N N . CYS A 1 294 ? -23.605 -4.400 23.789 1.00 92.38 294 CYS A N 1
ATOM 2285 C CA . CYS A 1 294 ? -24.258 -3.456 22.881 1.00 92.38 294 CYS A CA 1
ATOM 2286 C C . CYS A 1 294 ? -23.948 -2.026 23.316 1.00 92.38 294 CYS A C 1
ATOM 2288 O O . CYS A 1 294 ? -24.246 -1.654 24.450 1.00 92.38 294 CYS A O 1
ATOM 2290 N N . PHE A 1 295 ? -23.374 -1.234 22.409 1.00 89.88 295 PHE A N 1
ATOM 2291 C CA . PHE A 1 295 ? -23.146 0.195 22.592 1.00 89.88 295 PHE A CA 1
ATOM 2292 C C . PHE A 1 295 ? -24.275 0.967 21.898 1.00 89.88 295 PHE A C 1
ATOM 2294 O O . PHE A 1 295 ? -24.251 1.165 20.683 1.00 89.88 295 PHE A O 1
ATOM 2301 N N . ASN A 1 296 ? -25.303 1.326 22.668 1.00 88.44 296 ASN A N 1
ATOM 2302 C CA . ASN A 1 296 ? -26.613 1.770 22.201 1.00 88.44 296 ASN A CA 1
ATOM 2303 C C . ASN A 1 296 ? -26.639 3.226 21.714 1.00 88.44 296 ASN A C 1
ATOM 2305 O O . ASN A 1 296 ? -27.324 4.071 22.270 1.00 88.44 296 ASN A O 1
ATOM 2309 N N . LEU A 1 297 ? -25.887 3.535 20.664 1.00 81.88 297 LEU A N 1
ATOM 2310 C CA . LEU A 1 297 ? -25.834 4.880 20.098 1.00 81.88 297 LEU A CA 1
ATOM 2311 C C . LEU A 1 297 ? -25.808 4.861 18.572 1.00 81.88 297 LEU A C 1
ATOM 2313 O O . LEU A 1 297 ? -25.561 3.828 17.940 1.00 81.88 297 LEU A O 1
ATOM 2317 N N . LEU A 1 298 ? -26.036 6.027 17.976 1.00 73.69 298 LEU A N 1
ATOM 2318 C CA . LEU A 1 298 ? -25.944 6.253 16.543 1.00 73.69 298 LEU A CA 1
ATOM 2319 C C . LEU A 1 298 ? -24.591 6.889 16.164 1.00 73.69 298 LEU A C 1
ATOM 2321 O O . LEU A 1 298 ? -24.297 8.025 16.532 1.00 73.69 298 LEU A O 1
ATOM 2325 N N . LEU A 1 299 ? -23.798 6.181 15.355 1.00 68.44 299 LEU A N 1
ATOM 2326 C CA . LEU A 1 299 ? -22.516 6.600 14.796 1.00 68.44 299 LEU A CA 1
ATOM 2327 C C . LEU A 1 299 ? -22.752 7.586 13.651 1.00 68.44 299 LEU A C 1
ATOM 2329 O O . LEU A 1 299 ? -22.642 7.228 12.478 1.00 68.44 299 LEU A O 1
ATOM 2333 N N . THR A 1 300 ? -23.075 8.841 13.961 1.00 58.91 300 THR A N 1
ATOM 2334 C CA . THR A 1 300 ? -23.081 9.897 12.937 1.00 58.91 300 THR A CA 1
ATOM 2335 C C . THR A 1 300 ? -22.207 11.066 13.336 1.00 58.91 300 THR A C 1
ATOM 2337 O O . THR A 1 300 ? -22.270 11.550 14.463 1.00 58.91 300 THR A O 1
ATOM 2340 N N . TRP A 1 301 ? -21.441 11.562 12.364 1.00 56.84 301 TRP A N 1
ATOM 2341 C CA . TRP A 1 301 ? -20.997 12.949 12.370 1.00 56.84 301 TRP A CA 1
ATOM 2342 C C . TRP A 1 301 ? -22.030 13.749 11.584 1.00 56.84 301 TRP A C 1
ATOM 2344 O O . TRP A 1 301 ? -22.363 13.329 10.471 1.00 56.84 301 TRP A O 1
ATOM 2354 N N . PRO A 1 302 ? -22.511 14.896 12.090 1.00 40.47 302 PRO A N 1
ATOM 2355 C CA . PRO A 1 302 ? -23.599 15.657 11.472 1.00 40.47 302 PRO A CA 1
ATOM 2356 C C . PRO A 1 302 ? -23.310 16.176 10.050 1.00 40.47 302 PRO A C 1
ATOM 2358 O O . PRO A 1 302 ? -24.155 16.842 9.460 1.00 40.47 302 PRO A O 1
ATOM 2361 N N . THR A 1 303 ? -22.142 15.898 9.454 1.00 40.44 303 THR A N 1
ATOM 2362 C CA . THR A 1 303 ? -21.762 16.448 8.150 1.00 40.44 303 THR A CA 1
ATOM 2363 C C . THR A 1 303 ? -21.123 15.426 7.199 1.00 40.44 303 THR A C 1
ATOM 2365 O O . THR A 1 303 ? -20.315 14.561 7.549 1.00 40.44 303 THR A O 1
ATOM 2368 N N . GLY A 1 304 ? -21.538 15.505 5.930 1.00 35.81 304 GLY A N 1
ATOM 2369 C CA . GLY A 1 304 ? -21.147 14.613 4.834 1.00 35.81 304 GLY A CA 1
ATOM 2370 C C . GLY A 1 304 ? -19.681 14.729 4.397 1.00 35.81 304 GLY A C 1
ATOM 2371 O O . GLY A 1 304 ? -19.161 13.804 3.781 1.00 35.81 304 GLY A O 1
ATOM 2372 N N . LEU A 1 305 ? -18.991 15.801 4.781 1.00 35.69 305 LEU A N 1
ATOM 2373 C CA . LEU A 1 305 ? -17.632 16.144 4.356 1.00 35.69 305 LEU A CA 1
ATOM 2374 C C . LEU A 1 305 ? -16.657 16.045 5.539 1.00 35.69 305 LEU A C 1
ATOM 2376 O O . LEU A 1 305 ? -17.076 16.143 6.686 1.00 35.69 305 LEU A O 1
ATOM 2380 N N . GLN A 1 306 ? -15.368 15.825 5.270 1.00 43.31 306 GLN A N 1
ATOM 2381 C CA . GLN A 1 306 ? -14.297 15.881 6.273 1.00 43.31 306 GLN A CA 1
ATOM 2382 C C . GLN A 1 306 ? -14.217 17.307 6.852 1.00 43.31 306 GLN A C 1
ATOM 2384 O O . GLN A 1 306 ? -13.527 18.169 6.315 1.00 43.31 306 GLN A O 1
ATOM 2389 N N . ILE A 1 307 ? -15.001 17.582 7.893 1.00 46.38 307 ILE A N 1
ATOM 2390 C CA . ILE A 1 307 ? -14.967 18.829 8.664 1.00 46.38 307 ILE A CA 1
ATOM 2391 C C . ILE A 1 307 ? -13.848 18.736 9.723 1.00 46.38 307 ILE A C 1
ATOM 2393 O O . ILE A 1 307 ? -13.471 17.619 10.101 1.00 46.38 307 ILE A O 1
ATOM 2397 N N . PRO A 1 308 ? -13.285 19.878 10.177 1.00 54.75 308 PRO A N 1
ATOM 2398 C CA . PRO A 1 308 ? -12.406 19.971 11.348 1.00 54.75 308 PRO A CA 1
ATOM 2399 C C . PRO A 1 308 ? -12.878 19.159 12.563 1.00 54.75 308 PRO A C 1
ATOM 2401 O O . PRO A 1 308 ? -14.048 18.804 12.687 1.00 54.75 308 PRO A O 1
ATOM 2404 N N . VAL A 1 309 ? -11.939 18.880 13.466 1.00 64.25 309 VAL A N 1
ATOM 2405 C CA . VAL A 1 309 ? -12.146 18.163 14.733 1.00 64.25 309 VAL A CA 1
ATOM 2406 C C . VAL A 1 309 ? -13.333 18.752 15.503 1.00 64.25 309 VAL A C 1
ATOM 2408 O O . VAL A 1 309 ? -13.317 19.922 15.878 1.00 64.25 309 VAL A O 1
ATOM 2411 N N . THR A 1 310 ? -14.369 17.939 15.712 1.00 69.69 310 THR A N 1
ATOM 2412 C CA . THR A 1 310 ? -15.540 18.265 16.540 1.00 69.69 310 THR A CA 1
ATOM 2413 C C . THR A 1 310 ? -15.452 17.526 17.866 1.00 69.69 310 THR A C 1
ATOM 2415 O O . THR A 1 310 ? -14.982 16.387 17.886 1.00 69.69 310 THR A O 1
ATOM 2418 N N . GLU A 1 311 ? -16.010 18.108 18.922 1.00 72.75 311 GLU A N 1
ATOM 2419 C CA . GLU A 1 311 ? -16.118 17.486 20.243 1.00 72.75 311 GLU A CA 1
ATOM 2420 C C . GLU A 1 311 ? -16.696 16.064 20.169 1.00 72.75 311 GLU A C 1
ATOM 2422 O O . GLU A 1 311 ? -16.055 15.119 20.608 1.00 72.75 311 GLU A O 1
ATOM 2427 N N . GLN A 1 312 ? -17.819 15.866 19.470 1.00 73.25 312 GLN A N 1
ATOM 2428 C CA . GLN A 1 312 ? -18.499 14.565 19.372 1.00 73.25 312 GLN A CA 1
ATOM 2429 C C . GLN A 1 312 ? -17.612 13.466 18.765 1.00 73.25 312 GLN A C 1
ATOM 2431 O O . GLN A 1 312 ? -17.638 12.318 19.213 1.00 73.25 312 GLN A O 1
ATOM 2436 N N . ARG A 1 313 ? -16.812 13.820 17.751 1.00 77.12 313 ARG A N 1
ATOM 2437 C CA . ARG A 1 313 ? -15.849 12.911 17.108 1.00 77.12 313 ARG A CA 1
ATOM 2438 C C . ARG A 1 313 ? -14.749 12.514 18.079 1.00 77.12 313 ARG A C 1
ATOM 2440 O O . ARG A 1 313 ? -14.418 11.336 18.165 1.00 77.12 313 ARG A O 1
ATOM 2447 N N . GLU A 1 314 ? -14.197 13.486 18.797 1.00 79.06 314 GLU A N 1
ATOM 2448 C CA . GLU A 1 314 ? -13.130 13.236 19.760 1.00 79.06 314 GLU A CA 1
ATOM 2449 C C . GLU A 1 314 ? -13.623 12.414 20.955 1.00 79.06 314 GLU A C 1
ATOM 2451 O O . GLU A 1 314 ? -12.983 11.437 21.340 1.00 79.06 314 GLU A O 1
ATOM 2456 N N . THR A 1 315 ? -14.794 12.739 21.498 1.00 78.19 315 THR A N 1
ATOM 2457 C CA . THR A 1 315 ? -15.395 11.997 22.608 1.00 78.19 315 THR A CA 1
ATOM 2458 C C . THR A 1 315 ? -15.688 10.548 22.214 1.00 78.19 315 THR A C 1
ATOM 2460 O O . THR A 1 315 ? -15.367 9.624 22.959 1.00 78.19 315 THR A O 1
ATOM 2463 N N . PHE A 1 316 ? -16.203 10.308 21.003 1.00 80.94 316 PHE A N 1
ATOM 2464 C CA . PHE A 1 316 ? -16.378 8.947 20.495 1.00 80.94 316 PHE A CA 1
ATOM 2465 C C . PHE A 1 316 ? -15.054 8.208 20.299 1.00 80.94 316 PHE A C 1
ATOM 2467 O O . PHE A 1 316 ? -14.941 7.044 20.688 1.00 80.94 316 PHE A O 1
ATOM 2474 N N . ARG A 1 317 ? -14.043 8.874 19.723 1.00 85.25 317 ARG A N 1
ATOM 2475 C CA . ARG A 1 317 ? -12.698 8.308 19.572 1.00 85.25 317 ARG A CA 1
ATOM 2476 C C . ARG A 1 317 ? -12.159 7.842 20.924 1.00 85.25 317 ARG A C 1
ATOM 2478 O O . ARG A 1 317 ? -11.709 6.702 21.028 1.00 85.25 317 ARG A O 1
ATOM 2485 N N . GLN A 1 318 ? -12.264 8.683 21.954 1.00 83.19 318 GLN A N 1
ATOM 2486 C CA . GLN A 1 318 ? -11.843 8.356 23.318 1.00 83.19 318 GLN A CA 1
ATOM 2487 C C . GLN A 1 318 ? -12.658 7.211 23.930 1.00 83.19 318 GLN A C 1
ATOM 2489 O O . GLN A 1 318 ? -12.080 6.347 24.585 1.00 83.19 318 GLN A O 1
ATOM 2494 N N . ALA A 1 319 ? -13.975 7.157 23.708 1.00 82.69 319 ALA A N 1
ATOM 2495 C CA . ALA A 1 319 ? -14.812 6.062 24.198 1.00 82.69 319 ALA A CA 1
ATOM 2496 C C . ALA A 1 319 ? -14.395 4.711 23.590 1.00 82.69 319 ALA A C 1
ATOM 2498 O O . ALA A 1 319 ? -14.192 3.734 24.313 1.00 82.69 319 ALA A O 1
ATOM 2499 N N . VAL A 1 320 ? -14.207 4.661 22.267 1.00 87.19 320 VAL A N 1
ATOM 2500 C CA . VAL A 1 320 ? -13.746 3.456 21.560 1.00 87.19 320 VAL A CA 1
ATOM 2501 C C . VAL A 1 320 ? -12.327 3.075 21.983 1.00 87.19 320 VAL A C 1
ATOM 2503 O O . VAL A 1 320 ? -12.052 1.900 22.221 1.00 87.19 320 VAL A O 1
ATOM 2506 N N . GLU A 1 321 ? -11.428 4.051 22.117 1.00 87.19 321 GLU A N 1
ATOM 2507 C CA . GLU A 1 321 ? -10.064 3.820 22.592 1.00 87.19 321 GLU A CA 1
ATOM 2508 C C . GLU A 1 321 ? -10.054 3.196 23.992 1.00 87.19 321 GLU A C 1
ATOM 2510 O O . GLU A 1 321 ? -9.411 2.165 24.197 1.00 87.19 321 GLU A O 1
ATOM 2515 N N . GLN A 1 322 ? -10.782 3.791 24.943 1.00 85.19 322 GLN A N 1
ATOM 2516 C CA . GLN A 1 322 ? -10.893 3.268 26.303 1.00 85.19 322 GLN A CA 1
ATOM 2517 C C . GLN A 1 322 ? -11.445 1.841 26.291 1.00 85.19 322 GLN A C 1
ATOM 2519 O O . GLN A 1 322 ? -10.891 0.970 26.959 1.00 85.19 322 GLN A O 1
ATOM 2524 N N . LEU A 1 323 ? -12.473 1.568 25.483 1.00 85.44 323 LEU A N 1
ATOM 2525 C CA . LEU A 1 323 ? -13.054 0.235 25.347 1.00 85.44 323 LEU A CA 1
ATOM 2526 C C . LEU A 1 323 ? -12.004 -0.804 24.905 1.00 85.44 323 LEU A C 1
ATOM 2528 O O . LEU A 1 323 ? -11.837 -1.837 25.552 1.00 85.44 323 LEU A O 1
ATOM 2532 N N . VAL A 1 324 ? -11.245 -0.511 23.845 1.00 89.94 324 VAL A N 1
ATOM 2533 C CA . VAL A 1 324 ? -10.207 -1.416 23.317 1.00 89.94 324 VAL A CA 1
ATOM 2534 C C . VAL A 1 324 ? -9.072 -1.634 24.324 1.00 89.94 324 VAL A C 1
ATOM 2536 O O . VAL A 1 324 ? -8.660 -2.778 24.539 1.00 89.94 324 VAL A O 1
ATOM 2539 N N . ARG A 1 325 ? -8.627 -0.577 25.018 1.00 87.44 325 ARG A N 1
ATOM 2540 C CA . ARG A 1 325 ? -7.612 -0.670 26.085 1.00 87.44 325 ARG A CA 1
ATOM 2541 C C . ARG A 1 325 ? -8.053 -1.562 27.234 1.00 87.44 325 ARG A C 1
ATOM 2543 O O . ARG A 1 325 ? -7.274 -2.378 27.723 1.00 87.44 325 ARG A O 1
ATOM 2550 N N . ARG A 1 326 ? -9.321 -1.470 27.639 1.00 83.69 326 ARG A N 1
ATOM 2551 C CA . ARG A 1 326 ? -9.901 -2.312 28.702 1.00 83.69 326 ARG A CA 1
ATOM 2552 C C . ARG A 1 326 ? -9.963 -3.785 28.320 1.00 83.69 326 ARG A C 1
ATOM 2554 O O . ARG A 1 326 ? -9.923 -4.649 29.192 1.00 83.69 326 ARG A O 1
ATOM 2561 N N . PHE A 1 327 ? -9.970 -4.087 27.027 1.00 85.69 327 PHE A N 1
ATOM 2562 C CA . PHE A 1 327 ? -9.805 -5.448 26.527 1.00 85.69 327 PHE A CA 1
ATOM 2563 C C . PHE A 1 327 ? -8.336 -5.874 26.419 1.00 85.69 327 PHE A C 1
ATOM 2565 O O . PHE A 1 327 ? -8.041 -6.937 25.878 1.00 85.69 327 PHE A O 1
ATOM 2572 N N . GLY A 1 328 ? -7.401 -5.099 26.973 1.00 86.69 328 GLY A N 1
ATOM 2573 C CA . GLY A 1 328 ? -5.976 -5.412 27.039 1.00 86.69 328 GLY A CA 1
ATOM 2574 C C . GLY A 1 328 ? -5.309 -5.382 25.669 1.00 86.69 328 GLY A C 1
ATOM 2575 O O . GLY A 1 328 ? -4.517 -6.277 25.363 1.00 86.69 328 GLY A O 1
ATOM 2576 N N . LEU A 1 329 ? -5.711 -4.437 24.822 1.00 91.00 329 LEU A N 1
ATOM 2577 C CA . LEU A 1 329 ? -5.062 -4.132 23.554 1.00 91.00 329 LEU A CA 1
ATOM 2578 C C . LEU A 1 329 ? -4.472 -2.728 23.636 1.00 91.00 329 LEU A C 1
ATOM 2580 O O . LEU A 1 329 ? -5.118 -1.806 24.115 1.00 91.00 329 LEU A O 1
ATOM 2584 N N . GLU A 1 330 ? -3.245 -2.586 23.159 1.00 90.38 330 GLU A N 1
ATOM 2585 C CA . GLU A 1 330 ? -2.498 -1.331 23.140 1.00 90.38 330 GLU A CA 1
ATOM 2586 C C . GLU A 1 330 ? -2.052 -1.059 21.701 1.00 90.38 330 GLU A C 1
ATOM 2588 O O . GLU A 1 330 ? -1.721 -2.019 20.994 1.00 90.38 330 GLU A O 1
ATOM 2593 N N . PRO A 1 331 ? -2.044 0.207 21.251 1.00 90.88 331 PRO A N 1
ATOM 2594 C CA . PRO A 1 331 ? -1.598 0.540 19.910 1.00 90.88 331 PRO A CA 1
ATOM 2595 C C . PRO A 1 331 ? -0.065 0.508 19.821 1.00 90.88 331 PRO A C 1
ATOM 2597 O O . PRO A 1 331 ? 0.648 0.730 20.804 1.00 90.88 331 PRO A O 1
ATOM 2600 N N . ASP A 1 332 ? 0.442 0.286 18.610 1.00 88.38 332 ASP A N 1
ATOM 2601 C CA . ASP A 1 332 ? 1.878 0.271 18.303 1.00 88.38 332 ASP A CA 1
ATOM 2602 C C . ASP A 1 332 ? 2.528 1.665 18.420 1.00 88.38 332 ASP A C 1
ATOM 2604 O O . ASP A 1 332 ? 3.745 1.787 18.565 1.00 88.38 332 ASP A O 1
ATOM 2608 N N . PHE A 1 333 ? 1.726 2.729 18.389 1.00 91.00 333 PHE A N 1
ATOM 2609 C CA . PHE A 1 333 ? 2.133 4.104 18.669 1.00 91.00 333 PHE A CA 1
ATOM 2610 C C . PHE A 1 333 ? 0.941 4.928 19.163 1.00 91.00 333 PHE A C 1
ATOM 2612 O O . PHE A 1 333 ? -0.210 4.553 18.959 1.00 91.00 333 PHE A O 1
ATOM 2619 N N . GLU A 1 334 ? 1.211 6.086 19.760 1.00 90.62 334 GLU A N 1
ATOM 2620 C CA . GLU A 1 334 ? 0.177 7.073 20.095 1.00 90.62 334 GLU A CA 1
ATOM 2621 C C . GLU A 1 334 ? 0.498 8.429 19.483 1.00 90.62 334 GLU A C 1
ATOM 2623 O O . GLU A 1 334 ? 1.659 8.836 19.413 1.00 90.62 334 GLU A O 1
ATOM 2628 N N . LEU A 1 335 ? -0.544 9.152 19.079 1.00 89.19 335 LEU A N 1
ATOM 2629 C CA . LEU A 1 335 ? -0.451 10.541 18.654 1.00 89.19 335 LEU A CA 1
ATOM 2630 C C . LEU A 1 335 ? -1.103 11.424 19.711 1.00 89.19 335 LEU A C 1
ATOM 2632 O O . LEU A 1 335 ? -2.314 11.381 19.897 1.00 89.19 335 LEU A O 1
ATOM 2636 N N . ARG A 1 336 ? -0.298 12.247 20.384 1.00 87.88 336 ARG A N 1
ATOM 2637 C CA . ARG A 1 336 ? -0.783 13.259 21.327 1.00 87.88 336 ARG A CA 1
ATOM 2638 C C . ARG A 1 336 ? -0.777 14.615 20.653 1.00 87.88 336 ARG A C 1
ATOM 2640 O O . ARG A 1 336 ? 0.264 15.062 20.160 1.00 87.88 336 ARG A O 1
ATOM 2647 N N . ASN A 1 337 ? -1.923 15.278 20.611 1.00 84.38 337 ASN A N 1
ATOM 2648 C CA . ASN A 1 337 ? -2.020 16.589 19.988 1.00 84.38 337 ASN A CA 1
ATOM 2649 C C . ASN A 1 337 ? -1.162 17.597 20.765 1.00 84.38 337 ASN A C 1
ATOM 2651 O O . ASN A 1 337 ? -1.179 17.645 21.991 1.00 84.38 337 ASN A O 1
ATOM 2655 N N . THR A 1 338 ? -0.365 18.404 20.064 1.00 82.50 338 THR A N 1
ATOM 2656 C CA . THR A 1 338 ? 0.412 19.461 20.744 1.00 82.50 338 THR A CA 1
ATOM 2657 C C . THR A 1 338 ? -0.455 20.644 21.163 1.00 82.50 338 THR A C 1
ATOM 2659 O O . THR A 1 338 ? -0.062 21.419 22.033 1.00 82.50 338 THR A O 1
ATOM 2662 N N . ARG A 1 339 ? -1.631 20.789 20.546 1.00 69.44 339 ARG A N 1
ATOM 2663 C CA . ARG A 1 339 ? -2.693 21.690 20.986 1.00 69.44 339 ARG A CA 1
ATOM 2664 C C . ARG A 1 339 ? -3.632 20.916 21.908 1.00 69.44 339 ARG A C 1
ATOM 2666 O O . ARG A 1 339 ? -3.736 19.704 21.796 1.00 69.44 339 ARG A O 1
ATOM 2673 N N . GLY A 1 340 ? -4.297 21.619 22.820 1.00 61.50 340 GLY A N 1
ATOM 2674 C CA . GLY A 1 340 ? -5.308 21.006 23.681 1.00 61.50 340 GLY A CA 1
ATOM 2675 C C . GLY A 1 340 ? -4.760 20.037 24.731 1.00 61.50 340 GLY A C 1
ATOM 2676 O O . GLY A 1 340 ? -5.344 18.990 24.950 1.00 61.50 340 GLY A O 1
ATOM 2677 N N . TYR A 1 341 ? -3.635 20.368 25.374 1.00 66.50 341 TYR A N 1
ATOM 2678 C CA . TYR A 1 341 ? -3.088 19.609 26.514 1.00 66.50 341 TYR A CA 1
ATOM 2679 C C . TYR A 1 341 ? -2.751 18.126 26.242 1.00 66.50 341 TYR A C 1
ATOM 2681 O O . TYR A 1 341 ? -2.670 17.339 27.180 1.00 66.50 341 TYR A O 1
ATOM 2689 N N . GLY A 1 342 ? -2.488 17.738 24.987 1.00 67.25 342 GLY A N 1
ATOM 2690 C CA . GLY A 1 342 ? -2.242 16.333 24.621 1.00 67.25 342 GLY A CA 1
ATOM 2691 C C . GLY A 1 342 ? -3.477 15.601 24.095 1.00 67.25 342 GLY A C 1
ATOM 2692 O O . GLY A 1 342 ? -3.350 14.463 23.647 1.00 67.25 342 GLY A O 1
ATOM 2693 N N . GLU A 1 343 ? -4.639 16.250 24.128 1.00 68.44 343 GLU A N 1
ATOM 2694 C CA . GLU A 1 343 ? -5.959 15.697 23.826 1.00 68.44 343 GLU A CA 1
ATOM 2695 C C . GLU A 1 343 ? -6.456 16.168 22.450 1.00 68.44 343 GLU A C 1
ATOM 2697 O O . GLU A 1 343 ? -6.012 17.194 21.928 1.00 68.44 343 GLU A O 1
ATOM 2702 N N . GLY A 1 344 ? -7.426 15.462 21.867 1.00 69.06 344 GLY A N 1
ATOM 2703 C CA . GLY A 1 344 ? -8.021 15.848 20.590 1.00 69.06 344 GLY A CA 1
ATOM 2704 C C . GLY A 1 344 ? -7.431 15.120 19.385 1.00 69.06 344 GLY A C 1
ATOM 2705 O O . GLY A 1 344 ? -6.219 14.921 19.281 1.00 69.06 344 GLY A O 1
ATOM 2706 N N . VAL A 1 345 ? -8.291 14.806 18.412 1.00 74.75 345 VAL A N 1
ATOM 2707 C CA . VAL A 1 345 ? -7.872 14.361 17.080 1.00 74.75 345 VAL A CA 1
ATOM 2708 C C . VAL A 1 345 ? -6.935 15.404 16.466 1.00 74.75 345 VAL A C 1
ATOM 2710 O O . VAL A 1 345 ? -7.100 16.614 16.622 1.00 74.75 345 VAL A O 1
ATOM 2713 N N . VAL A 1 346 ? -5.921 14.930 15.761 1.00 77.31 346 VAL A N 1
ATOM 2714 C CA . VAL A 1 346 ? -4.982 15.759 15.005 1.00 77.31 346 VAL A CA 1
ATOM 2715 C C . VAL A 1 346 ? -5.558 16.082 13.621 1.00 77.31 346 VAL A C 1
ATOM 2717 O O . VAL A 1 346 ? -6.217 15.243 13.014 1.00 77.31 346 VAL A O 1
ATOM 2720 N N . ASP A 1 347 ? -5.295 17.278 13.078 1.00 78.88 347 ASP A N 1
ATOM 2721 C CA . ASP A 1 347 ? -5.793 17.704 11.748 1.00 78.88 347 ASP A CA 1
ATOM 2722 C C . ASP A 1 347 ? -5.040 17.026 10.568 1.00 78.88 347 ASP A C 1
ATOM 2724 O O . ASP A 1 347 ? -4.758 17.647 9.539 1.00 78.88 347 ASP A O 1
ATOM 2728 N N . PHE A 1 348 ? -4.683 15.747 10.709 1.00 83.12 348 PHE A N 1
ATOM 2729 C CA . PHE A 1 348 ? -4.165 14.886 9.646 1.00 83.12 348 PHE A CA 1
ATOM 2730 C C . PHE A 1 348 ? -4.659 13.445 9.827 1.00 83.12 348 PHE A C 1
ATOM 2732 O O . PHE A 1 348 ? -4.924 12.991 10.936 1.00 83.12 348 PHE A O 1
ATOM 2739 N N . VAL A 1 349 ? -4.755 12.707 8.724 1.00 82.88 349 VAL A N 1
ATOM 2740 C CA . VAL A 1 349 ? -5.130 11.288 8.707 1.00 82.88 349 VAL A CA 1
ATOM 2741 C C . VAL A 1 349 ? -3.878 10.428 8.641 1.00 82.88 349 VAL A C 1
ATOM 2743 O O . VAL A 1 349 ? -2.918 10.780 7.949 1.00 82.88 349 VAL A O 1
ATOM 2746 N N . THR A 1 350 ? -3.906 9.284 9.319 1.00 87.12 350 THR A N 1
ATOM 2747 C CA . THR A 1 350 ? -2.833 8.293 9.297 1.00 87.12 350 THR A CA 1
ATOM 2748 C C . THR A 1 350 ? -3.230 7.007 8.583 1.00 87.12 350 THR A C 1
ATOM 2750 O O . THR A 1 350 ? -4.389 6.595 8.585 1.00 87.12 350 THR A O 1
ATOM 2753 N N . ALA A 1 351 ? -2.245 6.345 7.978 1.00 89.88 351 ALA A N 1
ATOM 2754 C CA . ALA A 1 351 ? -2.362 4.951 7.558 1.00 89.88 351 ALA A CA 1
ATOM 2755 C C . ALA A 1 351 ? -1.040 4.215 7.780 1.00 89.88 351 ALA A C 1
ATOM 2757 O O . ALA A 1 351 ? 0.037 4.799 7.613 1.00 89.88 351 ALA A O 1
ATOM 2758 N N . GLN A 1 352 ? -1.144 2.943 8.156 1.00 93.12 352 GLN A N 1
ATOM 2759 C CA . GLN A 1 352 ? -0.027 2.103 8.575 1.00 93.12 352 GLN A CA 1
ATOM 2760 C C . GLN A 1 352 ? 0.305 1.057 7.508 1.00 93.12 352 GLN A C 1
ATOM 2762 O O . GLN A 1 352 ? -0.600 0.460 6.922 1.00 93.12 352 GLN A O 1
ATOM 2767 N N . PHE A 1 353 ? 1.594 0.802 7.291 1.00 96.25 353 PHE A N 1
ATOM 2768 C CA . PHE A 1 353 ? 2.076 -0.200 6.344 1.00 96.25 353 PHE A CA 1
ATOM 2769 C C . PHE A 1 353 ? 3.284 -0.955 6.893 1.00 96.25 353 PHE A C 1
ATOM 2771 O O . PHE A 1 353 ? 4.181 -0.347 7.463 1.00 96.25 353 PHE A O 1
ATOM 2778 N N . ASP A 1 354 ? 3.357 -2.258 6.678 1.00 95.94 354 ASP A N 1
ATOM 2779 C CA . ASP A 1 354 ? 4.566 -3.041 6.914 1.00 95.94 354 ASP A CA 1
ATOM 2780 C C . ASP A 1 354 ? 5.490 -2.988 5.702 1.00 95.94 354 ASP A C 1
ATOM 2782 O O . ASP A 1 354 ? 5.037 -3.000 4.554 1.00 95.94 354 ASP A O 1
ATOM 2786 N N . LEU A 1 355 ? 6.797 -2.953 5.955 1.00 95.62 355 LEU A N 1
ATOM 2787 C CA . LEU A 1 355 ? 7.801 -3.118 4.915 1.00 95.62 355 LEU A CA 1
ATOM 2788 C C . LEU A 1 355 ? 8.262 -4.590 4.886 1.00 95.62 355 LEU A C 1
ATOM 2790 O O . LEU A 1 355 ? 8.888 -5.044 5.846 1.00 95.62 355 LEU A O 1
ATOM 2794 N N . PRO A 1 356 ? 7.953 -5.366 3.828 1.00 95.62 356 PRO A N 1
ATOM 2795 C CA . PRO A 1 356 ? 8.184 -6.809 3.833 1.00 95.62 356 PRO A CA 1
ATOM 2796 C C . PRO A 1 356 ? 9.646 -7.200 4.080 1.00 95.62 356 PRO A C 1
ATOM 2798 O O . PRO A 1 356 ? 10.575 -6.578 3.566 1.00 95.62 356 PRO A O 1
ATOM 2801 N N . GLY A 1 357 ? 9.861 -8.265 4.853 1.00 93.25 357 GLY A N 1
ATOM 2802 C CA . GLY A 1 357 ? 11.204 -8.774 5.137 1.00 93.25 357 GLY A CA 1
ATOM 2803 C C . GLY A 1 357 ? 12.058 -7.874 6.041 1.00 93.25 357 GLY A C 1
ATOM 2804 O O . GLY A 1 357 ? 13.276 -8.066 6.082 1.00 93.25 357 GLY A O 1
ATOM 2805 N N . THR A 1 358 ? 11.440 -6.922 6.750 1.00 93.38 358 THR A N 1
ATOM 2806 C CA . THR A 1 358 ? 12.049 -6.100 7.810 1.00 93.38 358 THR A CA 1
ATOM 2807 C C . THR A 1 358 ? 11.105 -6.006 9.015 1.00 93.38 358 THR A C 1
ATOM 2809 O O . THR A 1 358 ? 9.955 -6.440 8.949 1.00 93.38 358 THR A O 1
ATOM 2812 N N . SER A 1 359 ? 11.573 -5.427 10.125 1.00 92.56 359 SER A N 1
ATOM 2813 C CA . SER A 1 359 ? 10.721 -5.070 11.274 1.00 92.56 359 SER A CA 1
ATOM 2814 C C . SER A 1 359 ? 10.214 -3.618 11.227 1.00 92.56 359 SER A C 1
ATOM 2816 O O . SER A 1 359 ? 9.903 -3.040 12.268 1.00 92.56 359 SER A O 1
ATOM 2818 N N . THR A 1 360 ? 10.233 -2.975 10.056 1.00 95.50 360 THR A N 1
ATOM 2819 C CA . THR A 1 360 ? 9.904 -1.549 9.906 1.00 95.50 360 THR A CA 1
ATOM 2820 C C . THR A 1 360 ? 8.425 -1.345 9.605 1.00 95.50 360 THR A C 1
ATOM 2822 O O . THR A 1 360 ? 7.887 -1.925 8.660 1.00 95.50 360 THR A O 1
ATOM 2825 N N . ARG A 1 361 ? 7.801 -0.435 10.358 1.00 96.44 361 ARG A N 1
ATOM 2826 C CA . ARG A 1 361 ? 6.439 0.056 10.121 1.00 96.44 361 ARG A CA 1
ATOM 2827 C C . ARG A 1 361 ? 6.512 1.429 9.464 1.00 96.44 361 ARG A C 1
ATOM 2829 O O . ARG A 1 361 ? 7.156 2.333 9.982 1.00 96.44 361 ARG A O 1
ATOM 2836 N N . ILE A 1 362 ? 5.849 1.608 8.331 1.00 96.81 362 ILE A N 1
ATOM 2837 C CA . ILE A 1 362 ? 5.681 2.900 7.671 1.00 96.81 362 ILE A CA 1
ATOM 2838 C C . ILE A 1 362 ? 4.361 3.523 8.127 1.00 96.81 362 ILE A C 1
ATOM 2840 O O . ILE A 1 362 ? 3.285 2.964 7.924 1.00 96.81 362 ILE A O 1
ATOM 2844 N N . LEU A 1 363 ? 4.446 4.709 8.718 1.00 95.69 363 LEU A N 1
ATOM 2845 C CA . LEU A 1 363 ? 3.318 5.561 9.058 1.00 95.69 363 LEU A CA 1
ATOM 2846 C C . LEU A 1 363 ? 3.219 6.685 8.026 1.00 95.69 363 LEU A C 1
ATOM 2848 O O . LEU A 1 363 ? 4.077 7.565 7.943 1.00 95.69 363 LEU A O 1
ATOM 2852 N N . SER A 1 364 ? 2.160 6.652 7.229 1.00 93.31 364 SER A N 1
ATOM 2853 C CA . SER A 1 364 ? 1.811 7.744 6.323 1.00 93.31 364 SER A CA 1
ATOM 2854 C C . SER A 1 364 ? 0.906 8.750 7.022 1.00 93.31 364 SER A C 1
ATOM 2856 O O . SER A 1 364 ? 0.057 8.364 7.825 1.00 93.31 364 SER A O 1
ATOM 2858 N N . MET A 1 365 ? 1.102 10.032 6.726 1.00 90.75 365 MET A N 1
ATOM 2859 C CA . MET A 1 365 ? 0.354 11.136 7.324 1.00 90.75 365 MET A CA 1
ATOM 2860 C C . MET A 1 365 ? -0.057 12.110 6.225 1.00 90.75 365 MET A C 1
ATOM 2862 O O . MET A 1 365 ? 0.804 12.534 5.453 1.00 90.75 365 MET A O 1
ATOM 2866 N N . TYR A 1 366 ? -1.335 12.481 6.171 1.00 87.06 366 TYR A N 1
ATOM 2867 C CA . TYR A 1 366 ? -1.891 13.358 5.136 1.00 87.06 366 TYR A CA 1
ATOM 2868 C C . TYR A 1 366 ? -2.763 14.445 5.753 1.00 87.06 366 TYR A C 1
ATOM 2870 O O . TYR A 1 366 ? -3.649 14.140 6.551 1.00 87.06 366 TYR A O 1
ATOM 2878 N N . SER A 1 367 ? -2.561 15.693 5.348 1.00 84.88 367 SER A N 1
ATOM 2879 C CA . SER A 1 367 ? -3.441 16.805 5.706 1.00 84.88 367 SER A CA 1
ATOM 2880 C C . SER A 1 367 ? -4.239 17.290 4.490 1.00 84.88 367 SER A C 1
ATOM 2882 O O . SER A 1 367 ? -3.798 17.193 3.342 1.00 84.88 367 SER A O 1
ATOM 2884 N N . ASP A 1 368 ? -5.435 17.824 4.736 1.00 78.38 368 ASP A N 1
ATOM 2885 C CA . ASP A 1 368 ? -6.211 18.518 3.704 1.00 78.38 368 ASP A CA 1
ATOM 2886 C C . ASP A 1 368 ? -5.571 19.890 3.412 1.00 78.38 368 ASP A C 1
ATOM 2888 O O . ASP A 1 368 ? -5.016 20.530 4.303 1.00 78.38 368 ASP A O 1
ATOM 2892 N N . TRP A 1 369 ? -5.652 20.387 2.177 1.00 77.06 369 TRP A N 1
ATOM 2893 C CA . TRP A 1 369 ? -5.146 21.724 1.829 1.00 77.06 369 TRP A CA 1
ATOM 2894 C C . TRP A 1 369 ? -5.881 22.860 2.559 1.00 77.06 369 TRP A C 1
ATOM 2896 O O . TRP A 1 369 ? -5.345 23.959 2.686 1.00 77.06 369 TRP A O 1
ATOM 2906 N N . ARG A 1 370 ? -7.098 22.596 3.046 1.00 75.38 370 ARG A N 1
ATOM 2907 C CA . ARG A 1 370 ? -7.914 23.492 3.877 1.00 75.38 370 ARG A CA 1
ATOM 2908 C C . ARG A 1 370 ? -7.584 23.386 5.365 1.00 75.38 370 ARG A C 1
ATOM 2910 O O . ARG A 1 370 ? -8.140 24.154 6.151 1.00 75.38 370 ARG A O 1
ATOM 2917 N N . SER A 1 371 ? -6.762 22.416 5.773 1.00 73.12 371 SER A N 1
ATOM 2918 C CA . SER A 1 371 ? -6.435 22.210 7.182 1.00 73.12 371 SER A CA 1
ATOM 2919 C C . SER A 1 371 ? -5.544 23.335 7.712 1.00 73.12 371 SER A C 1
ATOM 2921 O O . SER A 1 371 ? -4.992 24.147 6.968 1.00 73.12 371 SER A O 1
ATOM 2923 N N . ARG A 1 372 ? -5.382 23.388 9.034 1.00 81.38 372 ARG A N 1
ATOM 2924 C CA . ARG A 1 372 ? -4.331 24.192 9.665 1.00 81.38 372 ARG A CA 1
ATOM 2925 C C . ARG A 1 372 ? -3.042 23.366 9.735 1.00 81.38 372 ARG A C 1
ATOM 2927 O O . ARG A 1 372 ? -3.118 22.136 9.727 1.00 81.38 372 ARG A O 1
ATOM 2934 N N . PRO A 1 373 ? -1.864 24.005 9.866 1.00 84.19 373 PRO A N 1
ATOM 2935 C CA . PRO A 1 373 ? -0.663 23.293 10.275 1.00 84.19 373 PRO A CA 1
ATOM 2936 C C . PRO A 1 373 ? -0.924 22.555 11.589 1.00 84.19 373 PRO A C 1
ATOM 2938 O O . PRO A 1 373 ? -1.413 23.157 12.560 1.00 84.19 373 PRO A O 1
ATOM 2941 N N . ALA A 1 374 ? -0.598 21.267 11.595 1.00 85.19 374 ALA A N 1
ATOM 2942 C CA . ALA A 1 374 ? -0.904 20.343 12.672 1.00 85.19 374 ALA A CA 1
ATOM 2943 C C . ALA A 1 374 ? 0.373 19.685 13.180 1.00 85.19 374 ALA A C 1
ATOM 2945 O O . ALA A 1 374 ? 1.184 19.195 12.393 1.00 85.19 374 ALA A O 1
ATOM 2946 N N . SER A 1 375 ? 0.530 19.676 14.502 1.00 89.81 375 SER A N 1
ATOM 2947 C CA . SER A 1 375 ? 1.680 19.091 15.182 1.00 89.81 375 SER A CA 1
ATOM 2948 C C . SER A 1 375 ? 1.213 18.112 16.252 1.00 89.81 375 SER A C 1
ATOM 2950 O O . SER A 1 375 ? 0.289 18.414 17.012 1.00 89.81 375 SER A O 1
ATOM 2952 N N . ALA A 1 376 ? 1.880 16.968 16.341 1.00 91.25 376 ALA A N 1
ATOM 2953 C CA . ALA A 1 376 ? 1.613 15.937 17.337 1.00 91.25 376 ALA A CA 1
ATOM 2954 C C . ALA A 1 376 ? 2.920 15.406 17.931 1.00 91.25 376 ALA A C 1
ATOM 2956 O O . ALA A 1 376 ? 3.964 15.434 17.276 1.00 91.25 376 ALA A O 1
ATOM 2957 N N . ARG A 1 377 ? 2.861 14.907 19.163 1.00 92.88 377 ARG A N 1
ATOM 2958 C CA . ARG A 1 377 ? 3.908 14.059 19.734 1.00 92.88 377 ARG A CA 1
ATOM 2959 C C . ARG A 1 377 ? 3.567 12.613 19.403 1.00 92.88 377 ARG A C 1
ATOM 2961 O O . ARG A 1 377 ? 2.505 12.127 19.783 1.00 92.88 377 ARG A O 1
ATOM 2968 N N . LEU A 1 378 ? 4.444 11.963 18.652 1.00 94.44 378 LEU A N 1
ATOM 2969 C CA . LEU A 1 378 ? 4.350 10.560 18.278 1.00 94.44 378 LEU A CA 1
ATOM 2970 C C . LEU A 1 378 ? 5.117 9.728 19.306 1.00 94.44 378 LEU A C 1
ATOM 2972 O O . LEU A 1 378 ? 6.347 9.742 19.298 1.00 94.44 378 LEU A O 1
ATOM 2976 N N . LEU A 1 379 ? 4.402 9.019 20.175 1.00 93.69 379 LEU A N 1
ATOM 2977 C CA . LEU A 1 379 ? 4.989 8.105 21.152 1.00 93.69 379 LEU A CA 1
ATOM 2978 C C . LEU A 1 379 ? 5.201 6.728 20.527 1.00 93.69 379 LEU A C 1
ATOM 2980 O O . LEU A 1 379 ? 4.270 6.140 19.976 1.00 93.69 379 LEU A O 1
ATOM 2984 N N . LEU A 1 380 ? 6.418 6.206 20.646 1.00 92.88 380 LEU A N 1
ATOM 2985 C CA . LEU A 1 380 ? 6.849 4.960 20.018 1.00 92.88 380 LEU A CA 1
ATOM 2986 C C . LEU A 1 380 ? 6.616 3.773 20.954 1.00 92.88 380 LEU A C 1
ATOM 2988 O O . LEU A 1 380 ? 7.432 3.484 21.825 1.00 92.88 380 LEU A O 1
ATOM 2992 N N . LYS A 1 381 ? 5.490 3.079 20.778 1.00 89.44 381 LYS A N 1
ATOM 2993 C CA . LYS A 1 381 ? 5.188 1.833 21.493 1.00 89.44 381 LYS A CA 1
ATOM 2994 C C . LYS A 1 381 ? 5.661 0.626 20.669 1.00 89.44 381 LYS A C 1
ATOM 2996 O O . LYS A 1 381 ? 6.461 0.766 19.747 1.00 89.44 381 LYS A O 1
ATOM 3001 N N . GLY A 1 382 ? 5.273 -0.589 21.064 1.00 81.31 382 GLY A N 1
ATOM 3002 C CA . GLY A 1 382 ? 5.554 -1.806 20.283 1.00 81.31 382 GLY A CA 1
ATOM 3003 C C . GLY A 1 382 ? 7.041 -2.155 20.107 1.00 81.31 382 GLY A C 1
ATOM 3004 O O . GLY A 1 382 ? 7.387 -2.930 19.222 1.00 81.31 382 GLY A O 1
ATOM 3005 N N . GLY A 1 383 ? 7.936 -1.586 20.924 1.00 88.44 383 GLY A N 1
ATOM 3006 C CA . GLY A 1 383 ? 9.386 -1.783 20.814 1.00 88.44 383 GLY A CA 1
ATOM 3007 C C . GLY A 1 383 ? 10.083 -0.893 19.777 1.00 88.44 383 GLY A C 1
ATOM 3008 O O . GLY A 1 383 ? 11.292 -1.032 19.579 1.00 88.44 383 GLY A O 1
ATOM 3009 N N . PHE A 1 384 ? 9.368 0.032 19.128 1.00 93.94 384 PHE A N 1
ATOM 3010 C CA . PHE A 1 384 ? 9.991 1.030 18.261 1.00 93.94 384 PHE A CA 1
ATOM 3011 C C . PHE A 1 384 ? 10.823 2.018 19.084 1.00 93.94 384 PHE A C 1
ATOM 3013 O O . PHE A 1 384 ? 10.416 2.472 20.149 1.00 93.94 384 PHE A O 1
ATOM 3020 N N . THR A 1 385 ? 12.004 2.368 18.579 1.00 91.94 385 THR A N 1
ATOM 3021 C CA . THR A 1 385 ? 12.950 3.256 19.274 1.00 91.94 385 THR A CA 1
ATOM 3022 C C . THR A 1 385 ? 13.355 4.463 18.435 1.00 91.94 385 THR A C 1
ATOM 3024 O O . THR A 1 385 ? 13.962 5.402 18.955 1.00 91.94 385 THR A O 1
ATOM 3027 N N . GLN A 1 386 ? 13.047 4.460 17.133 1.00 93.12 386 GLN A N 1
ATOM 3028 C CA . GLN A 1 386 ? 13.463 5.504 16.201 1.00 93.12 386 GLN A CA 1
ATOM 3029 C C . GLN A 1 386 ? 12.409 5.798 15.139 1.00 93.12 386 GLN A C 1
ATOM 3031 O O . GLN A 1 386 ? 11.649 4.916 14.737 1.00 93.12 386 GLN A O 1
ATOM 3036 N N . VAL A 1 387 ? 12.442 7.035 14.635 1.00 96.31 387 VAL A N 1
ATOM 3037 C CA . VAL A 1 387 ? 11.615 7.501 13.519 1.00 96.31 387 VAL A CA 1
ATOM 3038 C C . VAL A 1 387 ? 12.485 8.167 12.465 1.00 96.31 387 VAL A C 1
ATOM 3040 O O . VAL A 1 387 ? 13.271 9.065 12.778 1.00 96.31 387 VAL A O 1
ATOM 3043 N N . TRP A 1 388 ? 12.308 7.771 11.210 1.00 96.25 388 TRP A N 1
ATOM 3044 C CA . TRP A 1 388 ? 12.957 8.385 10.054 1.00 96.25 388 TRP A CA 1
ATOM 3045 C C . TRP A 1 388 ? 11.922 8.957 9.100 1.00 96.25 388 TRP A C 1
ATOM 3047 O O . TRP A 1 388 ? 10.964 8.282 8.741 1.00 96.25 388 TRP A O 1
ATOM 3057 N N . ASP A 1 389 ? 12.118 10.191 8.652 1.00 95.06 389 ASP A N 1
ATOM 3058 C CA . ASP A 1 389 ? 11.323 10.751 7.567 1.00 95.06 389 ASP A CA 1
ATOM 3059 C C . ASP A 1 389 ? 11.863 10.214 6.234 1.00 95.06 389 ASP A C 1
ATOM 3061 O O . ASP A 1 389 ? 12.931 10.612 5.770 1.00 95.06 389 ASP A O 1
ATOM 3065 N N . VAL A 1 390 ? 11.114 9.297 5.622 1.00 94.31 390 VAL A N 1
ATOM 3066 C CA . VAL A 1 390 ? 11.500 8.526 4.428 1.00 94.31 390 VAL A CA 1
ATOM 3067 C C . VAL A 1 390 ? 11.720 9.421 3.206 1.00 94.31 390 VAL A C 1
ATOM 3069 O O . VAL A 1 390 ? 12.458 9.059 2.291 1.00 94.31 390 VAL A O 1
ATOM 3072 N N . ARG A 1 391 ? 11.113 10.613 3.161 1.00 89.62 391 ARG A N 1
ATOM 3073 C CA . ARG A 1 391 ? 11.297 11.554 2.045 1.00 89.62 391 ARG A CA 1
ATOM 3074 C C . ARG A 1 391 ? 12.605 12.318 2.175 1.00 89.62 391 ARG A C 1
ATOM 3076 O O . ARG A 1 391 ? 13.329 12.470 1.200 1.00 89.62 391 ARG A O 1
ATOM 3083 N N . SER A 1 392 ? 12.903 12.809 3.375 1.00 89.81 392 SER A N 1
ATOM 3084 C CA . SER A 1 392 ? 14.107 13.615 3.616 1.00 89.81 392 SER A CA 1
ATOM 3085 C C . SER A 1 392 ? 15.342 12.769 3.925 1.00 89.81 392 SER A C 1
ATOM 3087 O O . SER A 1 392 ? 16.460 13.165 3.612 1.00 89.81 392 SER A O 1
ATOM 3089 N N . GLY A 1 393 ? 15.161 11.567 4.470 1.00 92.44 393 GLY A N 1
ATOM 3090 C CA . GLY A 1 393 ? 16.246 10.696 4.933 1.00 92.44 393 GLY A CA 1
ATOM 3091 C C . GLY A 1 393 ? 16.788 11.140 6.280 1.00 92.44 393 GLY A C 1
ATOM 3092 O O . GLY A 1 393 ? 17.904 10.810 6.652 1.00 92.44 393 GLY A O 1
ATOM 3093 N N . ARG A 1 394 ? 16.025 11.959 7.006 1.00 93.38 394 ARG A N 1
ATOM 3094 C CA . ARG A 1 394 ? 16.440 12.487 8.298 1.00 93.38 394 ARG A CA 1
ATOM 3095 C C . ARG A 1 394 ? 15.768 11.703 9.404 1.00 93.38 394 ARG A C 1
ATOM 3097 O O . ARG A 1 394 ? 14.545 11.558 9.426 1.00 93.38 394 ARG A O 1
ATOM 3104 N N . ARG A 1 395 ? 16.577 11.260 10.359 1.00 95.38 395 ARG A N 1
ATOM 3105 C CA . ARG A 1 395 ? 16.083 10.796 11.648 1.00 95.38 395 ARG A CA 1
ATOM 3106 C C . ARG A 1 395 ? 15.431 11.969 12.377 1.00 95.38 395 ARG A C 1
ATOM 3108 O O . ARG A 1 395 ? 16.028 13.041 12.479 1.00 95.38 395 ARG A O 1
ATOM 3115 N N . LEU A 1 396 ? 14.217 11.771 12.878 1.00 95.38 396 LEU A N 1
ATOM 3116 C CA . LEU A 1 396 ? 13.582 12.742 13.761 1.00 95.38 396 LEU A CA 1
ATOM 3117 C C . LEU A 1 396 ? 14.209 12.639 15.152 1.00 95.38 396 LEU A C 1
ATOM 3119 O O . LEU A 1 396 ? 14.502 11.543 15.633 1.00 95.38 396 LEU A O 1
ATOM 3123 N N . ALA A 1 397 ? 14.425 13.788 15.792 1.00 93.25 397 ALA A N 1
ATOM 3124 C CA . ALA A 1 397 ? 14.856 13.814 17.180 1.00 93.25 397 ALA A CA 1
ATOM 3125 C C . ALA A 1 397 ? 13.764 13.185 18.055 1.00 93.25 397 ALA A C 1
ATOM 3127 O O . ALA A 1 397 ? 12.582 13.506 17.904 1.00 93.25 397 ALA A O 1
ATOM 3128 N N . SER A 1 398 ? 14.178 12.298 18.955 1.00 90.75 398 SER A N 1
ATOM 3129 C CA . SER A 1 398 ? 13.288 11.669 19.924 1.00 90.75 398 SER A CA 1
ATOM 3130 C C . SER A 1 398 ? 13.788 11.944 21.333 1.00 90.75 398 SER A C 1
ATOM 3132 O O . SER A 1 398 ? 14.990 11.860 21.587 1.00 90.75 398 SER A O 1
ATOM 3134 N N . LEU A 1 399 ? 12.868 12.274 22.232 1.00 90.88 399 LEU A N 1
ATOM 3135 C CA . LEU A 1 399 ? 13.123 12.488 23.655 1.00 90.88 399 LEU A CA 1
ATOM 3136 C C . LEU A 1 399 ? 12.288 11.480 24.453 1.00 90.88 399 LEU A C 1
ATOM 3138 O O . LEU A 1 399 ? 11.237 11.074 23.968 1.00 90.88 399 LEU A O 1
ATOM 3142 N N . PRO A 1 400 ? 12.723 11.031 25.637 1.00 90.69 400 PRO A N 1
ATOM 3143 C CA . PRO A 1 400 ? 11.870 10.208 26.486 1.00 90.69 400 PRO A CA 1
ATOM 3144 C C . PRO A 1 400 ? 10.681 11.036 26.996 1.00 90.69 400 PRO A C 1
ATOM 3146 O O . PRO A 1 400 ? 10.871 12.132 27.526 1.00 90.69 400 PRO A O 1
ATOM 3149 N N . ASP A 1 401 ? 9.465 10.508 26.856 1.00 87.88 401 ASP A N 1
ATOM 3150 C CA . ASP A 1 401 ? 8.255 11.074 27.455 1.00 87.88 401 ASP A CA 1
ATOM 3151 C C . ASP A 1 401 ? 8.419 11.112 28.985 1.00 87.88 401 ASP A C 1
ATOM 3153 O O . ASP A 1 401 ? 8.685 10.070 29.587 1.00 87.88 401 ASP A O 1
ATOM 3157 N N . PRO A 1 402 ? 8.248 12.268 29.650 1.00 83.88 402 PRO A N 1
ATOM 3158 C CA . PRO A 1 402 ? 8.498 12.384 31.087 1.00 83.88 402 PRO A CA 1
ATOM 3159 C C . PRO A 1 402 ? 7.638 11.464 31.962 1.00 83.88 402 PRO A C 1
ATOM 3161 O O . PRO A 1 402 ? 8.061 11.105 33.057 1.00 83.88 402 PRO A O 1
ATOM 3164 N N . ALA A 1 403 ? 6.434 11.099 31.505 1.00 84.06 403 ALA A N 1
ATOM 3165 C CA . ALA A 1 403 ? 5.504 10.280 32.278 1.00 84.06 403 ALA A CA 1
ATOM 3166 C C . ALA A 1 403 ? 5.773 8.774 32.136 1.00 84.06 403 ALA A C 1
ATOM 3168 O O . ALA A 1 403 ? 5.675 8.037 33.114 1.00 84.06 403 ALA A O 1
ATOM 3169 N N . SER A 1 404 ? 6.096 8.311 30.927 1.00 85.69 404 SER A N 1
ATOM 3170 C CA . SER A 1 404 ? 6.240 6.880 30.621 1.00 85.69 404 SER A CA 1
ATOM 3171 C C . SER A 1 404 ? 7.676 6.423 30.350 1.00 85.69 404 SER A C 1
ATOM 3173 O O . SER A 1 404 ? 7.937 5.222 30.325 1.00 85.69 404 SER A O 1
ATOM 3175 N N . GLY A 1 405 ? 8.610 7.348 30.109 1.00 88.94 405 GLY A N 1
ATOM 3176 C CA . GLY A 1 405 ? 9.971 7.062 29.640 1.00 88.94 405 GLY A CA 1
ATOM 3177 C C . GLY A 1 405 ? 10.049 6.577 28.186 1.00 88.94 405 GLY A C 1
ATOM 3178 O O . GLY A 1 405 ? 11.145 6.332 27.680 1.00 88.94 405 GLY A O 1
ATOM 3179 N N . ILE A 1 406 ? 8.909 6.438 27.503 1.00 91.88 406 ILE A N 1
ATOM 3180 C CA . ILE A 1 406 ? 8.814 5.949 26.125 1.00 91.88 406 ILE A CA 1
ATOM 3181 C C . ILE A 1 406 ? 9.348 7.022 25.162 1.00 91.88 406 ILE A C 1
ATOM 3183 O O . ILE A 1 406 ? 9.012 8.193 25.334 1.00 91.88 406 ILE A O 1
ATOM 3187 N N . PRO A 1 407 ? 10.148 6.678 24.135 1.00 93.25 407 PRO A N 1
ATOM 3188 C CA . PRO A 1 407 ? 10.600 7.659 23.152 1.00 93.25 407 PRO A CA 1
ATOM 3189 C C . PRO A 1 407 ? 9.427 8.347 22.437 1.00 93.25 407 PRO A C 1
ATOM 3191 O O . PRO A 1 407 ? 8.542 7.684 21.897 1.00 93.25 407 PRO A O 1
ATOM 3194 N N . GLU A 1 408 ? 9.451 9.676 22.376 1.00 94.19 408 GLU A N 1
ATOM 3195 C CA . GLU A 1 408 ? 8.505 10.505 21.631 1.00 94.19 408 GLU A CA 1
ATOM 3196 C C . GLU A 1 408 ? 9.212 11.379 20.589 1.00 94.19 408 GLU A C 1
ATOM 3198 O O . GLU A 1 408 ? 10.302 11.896 20.830 1.00 94.19 408 GLU A O 1
ATOM 3203 N N . ALA A 1 409 ? 8.592 11.560 19.421 1.00 94.62 409 ALA A N 1
ATOM 3204 C CA . ALA A 1 409 ? 9.072 12.438 18.352 1.00 94.62 409 ALA A CA 1
ATOM 3205 C C . ALA A 1 409 ? 8.024 13.506 18.006 1.00 94.62 409 ALA A C 1
ATOM 3207 O O . ALA A 1 409 ? 6.839 13.205 17.869 1.00 94.62 409 ALA A O 1
ATOM 3208 N N . LEU A 1 410 ? 8.452 14.757 17.812 1.00 94.38 410 LEU A N 1
ATOM 3209 C CA . LEU A 1 410 ? 7.567 15.815 17.320 1.00 94.38 410 LEU A CA 1
ATOM 3210 C C . LEU A 1 410 ? 7.373 15.669 15.805 1.00 94.38 410 LEU A C 1
ATOM 3212 O O . LEU A 1 410 ? 8.340 15.693 15.040 1.00 94.38 410 LEU A O 1
ATOM 3216 N N . VAL A 1 411 ? 6.121 15.564 15.369 1.00 94.06 411 VAL A N 1
ATOM 3217 C CA . VAL A 1 411 ? 5.743 15.467 13.955 1.00 94.06 411 VAL A CA 1
ATOM 3218 C C . VAL A 1 411 ? 4.856 16.644 13.573 1.00 94.06 411 VAL A C 1
ATOM 3220 O O . VAL A 1 411 ? 3.946 17.000 14.317 1.00 94.06 411 VAL A O 1
ATOM 3223 N N . THR A 1 412 ? 5.115 17.248 12.412 1.00 92.31 412 THR A N 1
ATOM 3224 C CA . THR A 1 412 ? 4.355 18.401 11.904 1.00 92.31 412 THR A CA 1
ATOM 3225 C C . THR A 1 412 ? 4.019 18.207 10.434 1.00 92.31 412 THR A C 1
ATOM 3227 O O . THR A 1 412 ? 4.909 17.925 9.627 1.00 92.31 412 THR A O 1
ATOM 3230 N N . VAL A 1 413 ? 2.751 18.403 10.084 1.00 90.75 413 VAL A N 1
ATOM 3231 C CA . VAL A 1 413 ? 2.244 18.341 8.709 1.00 90.75 413 VAL A CA 1
ATOM 3232 C C . VAL A 1 413 ? 1.574 19.679 8.386 1.00 90.75 413 VAL A C 1
ATOM 3234 O O . VAL A 1 413 ? 0.653 20.103 9.092 1.00 90.75 413 VAL A O 1
ATOM 3237 N N . GLY A 1 414 ? 2.071 20.386 7.366 1.00 90.25 414 GLY A N 1
ATOM 3238 C CA . GLY A 1 414 ? 1.454 21.618 6.869 1.00 90.25 414 GLY A CA 1
ATOM 3239 C C . GLY A 1 414 ? 0.194 21.337 6.040 1.00 90.25 414 GLY A C 1
ATOM 3240 O O . GLY A 1 414 ? -0.031 20.186 5.684 1.00 90.25 414 GLY A O 1
ATOM 3241 N N . PRO A 1 415 ? -0.642 22.338 5.716 1.00 86.31 415 PRO A N 1
ATOM 3242 C CA . PRO A 1 415 ? -1.860 22.147 4.919 1.00 86.31 415 PRO A CA 1
ATOM 3243 C C . PRO A 1 415 ? -1.573 21.585 3.519 1.00 86.31 415 PRO A C 1
ATOM 3245 O O . PRO A 1 415 ? -0.757 22.136 2.782 1.00 86.31 415 PRO A O 1
ATOM 3248 N N . GLY A 1 416 ? -2.247 20.495 3.143 1.00 82.12 416 GLY A N 1
ATOM 3249 C CA . GLY A 1 416 ? -2.062 19.806 1.857 1.00 82.12 416 GLY A CA 1
ATOM 3250 C C . GLY A 1 416 ? -0.723 19.071 1.719 1.00 82.12 416 GLY A C 1
ATOM 3251 O O . GLY A 1 416 ? -0.382 18.599 0.631 1.00 82.12 416 GLY A O 1
ATOM 3252 N N . GLU A 1 417 ? 0.051 18.987 2.801 1.00 87.56 417 GLU A N 1
ATOM 3253 C CA . GLU A 1 417 ? 1.303 18.248 2.853 1.00 87.56 417 GLU A CA 1
ATOM 3254 C C . GLU A 1 417 ? 1.090 16.811 3.333 1.00 87.56 417 GLU A C 1
ATOM 3256 O O . GLU A 1 417 ? 0.035 16.403 3.820 1.00 87.56 417 GLU A O 1
ATOM 3261 N N . TRP A 1 418 ? 2.143 16.014 3.193 1.00 89.38 418 TRP A N 1
ATOM 3262 C CA . TRP A 1 418 ? 2.149 14.635 3.641 1.00 89.38 418 TRP A CA 1
ATOM 3263 C C . TRP A 1 418 ? 3.553 14.196 4.041 1.00 89.38 418 TRP A C 1
ATOM 3265 O O . TRP A 1 418 ? 4.564 14.694 3.522 1.00 89.38 418 TRP A O 1
ATOM 3275 N N . ARG A 1 419 ? 3.605 13.227 4.953 1.00 92.06 419 ARG A N 1
ATOM 3276 C CA . ARG A 1 419 ? 4.837 12.604 5.440 1.00 92.06 419 ARG A CA 1
ATOM 3277 C C . ARG A 1 419 ? 4.757 11.088 5.361 1.00 92.06 419 ARG A C 1
ATOM 3279 O O . ARG A 1 419 ? 3.681 10.503 5.437 1.00 92.06 419 ARG A O 1
ATOM 3286 N N . LEU A 1 420 ? 5.928 10.477 5.227 1.00 94.31 420 LEU A N 1
ATOM 3287 C CA . LEU A 1 420 ? 6.137 9.042 5.379 1.00 94.31 420 LEU A CA 1
ATOM 3288 C C . LEU A 1 420 ? 7.202 8.854 6.446 1.00 94.31 420 LEU A C 1
ATOM 3290 O O . LEU A 1 420 ? 8.337 9.295 6.266 1.00 94.31 420 LEU A O 1
ATOM 3294 N N . LEU A 1 421 ? 6.819 8.236 7.553 1.00 96.94 421 LEU A N 1
ATOM 3295 C CA . LEU A 1 421 ? 7.686 8.000 8.693 1.00 96.94 421 LEU A CA 1
ATOM 3296 C C . LEU A 1 421 ? 7.961 6.502 8.812 1.00 96.94 421 LEU A C 1
ATOM 3298 O O . LEU A 1 421 ? 7.025 5.718 8.895 1.00 96.94 421 LEU A O 1
ATOM 3302 N N . ALA A 1 422 ? 9.226 6.102 8.828 1.00 97.06 422 ALA A N 1
ATOM 3303 C CA . ALA A 1 422 ? 9.635 4.741 9.144 1.00 97.06 422 ALA A CA 1
ATOM 3304 C C . ALA A 1 422 ? 9.875 4.625 10.653 1.00 97.06 422 ALA A C 1
ATOM 3306 O O . ALA A 1 422 ? 10.789 5.258 11.184 1.00 97.06 422 ALA A O 1
ATOM 3307 N N . LEU A 1 423 ? 9.044 3.835 11.330 1.00 96.81 423 LEU A N 1
ATOM 3308 C CA . LEU A 1 423 ? 9.184 3.458 12.733 1.00 96.81 423 LEU A CA 1
ATOM 3309 C C . LEU A 1 423 ? 10.033 2.190 12.800 1.00 96.81 423 LEU A C 1
ATOM 3311 O O . LEU A 1 423 ? 9.713 1.180 12.165 1.00 96.81 423 LEU A O 1
ATOM 3315 N N . MET A 1 424 ? 11.138 2.255 13.537 1.00 94.69 424 MET A N 1
ATOM 3316 C CA . MET A 1 424 ? 12.154 1.205 13.543 1.00 94.69 424 MET A CA 1
ATOM 3317 C C . MET A 1 424 ? 12.561 0.833 14.966 1.00 94.69 424 MET A C 1
ATOM 3319 O O . MET A 1 424 ? 12.619 1.677 15.862 1.00 94.69 424 MET A O 1
ATOM 3323 N N . THR A 1 425 ? 12.868 -0.446 15.166 1.00 92.88 425 THR A N 1
ATOM 3324 C CA . THR A 1 425 ? 13.392 -0.998 16.427 1.00 92.88 425 THR A CA 1
ATOM 3325 C C . THR A 1 425 ? 14.903 -0.778 16.565 1.00 92.88 425 THR A C 1
ATOM 3327 O O . THR A 1 425 ? 15.423 -0.717 17.679 1.00 92.88 425 THR A O 1
ATOM 3330 N N . LYS A 1 426 ? 15.605 -0.614 15.436 1.00 88.88 426 LYS A N 1
ATOM 3331 C CA . LYS A 1 426 ? 17.052 -0.392 15.322 1.00 88.88 426 LYS A CA 1
ATOM 3332 C C . LYS A 1 426 ? 17.358 0.625 14.219 1.00 88.88 426 LYS A C 1
ATOM 3334 O O . LYS A 1 426 ? 16.562 0.788 13.297 1.00 88.88 426 LYS A O 1
ATOM 3339 N N . SER A 1 427 ? 18.510 1.291 14.297 1.00 85.69 427 SER A N 1
ATOM 3340 C CA . SER A 1 427 ? 18.970 2.171 13.214 1.00 85.69 427 SER A CA 1
ATOM 3341 C C . SER A 1 427 ? 19.180 1.381 11.914 1.00 85.69 427 SER A C 1
ATOM 3343 O O . SER A 1 427 ? 19.657 0.244 11.985 1.00 85.69 427 SER A O 1
ATOM 3345 N N . PRO A 1 428 ? 18.932 1.985 10.738 1.00 85.31 428 PRO A N 1
ATOM 3346 C CA . PRO A 1 428 ? 19.458 1.472 9.478 1.00 85.31 428 PRO A CA 1
ATOM 3347 C C . PRO A 1 428 ? 20.984 1.340 9.562 1.00 85.31 428 PRO A C 1
ATOM 3349 O O . PRO A 1 428 ? 21.661 2.244 10.060 1.00 85.31 428 PRO A O 1
ATOM 3352 N N . SER A 1 429 ? 21.526 0.223 9.082 1.00 82.06 429 SER A N 1
ATOM 3353 C CA . SER A 1 429 ? 22.968 0.084 8.872 1.00 82.06 429 SER A CA 1
ATOM 3354 C C . SER A 1 429 ? 23.411 0.989 7.722 1.00 82.06 429 SER A C 1
ATOM 3356 O O . SER A 1 429 ? 22.643 1.218 6.786 1.00 82.06 429 SER A O 1
ATOM 3358 N N . ALA A 1 430 ? 24.649 1.490 7.774 1.00 85.75 430 ALA A N 1
ATOM 3359 C CA . ALA A 1 430 ? 25.246 2.118 6.601 1.00 85.75 430 ALA A CA 1
ATOM 3360 C C . ALA A 1 430 ? 25.243 1.093 5.453 1.00 85.75 430 ALA A C 1
ATOM 3362 O O . ALA A 1 430 ? 25.622 -0.058 5.693 1.00 85.75 430 ALA A O 1
ATOM 3363 N N . PRO A 1 431 ? 24.762 1.459 4.254 1.00 89.75 431 PRO A N 1
ATOM 3364 C CA . PRO A 1 431 ? 24.731 0.516 3.155 1.00 89.75 431 PRO A CA 1
ATOM 3365 C C . PRO A 1 431 ? 26.152 0.182 2.713 1.00 89.75 431 PRO A C 1
ATOM 3367 O O . PRO A 1 431 ? 27.036 1.037 2.738 1.00 89.75 431 PRO A O 1
ATOM 3370 N N . ASP A 1 432 ? 26.328 -1.055 2.276 1.00 93.00 432 ASP A N 1
ATOM 3371 C CA . ASP A 1 432 ? 27.559 -1.555 1.685 1.00 93.00 432 ASP A CA 1
ATOM 3372 C C . ASP A 1 432 ? 27.216 -2.292 0.391 1.00 93.00 432 ASP A C 1
ATOM 3374 O O . ASP A 1 432 ? 26.114 -2.837 0.249 1.00 93.00 432 ASP A O 1
ATOM 3378 N N . MET A 1 433 ? 28.128 -2.258 -0.572 1.00 95.44 433 MET A N 1
ATOM 3379 C CA . MET A 1 433 ? 27.902 -2.800 -1.903 1.00 95.44 433 MET A CA 1
ATOM 3380 C C . MET A 1 433 ? 29.228 -3.290 -2.484 1.00 95.44 433 MET A C 1
ATOM 3382 O O . MET A 1 433 ? 30.205 -2.549 -2.508 1.00 95.44 433 MET A O 1
ATOM 3386 N N . ASP A 1 434 ? 29.211 -4.498 -3.045 1.00 95.50 434 ASP A N 1
ATOM 3387 C CA . ASP A 1 434 ? 30.322 -5.145 -3.747 1.00 95.50 434 ASP A CA 1
ATOM 3388 C C . ASP A 1 434 ? 29.948 -5.491 -5.196 1.00 95.50 434 ASP A C 1
ATOM 3390 O O . ASP A 1 434 ? 28.816 -5.885 -5.488 1.00 95.50 434 ASP A O 1
ATOM 3394 N N . ALA A 1 435 ? 30.909 -5.369 -6.114 1.00 95.38 435 ALA A N 1
ATOM 3395 C CA . ALA A 1 435 ? 30.774 -5.811 -7.502 1.00 95.38 435 ALA A CA 1
ATOM 3396 C C . ALA A 1 435 ? 32.130 -6.208 -8.109 1.00 95.38 435 ALA A C 1
ATOM 3398 O O . ALA A 1 435 ? 33.183 -5.850 -7.577 1.00 95.38 435 ALA A O 1
ATOM 3399 N N . PRO A 1 436 ? 32.136 -6.925 -9.249 1.00 96.19 436 PRO A N 1
ATOM 3400 C CA . PRO A 1 436 ? 33.352 -7.203 -9.999 1.00 96.19 436 PRO A CA 1
ATOM 3401 C C . PRO A 1 436 ? 34.097 -5.929 -10.410 1.00 96.19 436 PRO A C 1
ATOM 3403 O O . PRO A 1 436 ? 33.492 -4.969 -10.878 1.00 96.19 436 PRO A O 1
ATOM 3406 N N . ALA A 1 437 ? 35.431 -5.968 -10.355 1.00 95.19 437 ALA A N 1
ATOM 3407 C CA . ALA A 1 437 ? 36.277 -4.846 -10.770 1.00 95.19 437 ALA A CA 1
ATOM 3408 C C . ALA A 1 437 ? 36.139 -4.487 -12.266 1.00 95.19 437 ALA A C 1
ATOM 3410 O O . ALA A 1 437 ? 36.371 -3.343 -12.659 1.00 95.19 437 ALA A O 1
ATOM 3411 N N . SER A 1 438 ? 35.776 -5.451 -13.122 1.00 96.38 438 SER A N 1
ATOM 3412 C CA . SER A 1 438 ? 35.522 -5.191 -14.542 1.00 96.38 438 SER A CA 1
ATOM 3413 C C . SER A 1 438 ? 34.498 -6.138 -15.154 1.00 96.38 438 SER A C 1
ATOM 3415 O O . SER A 1 438 ? 34.388 -7.286 -14.726 1.00 96.38 438 SER A O 1
ATOM 3417 N N . VAL A 1 439 ? 33.823 -5.669 -16.201 1.00 96.75 439 VAL A N 1
ATOM 3418 C CA . VAL A 1 439 ? 32.809 -6.395 -16.974 1.00 96.75 439 VAL A CA 1
ATOM 3419 C C . VAL A 1 439 ? 32.902 -6.000 -18.452 1.00 96.75 439 VAL A C 1
ATOM 3421 O O . VAL A 1 439 ? 33.349 -4.898 -18.779 1.00 96.75 439 VAL A O 1
ATOM 3424 N N . GLU A 1 440 ? 32.484 -6.874 -19.363 1.00 94.12 440 GLU A N 1
ATOM 3425 C CA . GLU A 1 440 ? 32.364 -6.526 -20.783 1.00 94.12 440 GLU A CA 1
ATOM 3426 C C . GLU A 1 440 ? 30.936 -6.097 -21.145 1.00 94.12 440 GLU A C 1
ATOM 3428 O O . GLU A 1 440 ? 29.954 -6.586 -20.583 1.00 94.12 440 GLU A O 1
ATOM 3433 N N . GLN A 1 441 ? 30.803 -5.203 -22.126 1.00 91.56 441 GLN A N 1
ATOM 3434 C CA . GLN A 1 441 ? 29.504 -4.854 -22.704 1.00 91.56 441 GLN A CA 1
ATOM 3435 C C . GLN A 1 441 ? 28.731 -6.107 -23.155 1.00 91.56 441 GLN A C 1
ATOM 3437 O O . GLN A 1 441 ? 29.269 -6.968 -23.854 1.00 91.56 441 GLN A O 1
ATOM 3442 N N . GLY A 1 442 ? 27.452 -6.195 -22.784 1.00 86.19 442 GLY A N 1
ATOM 3443 C CA . GLY A 1 442 ? 26.593 -7.362 -23.010 1.00 86.19 442 GLY A CA 1
ATOM 3444 C C . GLY A 1 442 ? 26.510 -8.326 -21.818 1.00 86.19 442 GLY A C 1
ATOM 3445 O O . GLY A 1 442 ? 25.561 -9.111 -21.750 1.00 86.19 442 GLY A O 1
ATOM 3446 N N . GLN A 1 443 ? 27.444 -8.253 -20.863 1.00 92.44 443 GLN A N 1
ATOM 3447 C CA . GLN A 1 443 ? 27.424 -9.054 -19.634 1.00 92.44 443 GLN A CA 1
ATOM 3448 C C . GLN A 1 443 ? 26.616 -8.378 -18.510 1.00 92.44 443 GLN A C 1
ATOM 3450 O O . GLN A 1 443 ? 26.063 -7.285 -18.660 1.00 92.44 443 GLN A O 1
ATOM 3455 N N . ARG A 1 444 ? 26.513 -9.057 -17.361 1.00 95.44 444 ARG A N 1
ATOM 3456 C CA . ARG A 1 444 ? 25.831 -8.562 -16.159 1.00 95.44 444 ARG A CA 1
ATOM 3457 C C . ARG A 1 444 ? 26.839 -8.312 -15.041 1.00 95.44 444 ARG A C 1
ATOM 3459 O O . ARG A 1 444 ? 27.626 -9.197 -14.718 1.00 95.44 444 ARG A O 1
ATOM 3466 N N . ILE A 1 445 ? 26.774 -7.136 -14.431 1.00 96.00 445 ILE A N 1
ATOM 3467 C CA . ILE A 1 445 ? 27.469 -6.806 -13.188 1.00 96.00 445 ILE A CA 1
ATOM 3468 C C . ILE A 1 445 ? 26.719 -7.506 -12.059 1.00 96.00 445 ILE A C 1
ATOM 3470 O O . ILE A 1 445 ? 25.546 -7.220 -11.831 1.00 96.00 445 ILE A O 1
ATOM 3474 N N . GLN A 1 446 ? 27.385 -8.436 -11.380 1.00 96.00 446 GLN A N 1
ATOM 3475 C CA . GLN A 1 446 ? 26.843 -9.103 -10.198 1.00 96.00 446 GLN A CA 1
ATOM 3476 C C . GLN A 1 446 ? 27.042 -8.192 -8.987 1.00 96.00 446 GLN A C 1
ATOM 3478 O O . GLN A 1 446 ? 28.172 -7.823 -8.688 1.00 96.00 446 GLN A O 1
ATOM 3483 N N . LEU A 1 447 ? 25.959 -7.816 -8.317 1.00 95.62 447 LEU A N 1
ATOM 3484 C CA . LEU A 1 447 ? 25.978 -6.926 -7.161 1.00 95.62 447 LEU A CA 1
ATOM 3485 C C . LEU A 1 447 ? 25.750 -7.747 -5.896 1.00 95.62 447 LEU A C 1
ATOM 3487 O O . LEU A 1 447 ? 24.807 -8.540 -5.825 1.00 95.62 447 LEU A O 1
ATOM 3491 N N . ALA A 1 448 ? 26.589 -7.534 -4.891 1.00 95.25 448 ALA A N 1
ATOM 3492 C CA . ALA A 1 448 ? 26.399 -8.063 -3.553 1.00 95.25 448 ALA A CA 1
ATOM 3493 C C . ALA A 1 448 ? 26.236 -6.916 -2.550 1.00 95.25 448 ALA A C 1
ATOM 3495 O O . ALA A 1 448 ? 26.805 -5.846 -2.721 1.00 95.25 448 ALA A O 1
ATOM 3496 N N . PHE A 1 449 ? 25.448 -7.142 -1.505 1.00 94.31 449 PHE A N 1
ATOM 3497 C CA . PHE A 1 449 ? 25.179 -6.187 -0.431 1.00 94.31 449 PHE A CA 1
ATOM 3498 C C . PHE A 1 449 ? 25.537 -6.858 0.899 1.00 94.31 449 PHE A C 1
ATOM 3500 O O . PHE A 1 449 ? 24.675 -7.491 1.530 1.00 94.31 449 PHE A O 1
ATOM 3507 N N . PRO A 1 450 ? 26.824 -6.817 1.294 1.00 91.75 450 PRO A N 1
ATOM 3508 C CA . PRO A 1 450 ? 27.299 -7.456 2.513 1.00 91.75 450 PRO A CA 1
ATOM 3509 C C . PRO A 1 450 ? 26.530 -6.972 3.745 1.00 91.75 450 PRO A C 1
ATOM 3511 O O . PRO A 1 450 ? 26.128 -5.818 3.852 1.00 91.75 450 PRO A O 1
ATOM 3514 N N . GLY A 1 451 ? 26.280 -7.875 4.696 1.00 83.38 451 GLY A N 1
ATOM 3515 C CA . GLY A 1 451 ? 25.603 -7.514 5.947 1.00 83.38 451 GLY A CA 1
ATOM 3516 C C . GLY A 1 451 ? 24.089 -7.266 5.840 1.00 83.38 451 GLY A C 1
ATOM 3517 O O . GLY A 1 451 ? 23.473 -6.918 6.850 1.00 83.38 451 GLY A O 1
ATOM 3518 N N . ALA A 1 452 ? 23.463 -7.508 4.678 1.00 86.94 452 ALA A N 1
ATOM 3519 C CA . ALA A 1 452 ? 22.008 -7.461 4.488 1.00 86.94 452 ALA A CA 1
ATOM 3520 C C . ALA A 1 452 ? 21.274 -8.562 5.291 1.00 86.94 452 ALA A C 1
ATOM 3522 O O . ALA A 1 452 ? 20.899 -9.621 4.775 1.00 86.94 452 ALA A O 1
ATOM 3523 N N . SER A 1 453 ? 21.097 -8.317 6.593 1.00 87.00 453 SER A N 1
ATOM 3524 C CA . SER A 1 453 ? 20.405 -9.210 7.539 1.00 87.00 453 SER A CA 1
ATOM 3525 C C . SER A 1 453 ? 18.878 -9.209 7.378 1.00 87.00 453 SER A C 1
ATOM 3527 O O . SER A 1 453 ? 18.219 -10.178 7.762 1.00 87.00 453 SER A O 1
ATOM 3529 N N . GLU A 1 454 ? 18.348 -8.153 6.766 1.00 91.38 454 GLU A N 1
ATOM 3530 C CA . GLU A 1 454 ? 16.949 -7.920 6.402 1.00 91.38 454 GLU A CA 1
ATOM 3531 C C . GLU A 1 454 ? 16.880 -7.466 4.938 1.00 91.38 454 GLU A C 1
ATOM 3533 O O . GLU A 1 454 ? 17.910 -7.254 4.295 1.00 91.38 454 GLU A O 1
ATOM 3538 N N . THR A 1 455 ? 15.666 -7.335 4.404 1.00 93.88 455 THR A N 1
ATOM 3539 C CA . THR A 1 455 ? 15.469 -6.820 3.042 1.00 93.88 455 THR A CA 1
ATOM 3540 C C . THR A 1 455 ? 15.861 -5.343 2.975 1.00 93.88 455 THR A C 1
ATOM 3542 O O . THR A 1 455 ? 15.395 -4.541 3.783 1.00 93.88 455 THR A O 1
ATOM 3545 N N . LEU A 1 456 ? 16.703 -4.979 2.009 1.00 93.88 456 LEU A N 1
ATOM 3546 C CA . LEU A 1 456 ? 17.106 -3.596 1.759 1.00 93.88 456 LEU A CA 1
ATOM 3547 C C . LEU A 1 456 ? 16.205 -2.978 0.693 1.00 93.88 456 LEU A C 1
ATOM 3549 O O . LEU A 1 456 ? 15.896 -3.611 -0.315 1.00 93.88 456 LEU A O 1
ATOM 3553 N N . TYR A 1 457 ? 15.812 -1.727 0.897 1.00 95.12 457 TYR A N 1
ATOM 3554 C CA . TYR A 1 457 ? 14.980 -0.985 -0.044 1.00 95.12 457 TYR A CA 1
ATOM 3555 C C . TYR A 1 457 ? 15.690 0.297 -0.420 1.00 95.12 457 TYR A C 1
ATOM 3557 O O . TYR A 1 457 ? 15.993 1.104 0.453 1.00 95.12 457 TYR A O 1
ATOM 3565 N N . GLY A 1 458 ? 15.913 0.521 -1.708 1.00 94.88 458 GLY A N 1
ATOM 3566 C CA . GLY A 1 458 ? 16.647 1.696 -2.155 1.00 94.88 458 GLY A CA 1
ATOM 3567 C C . GLY A 1 458 ? 16.626 1.876 -3.657 1.00 94.88 458 GLY A C 1
ATOM 3568 O O . GLY A 1 458 ? 15.731 1.394 -4.353 1.00 94.88 458 GLY A O 1
ATOM 3569 N N . ARG A 1 459 ? 17.622 2.590 -4.162 1.00 94.62 459 ARG A N 1
ATOM 3570 C CA . ARG A 1 459 ? 17.793 2.863 -5.584 1.00 94.62 459 ARG A CA 1
ATOM 3571 C C . ARG A 1 459 ? 19.235 2.624 -5.986 1.00 94.62 459 ARG A C 1
ATOM 3573 O O . ARG A 1 459 ? 20.137 3.034 -5.262 1.00 94.62 459 ARG A O 1
ATOM 3580 N N . ILE A 1 460 ? 19.432 2.003 -7.143 1.00 95.62 460 ILE A N 1
ATOM 3581 C CA . ILE A 1 460 ? 20.729 1.961 -7.808 1.00 95.62 460 ILE A CA 1
ATOM 3582 C C . ILE A 1 460 ? 20.736 2.919 -8.992 1.00 95.62 460 ILE A C 1
ATOM 3584 O O . ILE A 1 460 ? 19.764 2.986 -9.745 1.00 95.62 460 ILE A O 1
ATOM 3588 N N . ASP A 1 461 ? 21.831 3.648 -9.150 1.00 95.81 461 ASP A N 1
ATOM 3589 C CA . ASP A 1 461 ? 22.103 4.524 -10.281 1.00 95.81 461 ASP A CA 1
ATOM 3590 C C . ASP A 1 461 ? 23.535 4.280 -10.791 1.00 95.81 461 ASP A C 1
ATOM 3592 O O . ASP A 1 461 ? 24.406 3.822 -10.044 1.00 95.81 461 ASP A O 1
ATOM 3596 N N . ALA A 1 462 ? 23.777 4.583 -12.068 1.00 95.94 462 ALA A N 1
ATOM 3597 C CA . ALA A 1 462 ? 25.068 4.392 -12.725 1.00 95.94 462 ALA A CA 1
ATOM 3598 C C . ALA A 1 462 ? 25.480 5.636 -13.527 1.00 95.94 462 ALA A C 1
ATOM 3600 O O . ALA A 1 462 ? 24.640 6.279 -14.163 1.00 95.94 462 ALA A O 1
ATOM 3601 N N . TRP A 1 463 ? 26.778 5.938 -13.530 1.00 97.06 463 TRP A N 1
ATOM 3602 C CA . TRP A 1 463 ? 27.390 7.047 -14.266 1.00 97.06 463 TRP A CA 1
ATOM 3603 C C . TRP A 1 463 ? 28.631 6.580 -15.029 1.00 97.06 463 TRP A C 1
ATOM 3605 O O . TRP A 1 463 ? 29.388 5.770 -14.488 1.00 97.06 463 TRP A O 1
ATOM 3615 N N . PRO A 1 464 ? 28.891 7.106 -16.241 1.00 92.75 464 PRO A N 1
ATOM 3616 C CA . PRO A 1 464 ? 30.163 6.913 -16.918 1.00 92.75 464 PRO A CA 1
ATOM 3617 C C . PRO A 1 464 ? 31.200 7.879 -16.328 1.00 92.75 464 PRO A C 1
ATOM 3619 O O . PRO A 1 464 ? 31.246 9.058 -16.674 1.00 92.75 464 PRO A O 1
ATOM 3622 N N . GLY A 1 465 ? 32.040 7.380 -15.429 1.00 90.69 465 GLY A N 1
ATOM 3623 C CA . GLY A 1 465 ? 33.036 8.160 -14.701 1.00 90.69 465 GLY A CA 1
ATOM 3624 C C . GLY A 1 465 ? 32.473 8.809 -13.438 1.00 90.69 465 GLY A C 1
ATOM 3625 O O . GLY A 1 465 ? 31.685 8.205 -12.709 1.00 90.69 465 GLY A O 1
ATOM 3626 N N . ASP A 1 466 ? 32.922 10.031 -13.154 1.00 86.75 466 ASP A N 1
ATOM 3627 C CA . ASP A 1 466 ? 32.551 10.779 -11.951 1.00 86.75 466 ASP A CA 1
ATOM 3628 C C . ASP A 1 466 ? 31.099 11.300 -12.046 1.00 86.75 466 ASP A C 1
ATOM 3630 O O . ASP A 1 466 ? 30.776 12.015 -13.007 1.00 86.75 466 ASP A O 1
ATOM 3634 N N . PRO A 1 467 ? 30.217 11.003 -11.069 1.00 87.00 467 PRO A N 1
ATOM 3635 C CA . PRO A 1 467 ? 28.851 11.526 -11.024 1.00 87.00 467 PRO A CA 1
ATOM 3636 C C . PRO A 1 467 ? 28.733 13.058 -11.021 1.00 87.00 467 PRO A C 1
ATOM 3638 O O . PRO A 1 467 ? 27.674 13.577 -11.366 1.00 87.00 467 PRO A O 1
ATOM 3641 N N . ALA A 1 468 ? 29.776 13.791 -10.620 1.00 87.06 468 ALA A N 1
ATOM 3642 C CA . ALA A 1 468 ? 29.798 15.254 -10.650 1.00 87.06 468 ALA A CA 1
ATOM 3643 C C . ALA A 1 468 ? 30.074 15.825 -12.052 1.00 87.06 468 ALA A C 1
ATOM 3645 O O . ALA A 1 468 ? 29.747 16.981 -12.322 1.00 87.06 468 ALA A O 1
ATOM 3646 N N . LEU A 1 469 ? 30.684 15.028 -12.934 1.00 84.94 469 LEU A N 1
ATOM 3647 C CA . LEU A 1 469 ? 31.163 15.457 -14.253 1.00 84.94 469 LEU A CA 1
ATOM 3648 C C . LEU A 1 469 ? 30.407 14.798 -15.412 1.00 84.94 469 LEU A C 1
ATOM 3650 O O . LEU A 1 469 ? 30.553 15.218 -16.559 1.00 84.94 469 LEU A O 1
ATOM 3654 N N . SER A 1 470 ? 29.611 13.768 -15.131 1.00 86.19 470 SER A N 1
ATOM 3655 C CA . SER A 1 470 ? 28.918 12.967 -16.136 1.00 86.19 470 SER A CA 1
ATOM 3656 C C . SER A 1 470 ? 27.409 12.944 -15.913 1.00 86.19 470 SER A C 1
ATOM 3658 O O . SER A 1 470 ? 26.904 13.066 -14.797 1.00 86.19 470 SER A O 1
ATOM 3660 N N . SER A 1 471 ? 26.664 12.778 -17.007 1.00 89.56 471 SER A N 1
ATOM 3661 C CA . SER A 1 471 ? 25.221 12.553 -16.926 1.00 89.56 471 SER A CA 1
ATOM 3662 C C . SER A 1 471 ? 24.935 11.118 -16.499 1.00 89.56 471 SER A C 1
ATOM 3664 O O . SER A 1 471 ? 25.607 10.181 -16.935 1.00 89.56 471 SER A O 1
ATOM 3666 N N . ARG A 1 472 ? 23.912 10.950 -15.660 1.00 91.62 472 ARG A N 1
ATOM 3667 C CA . ARG A 1 472 ? 23.438 9.638 -15.222 1.00 91.62 472 ARG A CA 1
ATOM 3668 C C . ARG A 1 472 ? 23.007 8.795 -16.423 1.00 91.62 472 ARG A C 1
ATOM 3670 O O . ARG A 1 472 ? 22.337 9.293 -17.327 1.00 91.62 472 ARG A O 1
ATOM 3677 N N . LEU A 1 473 ? 23.324 7.503 -16.398 1.00 92.12 473 LEU A N 1
ATOM 3678 C CA . LEU A 1 473 ? 22.773 6.528 -17.337 1.00 92.12 473 LEU A CA 1
ATOM 3679 C C . LEU A 1 473 ? 21.326 6.224 -16.928 1.00 92.12 473 LEU A C 1
ATOM 3681 O O . LEU A 1 473 ? 21.064 5.298 -16.161 1.00 92.12 473 LEU A O 1
ATOM 3685 N N . GLU A 1 474 ? 20.385 7.049 -17.397 1.00 86.06 474 GLU A N 1
ATOM 3686 C CA . GLU A 1 474 ? 18.974 7.028 -16.971 1.00 86.06 474 GLU A CA 1
ATOM 3687 C C . GLU A 1 474 ? 18.329 5.638 -17.059 1.00 86.06 474 GLU A C 1
ATOM 3689 O O . GLU A 1 474 ? 17.550 5.254 -16.190 1.00 86.06 474 GLU A O 1
ATOM 3694 N N . HIS A 1 475 ? 18.691 4.837 -18.062 1.00 87.06 475 HIS A N 1
ATOM 3695 C CA . HIS A 1 475 ? 18.148 3.491 -18.253 1.00 87.06 475 HIS A CA 1
ATOM 3696 C C . HIS A 1 475 ? 18.672 2.428 -17.280 1.00 87.06 475 HIS A C 1
ATOM 3698 O O . HIS A 1 475 ? 18.111 1.331 -17.245 1.00 87.06 475 HIS A O 1
ATOM 3704 N N . HIS A 1 476 ? 19.725 2.730 -16.520 1.00 91.12 476 HIS A N 1
ATOM 3705 C CA . HIS A 1 476 ? 20.252 1.866 -15.455 1.00 91.12 476 HIS A CA 1
ATOM 3706 C C . HIS A 1 476 ? 19.729 2.251 -14.073 1.00 91.12 476 HIS A C 1
ATOM 3708 O O . HIS A 1 476 ? 19.794 1.444 -13.146 1.00 91.12 476 HIS A O 1
ATOM 3714 N N . GLY A 1 477 ? 19.184 3.459 -13.933 1.00 90.44 477 GLY A N 1
ATOM 3715 C CA . GLY A 1 477 ? 18.624 3.945 -12.683 1.00 90.44 477 GLY A CA 1
ATOM 3716 C C . GLY A 1 477 ? 17.315 3.238 -12.323 1.00 90.44 477 GLY A C 1
ATOM 3717 O O . GLY A 1 477 ? 16.306 3.427 -13.005 1.00 90.44 477 GLY A O 1
ATOM 3718 N N . ARG A 1 478 ? 17.285 2.466 -11.229 1.00 92.12 478 ARG A N 1
ATOM 3719 C CA . ARG A 1 478 ? 16.082 1.725 -10.804 1.00 92.12 478 ARG A CA 1
ATOM 3720 C C . ARG A 1 478 ? 15.966 1.552 -9.293 1.00 92.12 478 ARG A C 1
ATOM 3722 O O . ARG A 1 478 ? 16.960 1.440 -8.581 1.00 92.12 478 ARG A O 1
ATOM 3729 N N . SER A 1 479 ? 14.730 1.485 -8.807 1.00 93.38 479 SER A N 1
ATOM 3730 C CA . SER A 1 479 ? 14.416 1.126 -7.421 1.00 93.38 479 SER A CA 1
ATOM 3731 C C . SER A 1 479 ? 14.563 -0.378 -7.197 1.00 93.38 479 SER A C 1
ATOM 3733 O O . SER A 1 479 ? 14.166 -1.171 -8.052 1.00 93.38 479 SER A O 1
ATOM 3735 N N . LEU A 1 480 ? 15.097 -0.762 -6.040 1.00 91.75 480 LEU A N 1
ATOM 3736 C CA . LEU A 1 480 ? 15.425 -2.138 -5.681 1.00 91.75 480 LEU A CA 1
ATOM 3737 C C . LEU A 1 480 ? 14.799 -2.528 -4.340 1.00 91.75 480 LEU A C 1
ATOM 3739 O O . LEU A 1 480 ? 14.826 -1.745 -3.390 1.00 91.75 480 LEU A O 1
ATOM 3743 N N . ALA A 1 481 ? 14.304 -3.762 -4.268 1.00 93.88 481 ALA A N 1
ATOM 3744 C CA . ALA A 1 481 ? 14.002 -4.469 -3.029 1.00 93.88 481 ALA A CA 1
ATOM 3745 C C . ALA A 1 481 ? 14.900 -5.711 -2.984 1.00 93.88 481 ALA A C 1
ATOM 3747 O O . ALA A 1 481 ? 14.637 -6.704 -3.661 1.00 93.88 481 ALA A O 1
ATOM 3748 N N . ILE A 1 482 ? 16.007 -5.614 -2.255 1.00 92.19 482 ILE A N 1
ATOM 3749 C CA . ILE A 1 482 ? 17.057 -6.629 -2.226 1.00 92.19 482 ILE A CA 1
ATOM 3750 C C . ILE A 1 482 ? 16.773 -7.548 -1.038 1.00 92.19 482 ILE A C 1
ATOM 3752 O O . ILE A 1 482 ? 16.845 -7.088 0.104 1.00 92.19 482 ILE A O 1
ATOM 3756 N N . PRO A 1 483 ? 16.439 -8.830 -1.261 1.00 90.88 483 PRO A N 1
ATOM 3757 C CA . PRO A 1 483 ? 16.099 -9.741 -0.178 1.00 90.88 483 PRO A CA 1
ATOM 3758 C C . PRO A 1 483 ? 17.297 -9.993 0.743 1.00 90.88 483 PRO A C 1
ATOM 3760 O O . PRO A 1 483 ? 18.456 -9.728 0.405 1.00 90.88 483 PRO A O 1
ATOM 3763 N N . LYS A 1 484 ? 17.012 -10.580 1.908 1.00 87.81 484 LYS A N 1
ATOM 3764 C CA . LYS A 1 484 ? 18.039 -11.061 2.837 1.00 87.81 484 LYS A CA 1
ATOM 3765 C C . LYS A 1 484 ? 19.082 -11.913 2.100 1.00 87.81 484 LYS A C 1
ATOM 3767 O O . LYS A 1 484 ? 18.730 -12.813 1.341 1.00 87.81 484 LYS A O 1
ATOM 3772 N N . GLY A 1 485 ? 20.361 -11.645 2.359 1.00 83.31 485 GLY A N 1
ATOM 3773 C CA . GLY A 1 485 ? 21.480 -12.268 1.643 1.00 83.31 485 GLY A CA 1
ATOM 3774 C C . GLY A 1 485 ? 22.040 -11.426 0.492 1.00 83.31 485 GLY A C 1
ATOM 3775 O O . GLY A 1 485 ? 23.106 -11.766 -0.015 1.00 83.31 485 GLY A O 1
ATOM 3776 N N . GLY A 1 486 ? 21.376 -10.320 0.132 1.00 86.31 486 GLY A N 1
ATOM 3777 C CA . GLY A 1 486 ? 22.017 -9.172 -0.504 1.00 86.31 486 GLY A CA 1
ATOM 3778 C C . GLY A 1 486 ? 22.586 -9.439 -1.894 1.00 86.31 486 GLY A C 1
ATOM 3779 O O . GLY A 1 486 ? 23.787 -9.287 -2.071 1.00 86.31 486 GLY A O 1
ATOM 3780 N N . ARG A 1 487 ? 21.777 -9.854 -2.876 1.00 92.62 487 ARG A N 1
ATOM 3781 C CA . ARG A 1 487 ? 22.246 -10.044 -4.263 1.00 92.62 487 ARG A CA 1
ATOM 3782 C C . ARG A 1 487 ? 21.299 -9.426 -5.279 1.00 92.62 487 ARG A C 1
ATOM 3784 O O . ARG A 1 487 ? 20.085 -9.541 -5.128 1.00 92.62 487 ARG A O 1
ATOM 3791 N N . ASP A 1 488 ? 21.869 -8.823 -6.315 1.00 94.19 488 ASP A N 1
ATOM 3792 C CA . ASP A 1 488 ? 21.162 -8.295 -7.484 1.00 94.19 488 ASP A CA 1
ATOM 3793 C C . ASP A 1 488 ? 22.110 -8.278 -8.701 1.00 94.19 488 ASP A C 1
ATOM 3795 O O . ASP A 1 488 ? 23.281 -8.641 -8.597 1.00 94.19 488 ASP A O 1
ATOM 3799 N N . GLU A 1 489 ? 21.631 -7.860 -9.867 1.00 94.19 489 GLU A N 1
ATOM 3800 C CA . GLU A 1 489 ? 22.444 -7.732 -11.073 1.00 94.19 489 GLU A CA 1
ATOM 3801 C C . GLU A 1 489 ? 22.086 -6.496 -11.909 1.00 94.19 489 GLU A C 1
ATOM 3803 O O . GLU A 1 489 ? 20.935 -6.066 -11.984 1.00 94.19 489 GLU A O 1
ATOM 3808 N N . LEU A 1 490 ? 23.077 -5.919 -12.589 1.00 93.44 490 LEU A N 1
ATOM 3809 C CA . LEU A 1 490 ? 22.890 -4.823 -13.542 1.00 93.44 490 LEU A CA 1
ATOM 3810 C C . LEU A 1 490 ? 23.409 -5.245 -14.919 1.00 93.44 490 LEU A C 1
ATOM 3812 O O . LEU A 1 490 ? 24.573 -5.604 -15.070 1.00 93.44 490 LEU A O 1
ATOM 3816 N N . ARG A 1 491 ? 22.555 -5.226 -15.945 1.00 92.44 491 ARG A N 1
ATOM 3817 C CA . ARG A 1 491 ? 22.945 -5.619 -17.308 1.00 92.44 491 ARG A CA 1
ATOM 3818 C C . ARG A 1 491 ? 23.634 -4.462 -18.025 1.00 92.44 491 ARG A C 1
ATOM 3820 O O . ARG A 1 491 ? 23.001 -3.435 -18.217 1.00 92.44 491 ARG A O 1
ATOM 3827 N N . VAL A 1 492 ? 24.853 -4.671 -18.517 1.00 93.31 492 VAL A N 1
ATOM 3828 C CA . VAL A 1 492 ? 25.560 -3.716 -19.383 1.00 93.31 492 VAL A CA 1
ATOM 3829 C C . VAL A 1 492 ? 25.141 -3.950 -20.831 1.00 93.31 492 VAL A C 1
ATOM 3831 O O . VAL A 1 492 ? 25.203 -5.074 -21.334 1.00 93.31 492 VAL A O 1
ATOM 3834 N N . ARG A 1 493 ? 24.682 -2.907 -21.515 1.00 88.06 493 ARG A N 1
ATOM 3835 C CA . ARG A 1 493 ? 24.264 -2.955 -22.920 1.00 88.06 493 ARG A CA 1
ATOM 3836 C C . ARG A 1 493 ? 25.472 -2.899 -23.853 1.00 88.06 493 ARG A C 1
ATOM 3838 O O . ARG A 1 493 ? 26.574 -2.539 -23.451 1.00 88.06 493 ARG A O 1
ATOM 3845 N N . LEU A 1 494 ? 25.260 -3.279 -25.112 1.00 82.44 494 LEU A N 1
ATOM 3846 C CA . LEU A 1 494 ? 26.307 -3.242 -26.142 1.00 82.44 494 LEU A CA 1
ATOM 3847 C C . LEU A 1 494 ? 26.670 -1.816 -26.578 1.00 82.44 494 LEU A C 1
ATOM 3849 O O . LEU A 1 494 ? 27.763 -1.598 -27.084 1.00 82.44 494 LEU A O 1
ATOM 3853 N N . ASP A 1 495 ? 25.761 -0.866 -26.379 1.00 78.94 495 ASP A N 1
ATOM 3854 C CA . ASP A 1 495 ? 25.876 0.550 -26.731 1.00 78.94 495 ASP A CA 1
ATOM 3855 C C . ASP A 1 495 ? 26.157 1.462 -25.526 1.00 78.94 495 ASP A C 1
ATOM 3857 O O . ASP A 1 495 ? 26.262 2.676 -25.687 1.00 78.94 495 ASP A O 1
ATOM 3861 N N . ASP A 1 496 ? 26.299 0.905 -24.320 1.00 88.06 496 ASP A N 1
ATOM 3862 C CA . ASP A 1 496 ? 26.644 1.710 -23.149 1.00 88.06 496 ASP A CA 1
ATOM 3863 C C . ASP A 1 496 ? 28.086 2.247 -23.242 1.00 88.06 496 ASP A C 1
ATOM 3865 O O . ASP A 1 496 ? 28.955 1.568 -23.784 1.00 88.06 496 ASP A O 1
ATOM 3869 N N . PRO A 1 497 ? 28.407 3.426 -22.683 1.00 90.12 497 PRO A N 1
ATOM 3870 C CA . PRO A 1 497 ? 29.761 3.974 -22.739 1.00 90.12 497 PRO A CA 1
ATOM 3871 C C . PRO A 1 497 ? 30.793 3.052 -22.073 1.00 90.12 497 PRO A C 1
ATOM 3873 O O . PRO A 1 497 ? 30.592 2.564 -20.962 1.00 90.12 497 PRO A O 1
ATOM 3876 N N . VAL A 1 498 ? 31.932 2.849 -22.734 1.00 91.62 498 VAL A N 1
ATOM 3877 C CA . VAL A 1 498 ? 33.080 2.133 -22.158 1.00 91.62 498 VAL A CA 1
ATOM 3878 C C . VAL A 1 498 ? 33.878 3.042 -21.227 1.00 91.62 498 VAL A C 1
ATOM 3880 O O . VAL A 1 498 ? 33.881 4.261 -21.388 1.00 91.62 498 VAL A O 1
ATOM 3883 N N . GLY A 1 499 ? 34.590 2.447 -20.275 1.00 93.75 499 GLY A N 1
ATOM 3884 C CA . GLY A 1 499 ? 35.400 3.166 -19.296 1.00 93.75 499 GLY A CA 1
ATOM 3885 C C . GLY A 1 499 ? 35.045 2.800 -17.862 1.00 93.75 499 GLY A C 1
ATOM 3886 O O . GLY A 1 499 ? 34.353 1.820 -17.599 1.00 93.75 499 GLY A O 1
ATOM 3887 N N . GLU A 1 500 ? 35.561 3.570 -16.913 1.00 96.62 500 GLU A N 1
ATOM 3888 C CA . GLU A 1 500 ? 35.225 3.403 -15.500 1.00 96.62 500 GLU A CA 1
ATOM 3889 C C . GLU A 1 500 ? 33.815 3.930 -15.235 1.00 96.62 500 GLU A C 1
ATOM 3891 O O . GLU A 1 500 ? 33.498 5.058 -15.598 1.00 96.62 500 GLU A O 1
ATOM 3896 N N . TRP A 1 501 ? 32.961 3.119 -14.621 1.00 97.06 501 TRP A N 1
ATOM 3897 C CA . TRP A 1 501 ? 31.639 3.525 -14.161 1.00 97.06 501 TRP A CA 1
ATOM 3898 C C . TRP A 1 501 ? 31.637 3.705 -12.659 1.00 97.06 501 TRP A C 1
ATOM 3900 O O . TRP A 1 501 ? 32.246 2.908 -11.947 1.00 97.06 501 TRP A O 1
ATOM 3910 N N . THR A 1 502 ? 30.871 4.683 -12.187 1.00 97.56 502 THR A N 1
ATOM 3911 C CA . THR A 1 502 ? 30.491 4.779 -10.778 1.00 97.56 502 THR A CA 1
ATOM 3912 C C . THR A 1 502 ? 29.093 4.200 -10.610 1.00 97.56 502 THR A C 1
ATOM 3914 O O . THR A 1 502 ? 28.142 4.689 -11.225 1.00 97.56 502 THR A O 1
ATOM 3917 N N . LEU A 1 503 ? 28.961 3.163 -9.783 1.00 97.12 503 LEU A N 1
ATOM 3918 C CA . LEU A 1 503 ? 27.668 2.641 -9.343 1.00 97.12 503 LEU A CA 1
ATOM 3919 C C . LEU A 1 503 ? 27.375 3.170 -7.946 1.00 97.12 503 LEU A C 1
ATOM 3921 O O . LEU A 1 503 ? 28.241 3.118 -7.072 1.00 97.12 503 LEU A O 1
ATOM 3925 N N . ARG A 1 504 ? 26.148 3.642 -7.729 1.00 96.75 504 ARG A N 1
ATOM 3926 C CA . ARG A 1 504 ? 25.694 4.163 -6.440 1.00 96.75 504 ARG A CA 1
ATOM 3927 C C . ARG A 1 504 ? 24.424 3.455 -6.013 1.00 96.75 504 ARG A C 1
ATOM 3929 O O . ARG A 1 504 ? 23.412 3.562 -6.700 1.00 96.75 504 ARG A O 1
ATOM 3936 N N . TYR A 1 505 ? 24.452 2.818 -4.851 1.00 96.06 505 TYR A N 1
ATOM 3937 C CA . TYR A 1 505 ? 23.240 2.446 -4.135 1.00 96.06 505 TYR A CA 1
ATOM 3938 C C . TYR A 1 505 ? 22.905 3.531 -3.113 1.00 96.06 505 TYR A C 1
ATOM 3940 O O . TYR A 1 505 ? 23.762 3.947 -2.338 1.00 96.06 505 TYR A O 1
ATOM 3948 N N . THR A 1 506 ? 21.654 3.980 -3.101 1.00 95.62 506 THR A N 1
ATOM 3949 C CA . THR A 1 506 ? 21.122 4.905 -2.096 1.00 95.62 506 THR A CA 1
ATOM 3950 C C . THR A 1 506 ? 19.997 4.222 -1.332 1.00 95.62 506 THR A C 1
ATOM 3952 O O . THR A 1 506 ? 19.001 3.811 -1.931 1.00 95.62 506 THR A O 1
ATOM 3955 N N . ASP A 1 507 ? 20.132 4.131 -0.012 1.00 95.44 507 ASP A N 1
ATOM 3956 C CA . ASP A 1 507 ? 19.114 3.572 0.870 1.00 95.44 507 ASP A CA 1
ATOM 3957 C C . ASP A 1 507 ? 17.832 4.421 0.854 1.00 95.44 507 ASP A C 1
ATOM 3959 O O . ASP A 1 507 ? 17.856 5.652 0.942 1.00 95.44 507 ASP A O 1
ATOM 3963 N N . GLY A 1 508 ? 16.687 3.754 0.743 1.00 95.00 508 GLY A N 1
ATOM 3964 C CA . GLY A 1 508 ? 15.389 4.389 0.553 1.00 95.00 508 GLY A CA 1
ATOM 3965 C C . GLY A 1 508 ? 14.847 5.079 1.804 1.00 95.00 508 GLY A C 1
ATOM 3966 O O . GLY A 1 508 ? 14.041 6.001 1.671 1.00 95.00 508 GLY A O 1
ATOM 3967 N N . ILE A 1 509 ? 15.291 4.672 3.000 1.00 95.31 509 ILE A N 1
ATOM 3968 C CA . ILE A 1 509 ? 14.822 5.215 4.283 1.00 95.31 509 ILE A CA 1
ATOM 3969 C C . ILE A 1 509 ? 15.778 6.290 4.794 1.00 95.31 509 ILE A C 1
ATOM 3971 O O . ILE A 1 509 ? 15.368 7.431 4.996 1.00 95.31 509 ILE A O 1
ATOM 3975 N N . SER A 1 510 ? 17.044 5.933 5.005 1.00 93.88 510 SER A N 1
ATOM 3976 C CA . SER A 1 510 ? 18.074 6.796 5.593 1.00 93.88 510 SER A CA 1
ATOM 3977 C C . SER A 1 510 ? 18.726 7.736 4.584 1.00 93.88 510 SER A C 1
ATOM 3979 O O . SER A 1 510 ? 19.270 8.769 4.964 1.00 93.88 510 SER A O 1
ATOM 3981 N N . GLY A 1 511 ? 18.698 7.393 3.294 1.00 93.69 511 GLY A N 1
ATOM 3982 C CA . GLY A 1 511 ? 19.489 8.083 2.280 1.00 93.69 511 GLY A CA 1
ATOM 3983 C C . GLY A 1 511 ? 20.995 7.863 2.395 1.00 93.69 511 GLY A C 1
ATOM 3984 O O . GLY A 1 511 ? 21.741 8.579 1.733 1.00 93.69 511 GLY A O 1
ATOM 3985 N N . GLY A 1 512 ? 21.443 6.897 3.208 1.00 94.19 512 GLY A N 1
ATOM 3986 C CA . GLY A 1 512 ? 22.827 6.433 3.196 1.00 94.19 512 GLY A CA 1
ATOM 3987 C C . GLY A 1 512 ? 23.224 5.942 1.805 1.00 94.19 512 GLY A C 1
ATOM 3988 O O . GLY A 1 512 ? 22.379 5.472 1.042 1.00 94.19 512 GLY A O 1
ATOM 3989 N N . VAL A 1 513 ? 24.505 6.059 1.469 1.00 95.06 513 VAL A N 1
ATOM 3990 C CA . VAL A 1 513 ? 25.012 5.778 0.124 1.00 95.06 513 VAL A CA 1
ATOM 3991 C C . VAL A 1 513 ? 26.170 4.790 0.189 1.00 95.06 513 VAL A C 1
ATOM 3993 O O . VAL A 1 513 ? 27.044 4.935 1.039 1.00 95.06 513 VAL A O 1
ATOM 3996 N N . ALA A 1 514 ? 26.174 3.825 -0.730 1.00 95.31 514 ALA A N 1
ATOM 3997 C CA . ALA A 1 514 ? 27.318 2.977 -1.043 1.00 95.31 514 ALA A CA 1
ATOM 3998 C C . ALA A 1 514 ? 27.730 3.222 -2.498 1.00 95.31 514 ALA A C 1
ATOM 4000 O O . ALA A 1 514 ? 26.877 3.247 -3.390 1.00 95.31 514 ALA A O 1
ATOM 4001 N N . GLU A 1 515 ? 29.025 3.406 -2.739 1.00 96.06 515 GLU A N 1
ATOM 4002 C CA . GLU A 1 515 ? 29.581 3.647 -4.071 1.00 96.06 515 GLU A CA 1
ATOM 4003 C C . GLU A 1 515 ? 30.696 2.668 -4.394 1.00 96.06 515 GLU A C 1
ATOM 4005 O O . GLU A 1 515 ? 31.467 2.267 -3.527 1.00 96.06 515 GLU A O 1
ATOM 4010 N N . MET A 1 516 ? 30.813 2.341 -5.675 1.00 95.62 516 MET A N 1
ATOM 4011 C CA . MET A 1 516 ? 31.898 1.524 -6.198 1.00 95.62 516 MET A CA 1
ATOM 4012 C C . MET A 1 516 ? 32.219 1.899 -7.632 1.00 95.62 516 MET A C 1
ATOM 4014 O O . MET A 1 516 ? 31.406 2.498 -8.343 1.00 95.62 516 MET A O 1
ATOM 4018 N N . LYS A 1 517 ? 33.389 1.447 -8.070 1.00 96.88 517 LYS A N 1
ATOM 4019 C CA . LYS A 1 517 ? 33.854 1.610 -9.437 1.00 96.88 517 LYS A CA 1
ATOM 4020 C C . LYS A 1 517 ? 33.896 0.270 -10.152 1.00 96.88 517 LYS A C 1
ATOM 4022 O O . LYS A 1 517 ? 34.403 -0.707 -9.608 1.00 96.88 517 LYS A O 1
ATOM 4027 N N . VAL A 1 518 ? 33.392 0.245 -11.381 1.00 97.31 518 VAL A N 1
ATOM 4028 C CA . VAL A 1 518 ? 33.418 -0.934 -12.254 1.00 97.31 518 VAL A CA 1
ATOM 4029 C C . VAL A 1 518 ? 33.955 -0.522 -13.616 1.00 97.31 518 VAL A C 1
ATOM 4031 O O . VAL A 1 518 ? 33.440 0.399 -14.239 1.00 97.31 518 VAL A O 1
ATOM 4034 N N . SER A 1 519 ? 34.987 -1.202 -14.111 1.00 97.25 519 SER A N 1
ATOM 4035 C CA . SER A 1 519 ? 35.519 -0.947 -15.453 1.00 97.25 519 SER A CA 1
ATOM 4036 C C . SER A 1 519 ? 34.701 -1.687 -16.517 1.00 97.25 519 SER A C 1
ATOM 4038 O O . SER A 1 519 ? 34.700 -2.918 -16.557 1.00 97.25 519 SER A O 1
ATOM 4040 N N . VAL A 1 520 ? 34.026 -0.946 -17.398 1.00 96.62 520 VAL A N 1
ATOM 4041 C CA . VAL A 1 520 ? 33.272 -1.480 -18.540 1.00 96.62 520 VAL A CA 1
ATOM 4042 C C . VAL A 1 520 ? 34.138 -1.487 -19.794 1.00 96.62 520 VAL A C 1
ATOM 4044 O O . VAL A 1 520 ? 34.607 -0.447 -20.262 1.00 96.62 520 VAL A O 1
ATOM 4047 N N . LYS A 1 521 ? 34.344 -2.677 -20.359 1.00 94.94 521 LYS A N 1
ATOM 4048 C CA . LYS A 1 521 ? 35.203 -2.905 -21.527 1.00 94.94 521 LYS A CA 1
ATOM 4049 C C . LYS A 1 521 ? 34.387 -3.159 -22.788 1.00 94.94 521 LYS A C 1
ATOM 4051 O O . LYS A 1 521 ? 33.335 -3.798 -22.745 1.00 94.94 521 LYS A O 1
ATOM 4056 N N . ALA A 1 522 ? 34.930 -2.712 -23.921 1.00 89.00 522 ALA A N 1
ATOM 4057 C CA . ALA A 1 522 ? 34.359 -2.994 -25.230 1.00 89.00 522 ALA A CA 1
ATOM 4058 C C . ALA A 1 522 ? 34.403 -4.494 -25.537 1.00 89.00 522 ALA A C 1
ATOM 4060 O O . ALA A 1 522 ? 35.504 -5.051 -25.637 1.00 89.00 522 ALA A O 1
ATOM 4061 N N . SER A 1 523 ? 33.241 -5.117 -25.739 1.00 84.44 523 SER A N 1
ATOM 4062 C CA . SER A 1 523 ? 33.151 -6.499 -26.223 1.00 84.44 523 SER A CA 1
ATOM 4063 C C . SER A 1 523 ? 33.358 -6.562 -27.740 1.00 84.44 523 SER A C 1
ATOM 4065 O O . SER A 1 523 ? 33.228 -5.554 -28.440 1.00 84.44 523 SER A O 1
ATOM 4067 N N . ALA A 1 524 ? 33.696 -7.738 -28.279 1.00 75.88 524 ALA A N 1
ATOM 4068 C CA . ALA A 1 524 ? 33.865 -7.903 -29.727 1.00 75.88 524 ALA A CA 1
ATOM 4069 C C . ALA A 1 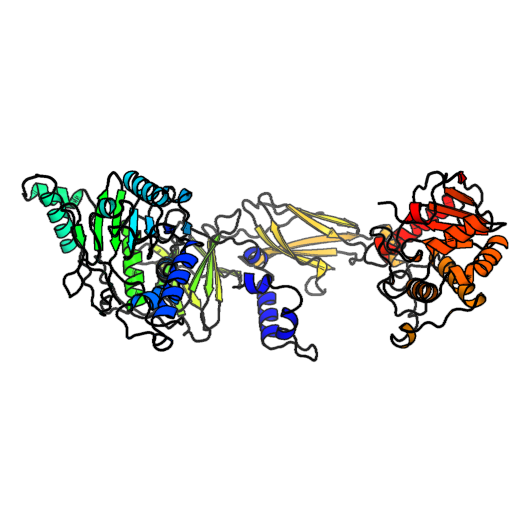524 ? 32.612 -7.476 -30.537 1.00 75.88 524 ALA A C 1
ATOM 4071 O O . ALA A 1 524 ? 32.781 -6.710 -31.489 1.00 75.88 524 ALA A O 1
ATOM 4072 N N . PRO A 1 525 ? 31.369 -7.833 -30.133 1.00 71.44 525 PRO A N 1
ATOM 4073 C CA . PRO A 1 525 ? 30.155 -7.340 -30.792 1.00 71.44 525 PRO A CA 1
ATOM 4074 C C . PRO A 1 525 ? 30.000 -5.814 -30.745 1.00 71.44 525 PRO A C 1
ATOM 4076 O O . PRO A 1 525 ? 29.567 -5.202 -31.717 1.00 71.44 525 PRO A O 1
ATOM 4079 N N . ALA A 1 526 ? 30.383 -5.172 -29.640 1.00 72.00 526 ALA A N 1
ATOM 4080 C CA . ALA A 1 526 ? 30.281 -3.722 -29.511 1.00 72.00 526 ALA A CA 1
ATOM 4081 C C . ALA A 1 526 ? 31.332 -2.964 -30.342 1.00 72.00 526 ALA A C 1
ATOM 4083 O O . ALA A 1 526 ? 31.060 -1.880 -30.854 1.00 72.00 526 ALA A O 1
ATOM 4084 N N . ARG A 1 527 ? 32.526 -3.540 -30.544 1.00 73.00 527 ARG A N 1
ATOM 4085 C CA . ARG A 1 527 ? 33.522 -2.973 -31.473 1.00 73.00 527 ARG A CA 1
ATOM 4086 C C . ARG A 1 527 ? 33.030 -3.037 -32.914 1.00 73.00 527 ARG A C 1
ATOM 4088 O O . ARG A 1 527 ? 33.136 -2.037 -33.621 1.00 73.00 527 ARG A O 1
ATOM 4095 N N . ALA A 1 528 ? 32.445 -4.170 -33.312 1.00 65.50 528 ALA A N 1
ATOM 4096 C CA . ALA A 1 528 ? 31.808 -4.321 -34.619 1.00 65.50 528 ALA A CA 1
ATOM 4097 C C . ALA A 1 528 ? 30.679 -3.294 -34.815 1.00 65.50 528 ALA A C 1
ATOM 4099 O O . ALA A 1 528 ? 30.610 -2.658 -35.863 1.00 65.50 528 ALA A O 1
ATOM 4100 N N . LEU A 1 529 ? 29.875 -3.043 -33.772 1.00 59.75 529 LEU A N 1
ATOM 4101 C CA . LEU A 1 529 ? 28.873 -1.977 -33.768 1.00 59.75 529 LEU A CA 1
ATOM 4102 C C . LEU A 1 529 ? 29.481 -0.585 -33.980 1.00 59.75 529 LEU A C 1
ATOM 4104 O O . LEU A 1 529 ? 28.987 0.173 -34.802 1.00 59.75 529 LEU A O 1
ATOM 4108 N N . SER A 1 530 ? 30.513 -0.214 -33.221 1.00 60.62 530 SER A N 1
ATOM 4109 C CA . SER A 1 530 ? 31.083 1.143 -33.284 1.00 60.62 530 SER A CA 1
ATOM 4110 C C . SER A 1 530 ? 31.741 1.469 -34.631 1.00 60.62 530 SER A C 1
ATOM 4112 O O . SER A 1 530 ? 31.879 2.637 -34.983 1.00 60.62 530 SER A O 1
ATOM 4114 N N . ALA A 1 531 ? 32.137 0.437 -35.384 1.00 59.94 531 ALA A N 1
ATOM 4115 C CA . ALA A 1 531 ? 32.710 0.558 -36.720 1.00 59.94 531 ALA A CA 1
ATOM 4116 C C . ALA A 1 531 ? 31.645 0.700 -37.827 1.00 59.94 531 ALA A C 1
ATOM 4118 O O . ALA A 1 531 ? 31.988 1.021 -38.965 1.00 59.94 531 ALA A O 1
ATOM 4119 N N . ALA A 1 532 ? 30.365 0.479 -37.512 1.00 54.97 532 ALA A N 1
ATOM 4120 C CA . ALA A 1 532 ? 29.254 0.688 -38.429 1.00 54.97 532 ALA A CA 1
ATOM 4121 C C . ALA A 1 532 ? 29.010 2.198 -38.619 1.00 54.97 532 ALA A C 1
ATOM 4123 O O . ALA A 1 532 ? 28.653 2.903 -37.676 1.00 54.97 532 ALA A O 1
ATOM 4124 N N . ALA A 1 533 ? 29.212 2.712 -39.836 1.00 50.50 533 ALA A N 1
ATOM 4125 C CA . ALA A 1 533 ? 28.961 4.120 -40.142 1.00 50.50 533 ALA A CA 1
ATOM 4126 C C . ALA A 1 533 ? 27.468 4.471 -39.952 1.00 50.50 533 ALA A C 1
ATOM 4128 O O . ALA A 1 533 ? 26.609 3.671 -40.337 1.00 50.50 533 ALA A O 1
ATOM 4129 N N . PRO A 1 534 ? 27.128 5.654 -39.398 1.00 54.03 534 PRO A N 1
ATOM 4130 C CA . PRO A 1 534 ? 25.750 6.127 -39.391 1.00 54.03 534 PRO A CA 1
ATOM 4131 C C . PRO A 1 534 ? 25.241 6.257 -40.832 1.00 54.03 534 PRO A C 1
ATOM 4133 O O . PRO A 1 534 ? 25.946 6.767 -41.705 1.00 54.03 534 PRO A O 1
ATOM 4136 N N . TYR A 1 535 ? 24.019 5.784 -41.079 1.00 51.75 535 TYR A N 1
ATOM 4137 C CA . TYR A 1 535 ? 23.392 5.893 -42.392 1.00 51.75 535 TYR A CA 1
ATOM 4138 C C . TYR A 1 535 ? 23.148 7.378 -42.714 1.00 51.75 535 TYR A C 1
ATOM 4140 O O . TYR A 1 535 ? 22.617 8.088 -41.852 1.00 51.75 535 TYR A O 1
ATOM 4148 N N . PRO A 1 536 ? 23.539 7.873 -43.903 1.00 57.00 536 PRO A N 1
ATOM 4149 C CA . PRO A 1 536 ? 23.282 9.255 -44.292 1.00 57.00 536 PRO A CA 1
ATOM 4150 C C . PRO A 1 536 ? 21.775 9.542 -44.280 1.00 57.00 536 PRO A C 1
ATOM 4152 O O . PRO A 1 536 ? 20.974 8.676 -44.632 1.00 57.00 536 PRO A O 1
ATOM 4155 N N . ASP A 1 537 ? 21.384 10.750 -43.865 1.00 55.59 537 ASP A N 1
ATOM 4156 C CA . ASP A 1 537 ? 19.976 11.142 -43.763 1.00 55.59 537 ASP A CA 1
ATOM 4157 C C . ASP A 1 537 ? 19.287 11.059 -45.132 1.00 55.59 537 ASP A C 1
ATOM 4159 O O . ASP A 1 537 ? 19.449 11.920 -46.000 1.00 55.59 537 ASP A O 1
ATOM 4163 N N . ALA A 1 538 ? 18.507 9.998 -45.333 1.00 57.19 538 ALA A N 1
ATOM 4164 C CA . ALA A 1 538 ? 17.668 9.854 -46.506 1.00 57.19 538 ALA A CA 1
ATOM 4165 C C . ALA A 1 538 ? 16.462 10.810 -46.425 1.00 57.19 538 ALA A C 1
ATOM 4167 O O . ALA A 1 538 ? 15.911 11.031 -45.341 1.00 57.19 538 ALA A O 1
ATOM 4168 N N . PRO A 1 539 ? 16.017 11.386 -47.558 1.00 58.59 539 PRO A N 1
ATOM 4169 C CA . PRO A 1 539 ? 14.910 12.329 -47.569 1.00 58.59 539 PRO A CA 1
ATOM 4170 C C . PRO A 1 539 ? 13.608 11.677 -47.089 1.00 58.59 539 PRO A C 1
ATOM 4172 O O . PRO A 1 539 ? 13.203 10.607 -47.554 1.00 58.59 539 PRO A O 1
ATOM 4175 N N . MET A 1 540 ? 12.936 12.383 -46.180 1.00 59.19 540 MET A N 1
ATOM 4176 C CA . MET A 1 540 ? 11.612 12.032 -45.681 1.00 59.19 540 MET A CA 1
ATOM 4177 C C . MET A 1 540 ? 10.543 12.253 -46.764 1.00 59.19 540 MET A C 1
ATOM 4179 O O . MET A 1 540 ? 10.467 13.324 -47.366 1.00 59.19 540 MET A O 1
ATOM 4183 N N . VAL A 1 541 ? 9.666 11.278 -46.987 1.00 61.81 541 VAL A N 1
ATOM 4184 C CA . VAL A 1 541 ? 8.517 11.364 -47.897 1.00 61.81 541 VAL A CA 1
ATOM 4185 C C . VAL A 1 541 ? 7.277 11.759 -47.096 1.00 61.81 541 VAL A C 1
ATOM 4187 O O . VAL A 1 541 ? 6.957 11.140 -46.084 1.00 61.81 541 VAL A O 1
ATOM 4190 N N . SER A 1 542 ? 6.545 12.789 -47.538 1.00 51.78 542 SER A N 1
ATOM 4191 C CA . SER A 1 542 ? 5.359 13.263 -46.806 1.00 51.78 542 SER A CA 1
ATOM 4192 C C . SER A 1 542 ? 4.252 12.198 -46.706 1.00 51.78 542 SER A C 1
ATOM 4194 O O . SER A 1 542 ? 3.915 11.520 -47.683 1.00 51.78 542 SER A O 1
ATOM 4196 N N . ALA A 1 543 ? 3.587 12.133 -45.546 1.00 49.22 543 ALA A N 1
ATOM 4197 C CA . ALA A 1 543 ? 2.430 11.266 -45.290 1.00 49.22 543 ALA A CA 1
ATOM 4198 C C . ALA A 1 543 ? 1.245 11.487 -46.263 1.00 49.22 543 ALA A C 1
ATOM 4200 O O . ALA A 1 543 ? 0.383 10.615 -46.403 1.00 49.22 543 ALA A O 1
ATOM 4201 N N . ALA A 1 544 ? 1.197 12.630 -46.962 1.00 46.34 544 ALA A N 1
ATOM 4202 C CA . ALA A 1 544 ? 0.177 12.949 -47.963 1.00 46.34 544 ALA A CA 1
ATOM 4203 C C . ALA A 1 544 ? 0.385 12.196 -49.293 1.00 46.34 544 ALA A C 1
ATOM 4205 O O . ALA A 1 544 ? -0.593 11.754 -49.896 1.00 46.34 544 ALA A O 1
ATOM 4206 N N . MET A 1 545 ? 1.635 11.954 -49.711 1.00 49.44 545 MET A N 1
ATOM 4207 C CA . MET A 1 545 ? 1.949 11.086 -50.861 1.00 49.44 545 MET A CA 1
ATOM 4208 C C . MET A 1 545 ? 1.749 9.592 -50.541 1.00 49.44 545 MET A C 1
ATOM 4210 O O . MET A 1 545 ? 1.567 8.772 -51.440 1.00 49.44 545 MET A O 1
ATOM 4214 N N . ALA A 1 546 ? 1.715 9.218 -49.257 1.00 50.44 546 ALA A N 1
ATOM 4215 C CA . ALA A 1 546 ? 1.644 7.826 -48.815 1.00 50.44 546 ALA A CA 1
ATOM 4216 C C . ALA A 1 546 ? 0.233 7.184 -48.871 1.00 50.44 546 ALA A C 1
ATOM 4218 O O . ALA A 1 546 ? 0.106 5.961 -48.752 1.00 50.44 546 ALA A O 1
ATOM 4219 N N . ARG A 1 547 ? -0.845 7.962 -49.067 1.00 48.53 547 ARG A N 1
ATOM 4220 C CA . ARG A 1 547 ? -2.234 7.459 -48.948 1.00 48.53 547 ARG A CA 1
ATOM 4221 C C . ARG A 1 547 ? -2.874 6.943 -50.243 1.00 48.53 547 ARG A C 1
ATOM 4223 O O . ARG A 1 547 ? -3.834 6.183 -50.155 1.00 48.53 547 ARG A O 1
ATOM 4230 N N . ARG A 1 548 ? -2.359 7.281 -51.429 1.00 52.00 548 ARG A N 1
ATOM 4231 C CA . ARG A 1 548 ? -2.889 6.801 -52.722 1.00 52.00 548 ARG A CA 1
ATOM 4232 C C . ARG A 1 548 ? -1.738 6.381 -53.634 1.00 52.00 548 ARG A C 1
ATOM 4234 O O . ARG A 1 548 ? -1.126 7.228 -54.267 1.00 52.00 548 ARG A O 1
ATOM 4241 N N . GLY A 1 549 ? -1.417 5.088 -53.663 1.00 56.03 549 GLY A N 1
ATOM 4242 C CA . GLY A 1 549 ? -0.584 4.553 -54.744 1.00 56.03 549 GLY A CA 1
ATOM 4243 C C . GLY A 1 549 ? -1.434 4.430 -56.008 1.00 56.03 549 GLY A C 1
ATOM 4244 O O . GLY A 1 549 ? -2.592 4.027 -55.903 1.00 56.03 549 GLY A O 1
ATOM 4245 N N . ALA A 1 550 ? -0.892 4.815 -57.163 1.00 58.97 550 ALA A N 1
ATOM 4246 C CA . ALA A 1 550 ? -1.449 4.425 -58.456 1.00 58.97 550 ALA A CA 1
ATOM 4247 C C . ALA A 1 550 ? -1.252 2.909 -58.668 1.00 58.97 550 ALA A C 1
ATOM 4249 O O . ALA A 1 550 ? -0.392 2.309 -58.022 1.00 58.97 550 ALA A O 1
ATOM 4250 N N . ASP A 1 551 ? -2.048 2.298 -59.546 1.00 74.06 551 ASP A N 1
ATOM 4251 C CA . ASP A 1 551 ? -1.790 0.931 -60.015 1.00 74.06 551 ASP A CA 1
ATOM 4252 C C . ASP A 1 551 ? -0.442 0.921 -60.758 1.00 74.06 551 ASP A C 1
ATOM 4254 O O . ASP A 1 551 ? -0.233 1.739 -61.657 1.00 74.06 551 ASP A O 1
ATOM 4258 N N . LEU A 1 552 ? 0.495 0.072 -60.328 1.00 85.38 552 LEU A N 1
ATOM 4259 C CA . LEU A 1 552 ? 1.861 0.051 -60.860 1.00 85.38 552 LEU A CA 1
ATOM 4260 C C . LEU A 1 552 ? 1.867 -0.522 -62.277 1.00 85.38 552 LEU A C 1
ATOM 4262 O O . LEU A 1 552 ? 1.205 -1.524 -62.539 1.00 85.38 552 LEU A O 1
ATOM 4266 N N . THR A 1 553 ? 2.670 0.037 -63.178 1.00 91.12 553 THR A N 1
ATOM 4267 C CA . THR A 1 553 ? 2.992 -0.633 -64.446 1.00 91.12 553 THR A CA 1
ATOM 4268 C C . THR A 1 553 ? 3.829 -1.893 -64.201 1.00 91.12 553 THR A C 1
ATOM 4270 O O . THR A 1 553 ? 4.479 -2.035 -63.164 1.00 91.12 553 THR A O 1
ATOM 4273 N N . ASP A 1 554 ? 3.870 -2.810 -65.172 1.00 93.62 554 ASP A N 1
ATOM 4274 C CA . ASP A 1 554 ? 4.668 -4.041 -65.072 1.00 93.62 554 ASP A CA 1
ATOM 4275 C C . ASP A 1 554 ? 6.160 -3.751 -64.801 1.00 93.62 554 ASP A C 1
ATOM 4277 O O . ASP A 1 554 ? 6.791 -4.445 -64.007 1.00 93.62 554 ASP A O 1
ATOM 4281 N N . ALA A 1 555 ? 6.718 -2.694 -65.404 1.00 93.38 555 ALA A N 1
ATOM 4282 C CA . ALA A 1 555 ? 8.110 -2.294 -65.195 1.00 93.38 555 ALA A CA 1
ATOM 4283 C C . ALA A 1 555 ? 8.357 -1.723 -63.787 1.00 93.38 555 ALA A C 1
ATOM 4285 O O . ALA A 1 555 ? 9.356 -2.062 -63.156 1.00 93.38 555 ALA A O 1
ATOM 4286 N N . GLU A 1 556 ? 7.445 -0.891 -63.274 1.00 91.19 556 GLU A N 1
ATOM 4287 C CA . GLU A 1 556 ? 7.538 -0.347 -61.912 1.00 91.19 556 GLU A CA 1
ATOM 4288 C C . GLU A 1 556 ? 7.381 -1.445 -60.857 1.00 91.19 556 GLU A C 1
ATOM 4290 O O . GLU A 1 556 ? 8.103 -1.456 -59.862 1.00 91.19 556 GLU A O 1
ATOM 4295 N N . PHE A 1 557 ? 6.471 -2.393 -61.092 1.00 93.44 557 PHE A N 1
ATOM 4296 C CA . PHE A 1 557 ? 6.265 -3.549 -60.228 1.00 93.44 557 PHE A CA 1
ATOM 4297 C C . PHE A 1 557 ? 7.535 -4.402 -60.105 1.00 93.44 557 PHE A C 1
ATOM 4299 O O . PHE A 1 557 ? 7.984 -4.670 -58.992 1.00 93.44 557 PHE A O 1
ATOM 4306 N N . ILE A 1 558 ? 8.155 -4.771 -61.232 1.00 96.31 558 ILE A N 1
ATOM 4307 C CA . ILE A 1 558 ? 9.416 -5.527 -61.227 1.00 96.31 558 ILE A CA 1
ATOM 4308 C C . ILE A 1 558 ? 10.553 -4.713 -60.601 1.00 96.31 558 ILE A C 1
ATOM 4310 O O . ILE A 1 558 ? 11.277 -5.237 -59.759 1.00 96.31 558 ILE A O 1
ATOM 4314 N N . GLY A 1 559 ? 10.662 -3.420 -60.921 1.00 95.06 559 GLY A N 1
ATOM 4315 C CA . GLY A 1 559 ? 11.684 -2.551 -60.333 1.00 95.06 559 GLY A CA 1
ATOM 4316 C C . GLY A 1 559 ? 11.600 -2.460 -58.804 1.00 95.06 559 GLY A C 1
ATOM 4317 O O . GLY A 1 559 ? 12.628 -2.383 -58.134 1.00 95.06 559 GLY A O 1
ATOM 4318 N N . LEU A 1 560 ? 10.393 -2.514 -58.229 1.00 92.50 560 LEU A N 1
ATOM 4319 C CA . LEU A 1 560 ? 10.208 -2.561 -56.776 1.00 92.50 560 LEU A CA 1
ATOM 4320 C C . LEU A 1 560 ? 10.584 -3.922 -56.168 1.00 92.50 560 LEU A C 1
ATOM 4322 O O . LEU A 1 560 ? 11.132 -3.941 -55.069 1.00 92.50 560 LEU A O 1
ATOM 4326 N N . LEU A 1 561 ? 10.351 -5.040 -56.864 1.00 95.19 561 LEU A N 1
ATOM 4327 C CA . LEU A 1 561 ? 10.800 -6.368 -56.415 1.00 95.19 561 LEU A CA 1
ATOM 4328 C C . LEU A 1 561 ? 12.329 -6.499 -56.431 1.00 95.19 561 LEU A C 1
ATOM 4330 O O . LEU A 1 561 ? 12.916 -7.013 -55.475 1.00 95.19 561 LEU A O 1
ATOM 4334 N N . ASP A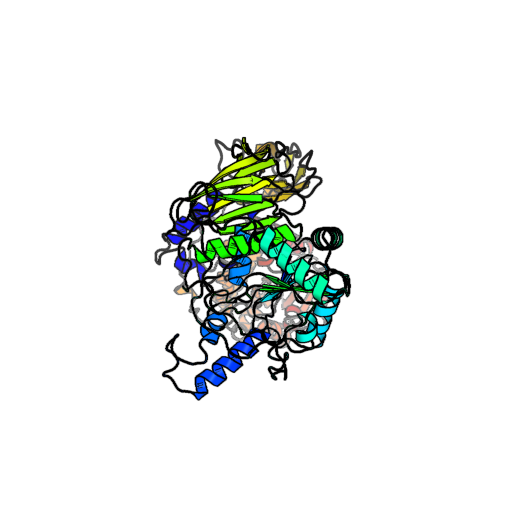 1 562 ? 12.973 -5.988 -57.482 1.00 95.06 562 ASP A N 1
ATOM 4335 C CA . ASP A 1 562 ? 14.435 -5.933 -57.584 1.00 95.06 562 ASP A CA 1
ATOM 4336 C C . ASP A 1 562 ? 15.018 -5.055 -56.477 1.00 95.06 562 ASP A C 1
ATOM 4338 O O . ASP A 1 562 ? 15.995 -5.418 -55.821 1.00 95.06 562 ASP A O 1
ATOM 4342 N N . ARG A 1 563 ? 14.373 -3.916 -56.207 1.00 91.75 563 ARG A N 1
ATOM 4343 C CA . ARG A 1 563 ? 14.756 -3.025 -55.115 1.00 91.75 563 ARG A CA 1
ATOM 4344 C C . ARG A 1 563 ? 14.626 -3.691 -53.747 1.00 91.75 563 ARG A C 1
ATOM 4346 O O . ARG A 1 563 ? 15.546 -3.571 -52.944 1.00 91.75 563 ARG A O 1
ATOM 4353 N N . LEU A 1 564 ? 13.510 -4.365 -53.471 1.00 91.81 564 LEU A N 1
ATOM 4354 C CA . LEU A 1 564 ? 13.293 -5.077 -52.209 1.00 91.81 564 LEU A CA 1
ATOM 4355 C C . LEU A 1 564 ? 14.366 -6.153 -51.997 1.00 91.81 564 LEU A C 1
ATOM 4357 O O . LEU A 1 564 ? 14.977 -6.232 -50.935 1.00 91.81 564 LEU A O 1
ATOM 4361 N N . SER A 1 565 ? 14.673 -6.904 -53.054 1.00 93.75 565 SER A N 1
ATOM 4362 C CA . SER A 1 565 ? 15.734 -7.913 -53.052 1.00 93.75 565 SER A CA 1
ATOM 4363 C C . SER A 1 565 ? 17.115 -7.297 -52.811 1.00 93.75 565 SER A C 1
ATOM 4365 O O . SER A 1 565 ? 17.887 -7.805 -52.002 1.00 93.75 565 SER A O 1
ATOM 4367 N N . ALA A 1 566 ? 17.418 -6.169 -53.458 1.00 91.50 566 ALA A N 1
ATOM 4368 C CA . ALA A 1 566 ? 18.668 -5.442 -53.254 1.00 91.50 566 ALA A CA 1
ATOM 4369 C C . ALA A 1 566 ? 18.808 -4.911 -51.821 1.00 91.50 566 ALA A C 1
ATOM 4371 O O . ALA A 1 566 ? 19.911 -4.915 -51.289 1.00 91.50 566 ALA A O 1
ATOM 4372 N N . ILE A 1 567 ? 17.707 -4.493 -51.184 1.00 88.06 567 ILE A N 1
ATOM 4373 C CA . ILE A 1 567 ? 17.701 -4.116 -49.767 1.00 88.06 567 ILE A CA 1
ATOM 4374 C C . ILE A 1 567 ? 18.096 -5.333 -48.923 1.00 88.06 567 ILE A C 1
ATOM 4376 O O . ILE A 1 567 ? 19.043 -5.254 -48.152 1.00 88.06 567 ILE A O 1
ATOM 4380 N N . HIS A 1 568 ? 17.466 -6.492 -49.093 1.00 89.25 568 HIS A N 1
ATOM 4381 C CA . HIS A 1 568 ? 17.823 -7.677 -48.295 1.00 89.25 568 HIS A CA 1
ATOM 4382 C C . HIS A 1 568 ? 19.266 -8.156 -48.496 1.00 89.25 568 HIS A C 1
ATOM 4384 O O . HIS A 1 568 ? 19.863 -8.696 -47.569 1.00 89.25 568 HIS A O 1
ATOM 4390 N N . LEU A 1 569 ? 19.846 -7.932 -49.674 1.00 90.12 569 LEU A N 1
ATOM 4391 C CA . LEU A 1 569 ? 21.210 -8.350 -50.015 1.00 90.12 569 LEU A CA 1
ATOM 4392 C C . LEU A 1 569 ? 22.293 -7.298 -49.714 1.00 90.12 569 LEU A C 1
ATOM 4394 O O . LEU A 1 569 ? 23.477 -7.564 -49.929 1.00 90.12 569 LEU A O 1
ATOM 4398 N N . ASP A 1 570 ? 21.919 -6.111 -49.242 1.00 84.56 570 ASP A N 1
ATOM 4399 C CA . ASP A 1 570 ? 22.857 -5.025 -48.960 1.00 84.56 570 ASP A CA 1
ATOM 4400 C C . ASP A 1 570 ? 23.678 -5.320 -47.697 1.00 84.56 570 ASP A C 1
ATOM 4402 O O . ASP A 1 570 ? 23.181 -5.194 -46.583 1.00 84.56 570 ASP A O 1
ATOM 4406 N N . ALA A 1 571 ? 24.952 -5.685 -47.866 1.00 71.94 571 ALA A N 1
ATOM 4407 C CA . ALA A 1 571 ? 25.876 -5.976 -46.766 1.00 71.94 571 ALA A CA 1
ATOM 4408 C C . ALA A 1 571 ? 26.400 -4.720 -46.029 1.00 71.94 571 ALA A C 1
ATOM 4410 O O . ALA A 1 571 ? 27.282 -4.824 -45.174 1.00 71.94 571 ALA A O 1
ATOM 4411 N N . SER A 1 572 ? 25.905 -3.527 -46.374 1.00 69.25 572 SER A N 1
ATOM 4412 C CA . SER A 1 572 ? 26.255 -2.278 -45.692 1.00 69.25 572 SER A CA 1
ATOM 4413 C C . SER A 1 572 ? 25.688 -2.228 -44.262 1.00 69.25 572 SER A C 1
ATOM 4415 O O . SER A 1 572 ? 24.720 -2.925 -43.951 1.00 69.25 572 SER A O 1
ATOM 4417 N N . PRO A 1 573 ? 26.236 -1.374 -43.374 1.00 62.84 573 PRO A N 1
ATOM 4418 C CA . PRO A 1 573 ? 25.686 -1.158 -42.038 1.00 62.84 573 PRO A CA 1
ATOM 4419 C C . PRO A 1 573 ? 24.164 -0.928 -42.021 1.00 62.84 573 PRO A C 1
ATOM 4421 O O . PRO A 1 573 ? 23.654 0.008 -42.639 1.00 62.84 573 PRO A O 1
ATOM 4424 N N . MET A 1 574 ? 23.444 -1.784 -41.288 1.00 67.56 574 MET A N 1
ATOM 4425 C CA . MET A 1 574 ? 21.980 -1.772 -41.205 1.00 67.56 574 MET A CA 1
ATOM 4426 C C . MET A 1 574 ? 21.452 -0.600 -40.367 1.00 67.56 574 MET A C 1
ATOM 4428 O O . MET A 1 574 ? 21.796 -0.452 -39.191 1.00 67.56 574 MET A O 1
ATOM 4432 N N . ASP A 1 575 ? 20.512 0.164 -40.928 1.00 69.00 575 ASP A N 1
ATOM 4433 C CA . ASP A 1 575 ? 19.672 1.107 -40.184 1.00 69.00 575 ASP A CA 1
ATOM 4434 C C . ASP A 1 575 ? 18.260 0.538 -40.033 1.00 69.00 575 ASP A C 1
ATOM 4436 O O . ASP A 1 575 ? 17.569 0.269 -41.022 1.00 69.00 575 ASP A O 1
ATOM 4440 N N . LYS A 1 576 ? 17.785 0.402 -38.792 1.00 73.88 576 LYS A N 1
ATOM 4441 C CA . LYS A 1 576 ? 16.439 -0.088 -38.512 1.00 73.88 576 LYS A CA 1
ATOM 4442 C C . LYS A 1 576 ? 15.366 0.796 -39.149 1.00 73.88 576 LYS A C 1
ATOM 4444 O O . LYS A 1 576 ? 14.334 0.266 -39.543 1.00 73.88 576 LYS A O 1
ATOM 4449 N N . ARG A 1 577 ? 15.622 2.091 -39.367 1.00 70.31 577 ARG A N 1
ATOM 4450 C CA . ARG A 1 577 ? 14.709 2.990 -40.094 1.00 70.31 577 ARG A CA 1
ATOM 4451 C C . ARG A 1 577 ? 14.474 2.556 -41.553 1.00 70.31 577 ARG A C 1
ATOM 4453 O O . ARG A 1 577 ? 13.418 2.845 -42.115 1.00 70.31 577 ARG A O 1
ATOM 4460 N N . ARG A 1 578 ? 15.433 1.854 -42.174 1.00 75.31 578 ARG A N 1
ATOM 4461 C CA . ARG A 1 578 ? 15.347 1.358 -43.560 1.00 75.31 578 ARG A CA 1
ATOM 4462 C C . ARG A 1 578 ? 14.671 -0.015 -43.662 1.00 75.31 578 ARG A C 1
ATOM 4464 O O . ARG A 1 578 ? 14.056 -0.283 -44.688 1.00 75.31 578 ARG A O 1
ATOM 4471 N N . TYR A 1 579 ? 14.736 -0.854 -42.625 1.00 77.81 579 TYR A N 1
ATOM 4472 C CA . TYR A 1 579 ? 14.203 -2.232 -42.653 1.00 77.81 579 TYR A CA 1
ATOM 4473 C C . TYR A 1 579 ? 12.902 -2.423 -41.878 1.00 77.81 579 TYR A C 1
ATOM 4475 O O . TYR A 1 579 ? 12.121 -3.317 -42.207 1.00 77.81 579 TYR A O 1
ATOM 4483 N N . SER A 1 580 ? 12.679 -1.618 -40.840 1.00 70.50 580 SER A N 1
ATOM 4484 C CA . SER A 1 580 ? 11.575 -1.835 -39.918 1.00 70.50 580 SER A CA 1
ATOM 4485 C C . SER A 1 580 ? 10.254 -1.325 -40.460 1.00 70.50 580 SER A C 1
ATOM 4487 O O . SER A 1 580 ? 10.172 -0.262 -41.078 1.00 70.50 580 SER A O 1
ATOM 4489 N N . TYR A 1 581 ? 9.194 -2.059 -40.136 1.00 61.44 581 TYR A N 1
ATOM 4490 C CA . TYR A 1 581 ? 7.824 -1.703 -40.480 1.00 61.44 581 TYR A CA 1
ATOM 4491 C C . TYR A 1 581 ? 7.319 -0.412 -39.796 1.00 61.44 581 TYR A C 1
ATOM 4493 O O . TYR A 1 581 ? 6.295 0.141 -40.193 1.00 61.44 581 TYR A O 1
ATOM 4501 N N . PHE A 1 582 ? 8.018 0.098 -38.772 1.00 55.97 582 PHE A N 1
ATOM 4502 C CA . PHE A 1 582 ? 7.577 1.249 -37.967 1.00 55.97 582 PHE A CA 1
ATOM 4503 C C . PHE A 1 582 ? 7.979 2.627 -38.521 1.00 55.97 582 PHE A C 1
ATOM 4505 O O . PHE A 1 582 ? 7.569 3.647 -37.969 1.00 55.97 582 PHE A O 1
ATOM 4512 N N . THR A 1 583 ? 8.745 2.682 -39.612 1.00 58.44 583 THR A N 1
ATOM 4513 C CA . THR A 1 583 ? 9.254 3.929 -40.207 1.00 58.44 583 THR A CA 1
ATOM 4514 C C . THR A 1 583 ? 8.884 4.017 -41.689 1.00 58.44 583 THR A C 1
ATOM 4516 O O . THR A 1 583 ? 9.610 3.571 -42.574 1.00 58.44 583 THR A O 1
ATOM 4519 N N . TYR A 1 584 ? 7.726 4.621 -41.970 1.00 55.88 584 TYR A N 1
ATOM 4520 C CA . TYR A 1 584 ? 7.153 4.773 -43.319 1.00 55.88 584 TYR A CA 1
ATOM 4521 C C . TYR A 1 584 ? 7.668 5.989 -44.100 1.00 55.88 584 TYR A C 1
ATOM 4523 O O . TYR A 1 584 ? 7.203 6.261 -45.207 1.00 55.88 584 TYR A O 1
ATOM 4531 N N . GLU A 1 585 ? 8.603 6.735 -43.521 1.00 60.78 585 GLU A N 1
ATOM 4532 C CA . GLU A 1 585 ? 8.943 8.075 -43.990 1.00 60.78 585 GLU A CA 1
ATOM 4533 C C . GLU A 1 585 ? 10.202 8.100 -44.863 1.00 60.78 585 GLU A C 1
ATOM 4535 O O . GLU A 1 585 ? 10.409 9.080 -45.558 1.00 60.78 585 GLU A O 1
ATOM 4540 N N . LEU A 1 586 ? 11.007 7.033 -44.929 1.00 71.31 586 LEU A N 1
ATOM 4541 C CA . LEU A 1 586 ? 12.190 7.006 -45.800 1.00 71.31 586 LEU A CA 1
ATOM 4542 C C . LEU A 1 586 ? 11.847 6.497 -47.205 1.00 71.31 586 LEU A C 1
ATOM 4544 O O . LEU A 1 586 ? 11.351 5.381 -47.368 1.00 71.31 586 LEU A O 1
ATOM 4548 N N . ALA A 1 587 ? 12.164 7.292 -48.236 1.00 74.31 587 ALA A N 1
ATOM 4549 C CA . ALA A 1 587 ? 11.950 6.919 -49.643 1.00 74.31 587 ALA A CA 1
ATOM 4550 C C . ALA A 1 587 ? 12.638 5.591 -49.997 1.00 74.31 587 ALA A C 1
ATOM 4552 O O . ALA A 1 587 ? 12.117 4.810 -50.797 1.00 74.31 587 ALA A O 1
ATOM 4553 N N . ASP A 1 588 ? 13.784 5.375 -49.352 1.00 76.12 588 ASP A N 1
ATOM 4554 C CA . ASP A 1 588 ? 14.683 4.234 -49.227 1.00 76.12 588 ASP A CA 1
ATOM 4555 C C . ASP A 1 588 ? 14.183 2.834 -48.946 1.00 76.12 588 ASP A C 1
ATOM 4557 O O . ASP A 1 588 ? 14.788 1.843 -49.357 1.00 76.12 588 ASP A O 1
ATOM 4561 N N . SER A 1 589 ? 13.157 2.788 -48.101 1.00 80.56 589 SER A N 1
ATOM 4562 C CA . SER A 1 589 ? 13.034 1.710 -47.130 1.00 80.56 589 SER A CA 1
ATOM 4563 C C . SER A 1 589 ? 12.358 0.476 -47.703 1.00 80.56 589 SER A C 1
ATOM 4565 O O . SER A 1 589 ? 11.574 0.550 -48.658 1.00 80.56 589 SER A O 1
ATOM 4567 N N . ARG A 1 590 ? 12.625 -0.662 -47.055 1.00 86.06 590 ARG A N 1
ATOM 4568 C CA . ARG A 1 590 ? 11.866 -1.903 -47.211 1.00 86.06 590 ARG A CA 1
ATOM 4569 C C . ARG A 1 590 ? 10.376 -1.609 -47.081 1.00 86.06 590 ARG A C 1
ATOM 4571 O O . ARG A 1 590 ? 9.630 -1.830 -48.022 1.00 86.06 590 ARG A O 1
ATOM 4578 N N . HIS A 1 591 ? 9.971 -0.963 -45.988 1.00 81.19 591 HIS A N 1
ATOM 4579 C CA . HIS A 1 591 ? 8.561 -0.693 -45.725 1.00 81.19 591 HIS A CA 1
ATOM 4580 C C . HIS A 1 591 ? 7.898 0.220 -46.775 1.00 81.19 591 HIS A C 1
ATOM 4582 O O . HIS A 1 591 ? 6.752 -0.014 -47.161 1.00 81.19 591 HIS A O 1
ATOM 4588 N N . ASN A 1 592 ? 8.589 1.250 -47.286 1.00 80.69 592 ASN A N 1
ATOM 4589 C CA . ASN A 1 592 ? 8.038 2.056 -48.381 1.00 80.69 592 ASN A CA 1
ATOM 4590 C C . ASN A 1 592 ? 7.881 1.224 -49.666 1.00 80.69 592 ASN A C 1
ATOM 4592 O O . ASN A 1 592 ? 6.873 1.359 -50.361 1.00 80.69 592 ASN A O 1
ATOM 4596 N N . THR A 1 593 ? 8.844 0.345 -49.950 1.00 86.38 593 THR A N 1
ATOM 4597 C CA . THR A 1 593 ? 8.808 -0.587 -51.087 1.00 86.38 593 THR A CA 1
ATOM 4598 C C . THR A 1 593 ? 7.648 -1.581 -50.950 1.00 86.38 593 THR A C 1
ATOM 4600 O O . THR A 1 593 ? 6.813 -1.660 -51.853 1.00 86.38 593 THR A O 1
ATOM 4603 N N . ASP A 1 594 ? 7.496 -2.226 -49.791 1.00 86.25 594 ASP A N 1
ATOM 4604 C CA . ASP A 1 594 ? 6.396 -3.149 -49.480 1.00 86.25 594 ASP A CA 1
ATOM 4605 C C . ASP A 1 594 ? 5.033 -2.469 -49.577 1.00 86.25 594 ASP A C 1
ATOM 4607 O O . ASP A 1 594 ? 4.091 -3.012 -50.148 1.00 86.25 594 ASP A O 1
ATOM 4611 N N . ARG A 1 595 ? 4.907 -1.236 -49.071 1.00 81.12 595 ARG A N 1
ATOM 4612 C CA . ARG A 1 595 ? 3.665 -0.459 -49.160 1.00 81.12 595 ARG A CA 1
ATOM 4613 C C . ARG A 1 595 ? 3.278 -0.169 -50.611 1.00 81.12 595 ARG A C 1
ATOM 4615 O O . ARG A 1 595 ? 2.085 -0.170 -50.926 1.00 81.12 595 ARG A O 1
ATOM 4622 N N . LEU A 1 596 ? 4.243 0.139 -51.479 1.00 83.19 596 LEU A N 1
ATOM 4623 C CA . LEU A 1 596 ? 3.989 0.368 -52.905 1.00 83.19 596 LEU A CA 1
ATOM 4624 C C . LEU A 1 596 ? 3.592 -0.937 -53.603 1.00 83.19 596 LEU A C 1
ATOM 4626 O O . LEU A 1 596 ? 2.581 -0.956 -54.303 1.00 83.19 596 LEU A O 1
ATOM 4630 N N . LEU A 1 597 ? 4.296 -2.037 -53.325 1.00 88.38 597 LEU A N 1
ATOM 4631 C CA . LEU A 1 597 ? 3.941 -3.374 -53.815 1.00 88.38 597 LEU A CA 1
ATOM 4632 C C . LEU A 1 597 ? 2.551 -3.819 -53.331 1.00 88.38 597 LEU A C 1
ATOM 4634 O O . LEU A 1 597 ? 1.792 -4.403 -54.099 1.00 88.38 597 LEU A O 1
ATOM 4638 N N . ALA A 1 598 ? 2.174 -3.477 -52.097 1.00 85.62 598 ALA A N 1
ATOM 4639 C CA . ALA A 1 598 ? 0.862 -3.766 -51.523 1.00 85.62 598 ALA A CA 1
ATOM 4640 C C . ALA A 1 598 ? -0.274 -2.908 -52.116 1.00 85.62 598 ALA A C 1
ATOM 4642 O O . ALA A 1 598 ? -1.447 -3.172 -51.854 1.00 85.62 598 ALA A O 1
ATOM 4643 N N . ALA A 1 599 ? 0.046 -1.842 -52.865 1.00 80.69 599 ALA A N 1
ATOM 4644 C CA . ALA A 1 599 ? -0.941 -1.016 -53.568 1.00 80.69 599 ALA A CA 1
ATOM 4645 C C . ALA A 1 599 ? -1.495 -1.691 -54.829 1.00 80.69 599 ALA A C 1
ATOM 4647 O O . ALA A 1 599 ? -2.569 -1.310 -55.285 1.00 80.69 599 ALA A O 1
ATOM 4648 N N . THR A 1 600 ? -0.758 -2.654 -55.385 1.00 86.19 600 THR A N 1
ATOM 4649 C CA . THR A 1 600 ? -1.074 -3.318 -56.650 1.00 86.19 600 THR A CA 1
ATOM 4650 C C . THR A 1 600 ? -1.513 -4.751 -56.408 1.00 86.19 600 THR A C 1
ATOM 4652 O O . THR A 1 600 ? -1.066 -5.418 -55.478 1.00 86.19 600 THR A O 1
ATOM 4655 N N . ASP A 1 601 ? -2.395 -5.231 -57.272 1.00 89.25 601 ASP A N 1
ATOM 4656 C CA . ASP A 1 601 ? -2.830 -6.614 -57.282 1.00 89.25 601 ASP A CA 1
ATOM 4657 C C . ASP A 1 601 ? -1.841 -7.500 -58.047 1.00 89.25 601 ASP A C 1
ATOM 4659 O O . ASP A 1 601 ? -1.723 -7.417 -59.272 1.00 89.25 601 ASP A O 1
ATOM 4663 N N . TRP A 1 602 ? -1.137 -8.382 -57.343 1.00 93.38 602 TRP A N 1
ATOM 4664 C CA . TRP A 1 602 ? -0.090 -9.212 -57.936 1.00 93.38 602 TRP A CA 1
ATOM 4665 C C . TRP A 1 602 ? -0.632 -10.196 -58.974 1.00 93.38 602 TRP A C 1
ATOM 4667 O O . TRP A 1 602 ? 0.084 -10.568 -59.903 1.00 93.38 602 TRP A O 1
ATOM 4677 N N . THR A 1 603 ? -1.908 -10.586 -58.886 1.00 92.25 603 THR A N 1
ATOM 4678 C CA . THR A 1 603 ? -2.510 -11.479 -59.888 1.00 92.25 603 THR A CA 1
ATOM 4679 C C . THR A 1 603 ? -2.649 -10.799 -61.252 1.00 92.25 603 THR A C 1
ATOM 4681 O O . THR A 1 603 ? -2.562 -11.474 -62.277 1.00 92.25 603 THR A O 1
ATOM 4684 N N . ALA A 1 604 ? -2.790 -9.468 -61.279 1.00 91.12 604 ALA A N 1
ATOM 4685 C CA . ALA A 1 604 ? -2.802 -8.679 -62.509 1.00 91.12 604 ALA A CA 1
ATOM 4686 C C . ALA A 1 604 ? -1.396 -8.513 -63.117 1.00 91.12 604 ALA A C 1
ATOM 4688 O O . ALA A 1 604 ? -1.273 -8.307 -64.321 1.00 91.12 604 ALA A O 1
ATOM 4689 N N . ARG A 1 605 ? -0.338 -8.662 -62.305 1.00 93.94 605 ARG A N 1
ATOM 4690 C CA . ARG A 1 605 ? 1.081 -8.570 -62.707 1.00 93.94 605 ARG A CA 1
ATOM 4691 C C . ARG A 1 605 ? 1.765 -9.935 -62.858 1.00 93.94 605 ARG A C 1
ATOM 4693 O O . ARG A 1 605 ? 2.983 -10.015 -63.014 1.00 93.94 605 ARG A O 1
ATOM 4700 N N . LEU A 1 606 ? 0.990 -11.022 -62.842 1.00 94.12 606 LEU A N 1
ATOM 4701 C CA . LEU A 1 606 ? 1.501 -12.395 -62.826 1.00 94.12 606 LEU A CA 1
ATOM 4702 C C . LEU A 1 606 ? 2.390 -12.728 -64.037 1.00 94.12 606 LEU A C 1
ATOM 4704 O O . LEU A 1 606 ? 3.408 -13.400 -63.885 1.00 94.12 606 LEU A O 1
ATOM 4708 N N . GLU A 1 607 ? 2.031 -12.256 -65.235 1.00 94.94 607 GLU A N 1
ATOM 4709 C CA . GLU A 1 607 ? 2.829 -12.482 -66.450 1.00 94.94 607 GLU A CA 1
ATOM 4710 C C . GLU A 1 607 ? 4.177 -11.754 -66.410 1.00 94.94 607 GLU A C 1
ATOM 4712 O O . GLU A 1 607 ? 5.184 -12.316 -66.845 1.00 94.94 607 GLU A O 1
ATOM 4717 N N . ALA A 1 608 ? 4.215 -10.542 -65.848 1.00 95.94 608 ALA A N 1
ATOM 4718 C CA . ALA A 1 608 ? 5.448 -9.782 -65.668 1.00 95.94 608 ALA A CA 1
ATOM 4719 C C . ALA A 1 608 ? 6.379 -10.478 -64.666 1.00 95.94 608 ALA A C 1
ATOM 4721 O O . ALA A 1 608 ? 7.551 -10.707 -64.975 1.00 95.94 608 ALA A O 1
ATOM 4722 N N . LEU A 1 609 ? 5.841 -10.912 -63.516 1.00 95.62 609 LEU A N 1
ATOM 4723 C CA . LEU A 1 609 ? 6.582 -11.696 -62.521 1.00 95.62 609 LEU A CA 1
ATOM 4724 C C . LEU A 1 609 ? 7.146 -12.984 -63.135 1.00 95.62 609 LEU A C 1
ATOM 4726 O O . LEU A 1 609 ? 8.332 -13.284 -62.994 1.00 95.62 609 LEU A O 1
ATOM 4730 N N . ARG A 1 610 ? 6.313 -13.726 -63.876 1.00 95.50 610 ARG A N 1
ATOM 4731 C CA . ARG A 1 610 ? 6.721 -14.938 -64.595 1.00 95.50 610 ARG A CA 1
ATOM 4732 C C . ARG A 1 610 ? 7.862 -14.661 -65.567 1.00 95.50 610 ARG A C 1
ATOM 4734 O O . ARG A 1 610 ? 8.841 -15.404 -65.563 1.00 95.50 610 ARG A O 1
ATOM 4741 N N . ALA A 1 611 ? 7.725 -13.646 -66.419 1.00 95.19 611 ALA A N 1
ATOM 4742 C CA . ALA A 1 611 ? 8.721 -13.317 -67.432 1.00 95.19 611 ALA A CA 1
ATOM 4743 C C . ALA A 1 611 ? 10.067 -12.947 -66.796 1.00 95.19 611 ALA A C 1
ATOM 4745 O O . ALA A 1 611 ? 11.100 -13.460 -67.228 1.00 95.19 611 ALA A O 1
ATOM 4746 N N . HIS A 1 612 ? 10.043 -12.134 -65.737 1.00 96.19 612 HIS A N 1
ATOM 4747 C CA . HIS A 1 612 ? 11.233 -11.727 -64.997 1.00 96.19 612 HIS A CA 1
ATOM 4748 C C . HIS A 1 612 ? 11.962 -12.929 -64.369 1.00 96.19 612 HIS A C 1
ATOM 4750 O O . HIS A 1 612 ? 13.145 -13.150 -64.637 1.00 96.19 612 HIS A O 1
ATOM 4756 N N . VAL A 1 613 ? 11.254 -13.775 -63.611 1.00 94.81 613 VAL A N 1
ATOM 4757 C CA . VAL A 1 613 ? 11.865 -14.947 -62.957 1.00 94.81 613 VAL A CA 1
ATOM 4758 C C . VAL A 1 613 ? 12.342 -15.970 -63.993 1.00 94.81 613 VAL A C 1
ATOM 4760 O O . VAL A 1 613 ? 13.470 -16.453 -63.916 1.00 94.81 613 VAL A O 1
ATOM 4763 N N . ALA A 1 614 ? 11.546 -16.259 -65.029 1.00 92.88 614 ALA A N 1
ATOM 4764 C CA . ALA A 1 614 ? 11.930 -17.210 -66.074 1.00 92.88 614 ALA A CA 1
ATOM 4765 C C . ALA A 1 614 ? 13.208 -16.789 -66.824 1.00 92.88 614 ALA A C 1
ATOM 4767 O O . ALA A 1 614 ? 14.005 -17.658 -67.201 1.00 92.88 614 ALA A O 1
ATOM 4768 N N . ALA A 1 615 ? 13.420 -15.479 -67.001 1.00 92.62 615 ALA A N 1
ATOM 4769 C CA . ALA A 1 615 ? 14.609 -14.908 -67.628 1.00 92.62 615 ALA A CA 1
ATOM 4770 C C . ALA A 1 615 ? 15.881 -15.004 -66.762 1.00 92.62 615 ALA A C 1
ATOM 4772 O O . ALA A 1 615 ? 16.976 -14.801 -67.287 1.00 92.62 615 ALA A O 1
ATOM 4773 N N . GLY A 1 616 ? 15.764 -15.369 -65.481 1.00 92.75 616 GLY A N 1
ATOM 4774 C CA . GLY A 1 616 ? 16.890 -15.447 -64.545 1.00 92.75 616 GLY A CA 1
ATOM 4775 C C . GLY A 1 616 ? 16.782 -14.521 -63.335 1.00 92.75 616 GLY A C 1
ATOM 4776 O O . GLY A 1 616 ? 17.725 -14.482 -62.553 1.00 92.75 616 GLY A O 1
ATOM 4777 N N . GLY A 1 617 ? 15.672 -13.790 -63.177 1.00 93.38 617 GLY A N 1
ATOM 4778 C CA . GLY A 1 617 ? 15.445 -12.909 -62.032 1.00 93.38 617 GLY A CA 1
ATOM 4779 C C . GLY A 1 617 ? 15.488 -13.644 -60.690 1.00 93.38 617 GLY A C 1
ATOM 4780 O O . GLY A 1 617 ? 15.045 -14.795 -60.585 1.00 93.38 617 GLY A O 1
ATOM 4781 N N . LEU A 1 618 ? 16.030 -12.970 -59.675 1.00 94.62 618 LEU A N 1
ATOM 4782 C CA . LEU A 1 618 ? 16.124 -13.454 -58.299 1.00 94.62 618 LEU A CA 1
ATOM 4783 C C . LEU A 1 618 ? 15.326 -12.515 -57.399 1.00 94.62 618 LEU A C 1
ATOM 4785 O O . LEU A 1 618 ? 15.692 -11.353 -57.251 1.00 94.62 618 LEU A O 1
ATOM 4789 N N . VAL A 1 619 ? 14.252 -13.026 -56.802 1.00 96.69 619 VAL A N 1
ATOM 4790 C CA . VAL A 1 619 ? 13.371 -12.240 -55.929 1.00 96.69 619 VAL A CA 1
ATOM 4791 C C . VAL A 1 619 ? 13.439 -12.795 -54.511 1.00 96.69 619 VAL A C 1
ATOM 4793 O O . VAL A 1 619 ? 13.245 -13.994 -54.324 1.00 96.69 619 VAL A O 1
ATOM 4796 N N . TYR A 1 620 ? 13.686 -11.942 -53.519 1.00 95.56 620 TYR A N 1
ATOM 4797 C CA . TYR A 1 620 ? 13.752 -12.314 -52.102 1.00 95.56 620 TYR A CA 1
ATOM 4798 C C . TYR A 1 620 ? 12.574 -11.682 -51.361 1.00 95.56 620 TYR A C 1
ATOM 4800 O O . TYR A 1 620 ? 12.457 -10.459 -51.328 1.00 95.56 620 TYR A O 1
ATOM 4808 N N . LEU A 1 621 ? 11.706 -12.516 -50.783 1.00 94.56 621 LEU A N 1
ATOM 4809 C CA . LEU A 1 621 ? 10.559 -12.093 -49.976 1.00 94.56 621 LEU A CA 1
ATOM 4810 C C . LEU A 1 621 ? 10.685 -12.698 -48.577 1.00 94.56 621 LEU A C 1
ATOM 4812 O O . LEU A 1 621 ? 10.703 -13.922 -48.422 1.00 94.56 621 LEU A O 1
ATOM 4816 N N . ILE A 1 622 ? 10.780 -11.840 -47.566 1.00 91.25 622 ILE A N 1
ATOM 4817 C CA . ILE A 1 622 ? 11.116 -12.224 -46.195 1.00 91.25 622 ILE A CA 1
ATOM 4818 C C . ILE A 1 622 ? 10.051 -11.688 -45.232 1.00 91.25 622 ILE A C 1
ATOM 4820 O O . ILE A 1 622 ? 9.714 -10.504 -45.236 1.00 91.25 622 ILE A O 1
ATOM 4824 N N . GLY A 1 623 ? 9.518 -12.561 -44.379 1.00 89.81 623 GLY A N 1
ATOM 4825 C CA . GLY A 1 623 ? 8.559 -12.209 -43.339 1.00 89.81 623 GLY A CA 1
ATOM 4826 C C . GLY A 1 623 ? 7.317 -11.499 -43.889 1.00 89.81 623 GLY A C 1
ATOM 4827 O O . GLY A 1 623 ? 6.552 -12.059 -44.674 1.00 89.81 623 GLY A O 1
ATOM 4828 N N . GLU A 1 624 ? 7.119 -10.251 -43.463 1.00 87.88 624 GLU A N 1
ATOM 4829 C CA . GLU A 1 624 ? 5.964 -9.408 -43.793 1.00 87.88 624 GLU A CA 1
ATOM 4830 C C . GLU A 1 624 ? 5.871 -9.000 -45.272 1.00 87.88 624 GLU A C 1
ATOM 4832 O O . GLU A 1 624 ? 4.797 -8.557 -45.693 1.00 87.88 624 GLU A O 1
ATOM 4837 N N . ASP A 1 625 ? 6.932 -9.188 -46.070 1.00 91.12 625 ASP A N 1
ATOM 4838 C CA . ASP A 1 625 ? 6.955 -8.889 -47.517 1.00 91.12 625 ASP A CA 1
ATOM 4839 C C . ASP A 1 625 ? 5.865 -9.670 -48.270 1.00 91.12 625 ASP A C 1
ATOM 4841 O O . ASP A 1 625 ? 5.358 -9.250 -49.310 1.00 91.12 625 ASP A O 1
ATOM 4845 N N . LEU A 1 626 ? 5.446 -10.809 -47.708 1.00 89.25 626 LEU A N 1
ATOM 4846 C CA . LEU A 1 626 ? 4.363 -11.647 -48.223 1.00 89.25 626 LEU A CA 1
ATOM 4847 C C . LEU A 1 626 ? 2.961 -11.086 -47.919 1.00 89.25 626 LEU A C 1
ATOM 4849 O O . LEU A 1 626 ? 1.944 -11.732 -48.187 1.00 89.25 626 LEU A O 1
ATOM 4853 N N . GLY A 1 627 ? 2.890 -9.864 -47.383 1.00 86.62 627 GLY A N 1
ATOM 4854 C CA . GLY A 1 627 ? 1.659 -9.122 -47.113 1.00 86.62 627 GLY A CA 1
ATOM 4855 C C . GLY A 1 627 ? 0.931 -9.564 -45.843 1.00 86.62 627 GLY A C 1
ATOM 4856 O O . GLY A 1 627 ? -0.207 -9.146 -45.602 1.00 86.62 627 GLY A O 1
ATOM 4857 N N . ARG A 1 628 ? 1.554 -10.428 -45.038 1.00 86.62 628 ARG A N 1
ATOM 4858 C CA . ARG A 1 628 ? 0.988 -11.010 -43.817 1.00 86.62 628 ARG A CA 1
ATOM 4859 C C . ARG A 1 628 ? 2.06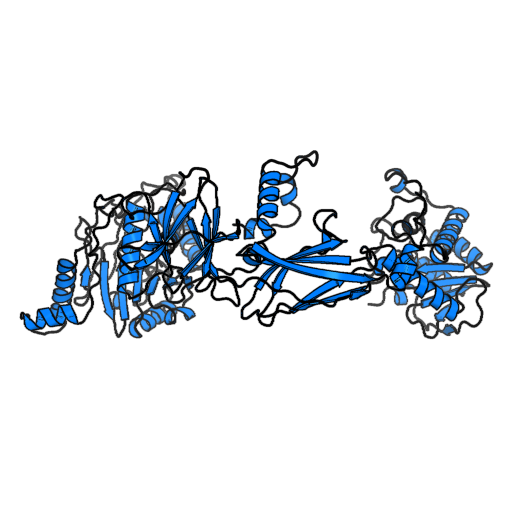4 -11.174 -42.752 1.00 86.62 628 ARG A C 1
ATOM 4861 O O . ARG A 1 628 ? 3.195 -11.511 -43.075 1.00 86.62 628 ARG A O 1
ATOM 4868 N N . ASP A 1 629 ? 1.686 -10.972 -41.494 1.00 83.19 629 ASP A N 1
ATOM 4869 C CA . ASP A 1 629 ? 2.550 -11.262 -40.350 1.00 83.19 629 ASP A CA 1
ATOM 4870 C C . ASP A 1 629 ? 2.755 -12.786 -40.231 1.00 83.19 629 ASP A C 1
ATOM 4872 O O . ASP A 1 629 ? 1.760 -13.504 -40.078 1.00 83.19 629 ASP A O 1
ATOM 4876 N N . PRO A 1 630 ? 4.000 -13.298 -40.276 1.00 77.75 630 PRO A N 1
ATOM 4877 C CA . PRO A 1 630 ? 4.278 -14.735 -40.221 1.00 77.75 630 PRO A CA 1
ATOM 4878 C C . PRO A 1 630 ? 3.769 -15.428 -38.951 1.00 77.75 630 PRO A C 1
ATOM 4880 O O . PRO A 1 630 ? 3.533 -16.632 -38.961 1.00 77.75 630 PRO A O 1
ATOM 4883 N N . ARG A 1 631 ? 3.605 -14.689 -37.841 1.00 80.00 631 ARG A N 1
ATOM 4884 C CA . ARG A 1 631 ? 3.188 -15.260 -36.551 1.00 80.00 631 ARG A CA 1
ATOM 4885 C C . ARG A 1 631 ? 1.671 -15.318 -36.377 1.00 80.00 631 ARG A C 1
ATOM 4887 O O . ARG A 1 631 ? 1.150 -16.310 -35.878 1.00 80.00 631 ARG A O 1
ATOM 4894 N N . SER A 1 632 ? 0.962 -14.242 -36.709 1.00 80.31 632 SER A N 1
ATOM 4895 C CA . SER A 1 632 ? -0.493 -14.137 -36.528 1.00 80.31 632 SER A CA 1
ATOM 4896 C C . SER A 1 632 ? -1.292 -14.457 -37.792 1.00 80.31 632 SER A C 1
ATOM 4898 O O . SER A 1 632 ? -2.503 -14.662 -37.714 1.00 80.31 632 SER A O 1
ATOM 4900 N N . GLY A 1 633 ? -0.649 -14.463 -38.963 1.00 80.25 633 GLY A N 1
ATOM 4901 C CA . GLY A 1 633 ? -1.300 -14.595 -40.267 1.00 80.25 633 GLY A CA 1
ATOM 4902 C C . GLY A 1 633 ? -2.138 -13.375 -40.673 1.00 80.25 633 GLY A C 1
ATOM 4903 O O . GLY A 1 633 ? -2.778 -13.396 -41.733 1.00 80.25 633 GLY A O 1
ATOM 4904 N N . LEU A 1 634 ? -2.161 -12.314 -39.857 1.00 82.81 634 LEU A N 1
ATOM 4905 C CA . LEU A 1 634 ? -2.935 -11.104 -40.116 1.00 82.81 634 LEU A CA 1
ATOM 4906 C C . LEU A 1 634 ? -2.332 -10.304 -41.281 1.00 82.81 634 LEU A C 1
ATOM 4908 O O . LEU A 1 634 ? -1.112 -10.264 -41.431 1.00 82.81 634 LEU A O 1
ATOM 4912 N N . PRO A 1 635 ? -3.165 -9.661 -42.120 1.00 82.31 635 PRO A N 1
ATOM 4913 C CA . PRO A 1 635 ? -2.679 -8.827 -43.213 1.00 82.31 635 PRO A CA 1
ATOM 4914 C C . PRO A 1 635 ? -1.905 -7.619 -42.675 1.00 82.31 635 PRO A C 1
ATOM 4916 O O . PRO A 1 635 ? -2.381 -6.916 -41.784 1.00 82.31 635 PRO A O 1
ATOM 4919 N N . THR A 1 636 ? -0.741 -7.343 -43.261 1.00 77.75 636 THR A N 1
ATOM 4920 C CA . THR A 1 636 ? 0.123 -6.216 -42.861 1.00 77.75 636 THR A CA 1
ATOM 4921 C C . THR A 1 636 ? -0.480 -4.870 -43.280 1.00 77.75 636 THR A C 1
ATOM 4923 O O . THR A 1 636 ? -0.262 -3.845 -42.632 1.00 77.75 636 THR A O 1
ATOM 4926 N N . THR A 1 637 ? -1.330 -4.870 -44.314 1.00 75.75 637 THR A N 1
ATOM 4927 C CA . THR A 1 637 ? -2.070 -3.697 -44.807 1.00 75.75 637 THR A CA 1
ATOM 4928 C C . THR A 1 637 ? -3.583 -3.978 -44.886 1.00 75.75 637 THR A C 1
ATOM 4930 O O . THR A 1 637 ? -4.106 -4.258 -45.960 1.00 75.75 637 THR A O 1
ATOM 4933 N N . PRO A 1 638 ? -4.343 -3.867 -43.774 1.00 69.31 638 PRO A N 1
ATOM 4934 C CA . PRO A 1 638 ? -5.744 -4.318 -43.692 1.00 69.31 638 PRO A CA 1
ATOM 4935 C C . PRO A 1 638 ? -6.717 -3.668 -44.690 1.00 69.31 638 PRO A C 1
ATOM 4937 O O . PRO A 1 638 ? -7.755 -4.240 -45.002 1.00 69.31 638 PRO A O 1
ATOM 4940 N N . ALA A 1 639 ? -6.396 -2.469 -45.185 1.00 70.31 639 ALA A N 1
ATOM 4941 C CA . ALA A 1 639 ? -7.210 -1.735 -46.156 1.00 70.31 639 ALA A CA 1
ATOM 4942 C C . ALA A 1 639 ? -6.896 -2.086 -47.626 1.00 70.31 639 ALA A C 1
ATOM 4944 O O . ALA A 1 639 ? -7.473 -1.481 -48.530 1.00 70.31 639 ALA A O 1
ATOM 4945 N N . ARG A 1 640 ? -5.957 -3.006 -47.884 1.00 75.56 640 ARG A N 1
ATOM 4946 C CA . ARG A 1 640 ? -5.514 -3.398 -49.228 1.00 75.56 640 ARG A CA 1
ATOM 4947 C C . ARG A 1 640 ? -5.560 -4.913 -49.387 1.00 75.56 640 ARG A C 1
ATOM 4949 O O . ARG A 1 640 ? -5.474 -5.655 -48.415 1.00 75.56 640 ARG A O 1
ATOM 4956 N N . ASN A 1 641 ? -5.698 -5.369 -50.629 1.00 81.56 641 ASN A N 1
ATOM 4957 C CA . ASN A 1 641 ? -5.686 -6.790 -50.959 1.00 81.56 641 ASN A CA 1
ATOM 4958 C C . ASN A 1 641 ? -4.756 -7.057 -52.152 1.00 81.56 641 ASN A C 1
ATOM 4960 O O . ASN A 1 641 ? -5.235 -7.217 -53.272 1.00 81.56 641 ASN A O 1
ATOM 4964 N N . PRO A 1 642 ? -3.430 -7.084 -51.936 1.00 86.69 642 PRO A N 1
ATOM 4965 C CA . PRO A 1 642 ? -2.465 -7.263 -53.021 1.00 86.69 642 PRO A CA 1
ATOM 4966 C C . PRO A 1 642 ? -2.430 -8.681 -53.605 1.00 86.69 642 PRO A C 1
ATOM 4968 O O . PRO A 1 642 ? -1.766 -8.905 -54.611 1.00 86.69 642 PRO A O 1
ATOM 4971 N N . ARG A 1 643 ? -3.129 -9.646 -52.989 1.00 90.75 643 ARG A N 1
ATOM 4972 C CA . ARG A 1 643 ? -3.230 -11.045 -53.441 1.00 90.75 643 ARG A CA 1
ATOM 4973 C C . ARG A 1 643 ? -1.879 -11.728 -53.738 1.00 90.75 643 ARG A C 1
ATOM 4975 O O . ARG A 1 643 ? -1.753 -12.503 -54.685 1.00 90.75 643 ARG A O 1
ATOM 4982 N N . ILE A 1 644 ? -0.861 -11.430 -52.921 1.00 92.75 644 ILE A N 1
ATOM 4983 C CA . ILE A 1 644 ? 0.534 -11.877 -53.107 1.00 92.75 644 ILE A CA 1
ATOM 4984 C C . ILE A 1 644 ? 0.629 -13.405 -53.109 1.00 92.75 644 ILE A C 1
ATOM 4986 O O . ILE A 1 644 ? 1.086 -14.000 -54.083 1.00 92.75 644 ILE A O 1
ATOM 4990 N N . LEU A 1 645 ? 0.149 -14.055 -52.042 1.00 91.38 645 LEU A N 1
ATOM 4991 C CA . LEU A 1 645 ? 0.193 -15.515 -51.917 1.00 91.38 645 LEU A CA 1
ATOM 4992 C C . LEU A 1 645 ? -0.620 -16.207 -53.023 1.00 91.38 645 LEU A C 1
ATOM 4994 O O . LEU A 1 645 ? -0.161 -17.209 -53.566 1.00 91.38 645 LEU A O 1
ATOM 4998 N N . GLU A 1 646 ? -1.781 -15.657 -53.410 1.00 92.19 646 GLU A N 1
ATOM 4999 C CA . GLU A 1 646 ? -2.552 -16.189 -54.541 1.00 92.19 646 GLU A CA 1
ATOM 5000 C C . GLU A 1 646 ? -1.784 -16.092 -55.868 1.00 92.19 646 GLU A C 1
ATOM 5002 O O . GLU A 1 646 ? -1.839 -17.021 -56.674 1.00 92.19 646 GLU A O 1
ATOM 5007 N N . ALA A 1 647 ? -1.054 -14.999 -56.107 1.00 93.31 647 ALA A N 1
ATOM 5008 C CA . ALA A 1 647 ? -0.234 -14.843 -57.304 1.00 93.31 647 ALA A CA 1
ATOM 5009 C C . ALA A 1 647 ? 0.948 -15.828 -57.328 1.00 93.31 647 ALA A C 1
ATOM 5011 O O . ALA A 1 647 ? 1.232 -16.406 -58.377 1.00 93.31 647 ALA A O 1
ATOM 5012 N N . LEU A 1 648 ? 1.601 -16.074 -56.187 1.00 94.00 648 LEU A N 1
ATOM 5013 C CA . LEU A 1 648 ? 2.686 -17.058 -56.079 1.00 94.00 648 LEU A CA 1
ATOM 5014 C C . LEU A 1 648 ? 2.188 -18.497 -56.297 1.00 94.00 648 LEU A C 1
ATOM 5016 O O . LEU A 1 648 ? 2.807 -19.250 -57.050 1.00 94.00 648 LEU A O 1
ATOM 5020 N N . ASP A 1 649 ? 1.039 -18.866 -55.723 1.00 92.31 649 ASP A N 1
ATOM 5021 C CA . ASP A 1 649 ? 0.409 -20.169 -55.979 1.00 92.31 649 ASP A CA 1
ATOM 5022 C C . ASP A 1 649 ? -0.011 -20.305 -57.457 1.00 92.31 649 ASP A C 1
ATOM 5024 O O . ASP A 1 649 ? 0.205 -21.348 -58.082 1.00 92.31 649 ASP A O 1
ATOM 5028 N N . ALA A 1 650 ? -0.547 -19.238 -58.064 1.00 91.75 650 ALA A N 1
ATOM 5029 C CA . ALA A 1 650 ? -0.891 -19.217 -59.486 1.00 91.75 650 ALA A CA 1
ATOM 5030 C C . ALA A 1 650 ? 0.347 -19.330 -60.391 1.00 91.75 650 ALA A C 1
ATOM 5032 O O . ALA A 1 650 ? 0.275 -19.972 -61.441 1.00 91.75 650 ALA A O 1
ATOM 5033 N N . LEU A 1 651 ? 1.487 -18.758 -59.988 1.00 91.12 651 LEU A N 1
ATOM 5034 C CA . LEU A 1 651 ? 2.752 -18.870 -60.714 1.00 91.12 651 LEU A CA 1
ATOM 5035 C C . LEU A 1 651 ? 3.196 -20.337 -60.825 1.00 91.12 651 LEU A C 1
ATOM 5037 O O . LEU A 1 651 ? 3.562 -20.804 -61.907 1.00 91.12 651 LEU A O 1
ATOM 5041 N N . VAL A 1 652 ? 3.095 -21.075 -59.718 1.00 90.25 652 VAL A N 1
ATOM 5042 C CA . VAL A 1 652 ? 3.391 -22.512 -59.631 1.00 90.25 652 VAL A CA 1
ATOM 5043 C C . VAL A 1 652 ? 2.398 -23.317 -60.471 1.00 90.25 652 VAL A C 1
ATOM 5045 O O . VAL A 1 652 ? 2.805 -24.050 -61.376 1.00 90.25 652 VAL A O 1
ATOM 5048 N N . ALA A 1 653 ? 1.098 -23.137 -60.224 1.00 88.56 653 ALA A N 1
ATOM 5049 C CA . ALA A 1 653 ? 0.043 -23.941 -60.836 1.00 88.56 653 ALA A CA 1
ATOM 5050 C C . ALA A 1 653 ? -0.077 -23.733 -62.356 1.00 88.56 653 ALA A C 1
ATOM 5052 O O . ALA A 1 653 ? -0.260 -24.696 -63.101 1.00 88.56 653 ALA A O 1
ATOM 5053 N N . LYS A 1 654 ? 0.034 -22.486 -62.835 1.00 90.19 654 LYS A N 1
ATOM 5054 C CA . LYS A 1 654 ? -0.204 -22.135 -64.245 1.00 90.19 654 LYS A CA 1
ATOM 5055 C C . LYS A 1 654 ? 1.036 -22.288 -65.126 1.00 90.19 654 LYS A C 1
ATOM 5057 O O . LYS A 1 654 ? 0.901 -22.651 -66.292 1.00 90.19 654 LYS A O 1
ATOM 5062 N N . TYR A 1 655 ? 2.234 -22.039 -64.593 1.00 87.06 655 TYR A N 1
ATOM 5063 C CA . TYR A 1 655 ? 3.470 -21.995 -65.393 1.00 87.06 655 TYR A CA 1
ATOM 5064 C C . TYR A 1 655 ? 4.481 -23.084 -65.034 1.00 87.06 655 TYR A C 1
ATOM 5066 O O . TYR A 1 655 ? 5.645 -22.985 -65.418 1.00 87.06 655 TYR A O 1
ATOM 5074 N N . ARG A 1 656 ? 4.036 -24.145 -64.346 1.00 81.88 656 ARG A N 1
ATOM 5075 C CA . ARG A 1 656 ? 4.874 -25.284 -63.929 1.00 81.88 656 ARG A CA 1
ATOM 5076 C C . ARG A 1 656 ? 6.087 -24.857 -63.092 1.00 81.88 656 ARG A C 1
ATOM 5078 O O . ARG A 1 656 ? 7.155 -25.462 -63.200 1.00 81.88 656 ARG A O 1
ATOM 5085 N N . GLY A 1 657 ? 5.930 -23.816 -62.273 1.00 83.69 657 GLY A N 1
ATOM 5086 C CA . GLY A 1 657 ? 6.921 -23.489 -61.251 1.00 83.69 657 GLY A CA 1
ATOM 5087 C C . GLY A 1 657 ? 7.062 -24.652 -60.266 1.00 83.69 657 GLY A C 1
ATOM 5088 O O . GLY A 1 657 ? 6.103 -25.382 -60.025 1.00 83.69 657 GLY A O 1
ATOM 5089 N N . GLN A 1 658 ? 8.255 -24.848 -59.712 1.00 88.88 658 GLN A N 1
ATOM 5090 C CA . GLN A 1 658 ? 8.499 -25.880 -58.703 1.00 88.88 658 GLN A CA 1
ATOM 5091 C C . GLN A 1 658 ? 8.709 -25.228 -57.345 1.00 88.88 658 GLN A C 1
ATOM 5093 O O . GLN A 1 658 ? 9.628 -24.426 -57.193 1.00 88.88 658 GLN A O 1
ATOM 5098 N N . VAL A 1 659 ? 7.882 -25.591 -56.363 1.00 91.50 659 VAL A N 1
ATOM 5099 C CA . VAL A 1 659 ? 8.135 -25.250 -54.960 1.00 91.50 659 VAL A CA 1
ATOM 5100 C C . VAL A 1 659 ? 9.109 -26.275 -54.395 1.00 91.50 659 VAL A C 1
ATOM 5102 O O . VAL A 1 659 ? 8.841 -27.478 -54.384 1.00 91.50 659 VAL A O 1
ATOM 5105 N N . LEU A 1 660 ? 10.257 -25.789 -53.948 1.00 92.06 660 LEU A N 1
ATOM 5106 C CA . LEU A 1 660 ? 11.349 -26.582 -53.415 1.00 92.06 660 LEU A CA 1
ATOM 5107 C C . LEU A 1 660 ? 11.593 -26.189 -51.959 1.00 92.06 660 LEU A C 1
ATOM 5109 O O . LEU A 1 660 ? 11.568 -25.010 -51.601 1.00 92.06 660 LEU A O 1
ATOM 5113 N N . GLN A 1 661 ? 11.841 -27.188 -51.123 1.00 91.19 661 GLN A N 1
ATOM 5114 C CA . GLN A 1 661 ? 12.358 -27.001 -49.777 1.00 91.19 661 GLN A CA 1
ATOM 5115 C C . GLN A 1 661 ? 13.887 -26.933 -49.830 1.00 91.19 661 GLN A C 1
ATOM 5117 O O . GLN A 1 661 ? 14.520 -27.665 -50.592 1.00 91.19 661 GLN A O 1
ATOM 5122 N N . VAL A 1 662 ? 14.482 -26.081 -49.001 1.00 92.00 662 VAL A N 1
ATOM 5123 C CA . VAL A 1 662 ? 15.936 -26.030 -48.812 1.00 92.00 662 VAL A CA 1
ATOM 5124 C C . VAL A 1 662 ? 16.316 -27.004 -47.695 1.00 92.00 662 VAL A C 1
ATOM 5126 O O . VAL A 1 662 ? 15.751 -26.952 -46.599 1.00 92.00 662 VAL A O 1
ATOM 5129 N N . ALA A 1 663 ? 17.227 -27.940 -47.968 1.00 89.31 663 ALA A N 1
ATOM 5130 C CA . ALA A 1 663 ? 17.646 -28.924 -46.972 1.00 89.31 663 ALA A CA 1
ATOM 5131 C C . ALA A 1 663 ? 18.273 -28.236 -45.746 1.00 89.31 663 ALA A C 1
ATOM 5133 O O . ALA A 1 663 ? 19.098 -27.341 -45.889 1.00 89.31 663 ALA A O 1
ATOM 5134 N N . GLY A 1 664 ? 17.871 -28.647 -44.540 1.00 85.88 664 GLY A N 1
ATOM 5135 C CA . GLY A 1 664 ? 18.360 -28.060 -43.285 1.00 85.88 664 GLY A CA 1
ATOM 5136 C C . GLY A 1 664 ? 17.719 -26.724 -42.883 1.00 85.88 664 GLY A C 1
ATOM 5137 O O . GLY A 1 664 ? 17.881 -26.322 -41.738 1.00 85.88 664 GLY A O 1
ATOM 5138 N N . ALA A 1 665 ? 16.928 -26.086 -43.756 1.00 90.00 665 ALA A N 1
ATOM 5139 C CA . ALA A 1 665 ? 16.281 -24.800 -43.490 1.00 90.00 665 ALA A CA 1
ATOM 5140 C C . ALA A 1 665 ? 14.742 -24.915 -43.610 1.00 90.00 665 ALA A C 1
ATOM 5142 O O . ALA A 1 665 ? 14.176 -24.693 -44.685 1.00 90.00 665 ALA A O 1
ATOM 5143 N N . PRO A 1 666 ? 14.026 -25.291 -42.528 1.00 87.06 666 PRO A N 1
ATOM 5144 C CA . PRO A 1 666 ? 12.573 -25.521 -42.567 1.00 87.06 666 PRO A CA 1
ATOM 5145 C C . PRO A 1 666 ? 11.762 -24.258 -42.905 1.00 87.06 666 PRO A C 1
ATOM 5147 O O . PRO A 1 666 ? 10.664 -24.356 -43.467 1.00 87.06 666 PRO A O 1
ATOM 5150 N N . ASP A 1 667 ? 12.347 -23.100 -42.608 1.00 89.38 667 ASP A N 1
ATOM 5151 C CA . ASP A 1 667 ? 11.762 -21.763 -42.697 1.00 89.38 667 ASP A CA 1
ATOM 5152 C C . ASP A 1 667 ? 11.946 -21.124 -44.076 1.00 89.38 667 ASP A C 1
ATOM 5154 O O . ASP A 1 667 ? 11.488 -20.004 -44.292 1.00 89.38 667 ASP A O 1
ATOM 5158 N N . LEU A 1 668 ? 12.568 -21.854 -45.009 1.00 92.69 668 LEU A N 1
ATOM 5159 C CA . LEU A 1 668 ? 12.810 -21.425 -46.378 1.00 92.69 668 LEU A CA 1
ATOM 5160 C C . LEU A 1 668 ? 12.029 -22.266 -47.387 1.00 92.69 668 LEU A C 1
ATOM 5162 O O . LEU A 1 668 ? 11.942 -23.500 -47.301 1.00 92.69 668 LEU A O 1
ATOM 5166 N N . ARG A 1 669 ? 11.515 -21.589 -48.411 1.00 93.00 669 ARG A N 1
ATOM 5167 C CA . ARG A 1 669 ? 11.024 -22.195 -49.651 1.00 93.00 669 ARG A CA 1
ATOM 5168 C C . ARG A 1 669 ? 11.574 -21.436 -50.844 1.00 93.00 669 ARG A C 1
ATOM 5170 O O . ARG A 1 669 ? 11.846 -20.243 -50.770 1.00 93.00 669 ARG A O 1
ATOM 5177 N N . VAL A 1 670 ? 11.705 -22.136 -51.962 1.00 94.19 670 VAL A N 1
ATOM 5178 C CA . VAL A 1 670 ? 12.100 -21.538 -53.235 1.00 94.19 670 VAL A CA 1
ATOM 5179 C C . VAL A 1 670 ? 11.083 -21.913 -54.300 1.00 94.19 670 VAL A C 1
ATOM 5181 O O . VAL A 1 670 ? 10.796 -23.092 -54.492 1.00 94.19 670 VAL A O 1
ATOM 5184 N N . ILE A 1 671 ? 10.556 -20.924 -55.019 1.00 94.25 671 ILE A N 1
ATOM 5185 C CA . ILE A 1 671 ? 9.802 -21.145 -56.254 1.00 94.25 671 ILE A CA 1
ATOM 5186 C C . ILE A 1 671 ? 10.781 -21.024 -57.415 1.00 94.25 671 ILE A C 1
ATOM 5188 O O . ILE A 1 671 ? 11.240 -19.931 -57.742 1.00 94.25 671 ILE A O 1
ATOM 5192 N N . ARG A 1 672 ? 11.104 -22.146 -58.055 1.00 91.56 672 ARG A N 1
ATOM 5193 C CA . ARG A 1 672 ? 11.989 -22.173 -59.221 1.00 91.56 672 ARG A CA 1
ATOM 5194 C C . ARG A 1 672 ? 11.180 -22.124 -60.510 1.00 91.56 672 ARG A C 1
ATOM 5196 O O . ARG A 1 672 ? 10.272 -22.934 -60.706 1.00 91.56 672 ARG A O 1
ATOM 5203 N N . LEU A 1 673 ? 11.543 -21.210 -61.407 1.00 90.88 673 LEU A N 1
ATOM 5204 C CA . LEU A 1 673 ? 10.920 -21.075 -62.720 1.00 90.88 673 LEU A CA 1
ATOM 5205 C C . LEU A 1 673 ? 11.965 -20.647 -63.756 1.00 90.88 673 LEU A C 1
ATOM 5207 O O . LEU A 1 673 ? 12.586 -19.596 -63.632 1.00 90.88 673 LEU A O 1
ATOM 5211 N N . GLY A 1 674 ? 12.153 -21.455 -64.803 1.00 88.19 674 GLY A N 1
ATOM 5212 C CA . GLY A 1 674 ? 13.170 -21.190 -65.823 1.00 88.19 674 GLY A CA 1
ATOM 5213 C C . GLY A 1 674 ? 14.581 -21.138 -65.227 1.00 88.19 674 GLY A C 1
ATOM 5214 O O . GLY A 1 674 ? 15.021 -22.096 -64.587 1.00 88.19 674 GLY A O 1
ATOM 5215 N N . LYS A 1 675 ? 15.297 -20.033 -65.467 1.00 86.69 675 LYS A N 1
ATOM 5216 C CA . LYS A 1 675 ? 16.666 -19.823 -64.963 1.00 86.69 675 LYS A CA 1
ATOM 5217 C C . LYS A 1 675 ? 16.730 -19.112 -63.607 1.00 86.69 675 LYS A C 1
ATOM 5219 O O . LYS A 1 675 ? 17.797 -19.123 -63.004 1.00 86.69 675 LYS A O 1
ATOM 5224 N N . GLY A 1 676 ? 15.637 -18.501 -63.154 1.00 92.44 676 GLY A N 1
ATOM 5225 C CA . GLY A 1 676 ? 15.582 -17.721 -61.918 1.00 92.44 676 GLY A CA 1
ATOM 5226 C C . GLY A 1 676 ? 14.813 -18.414 -60.799 1.00 92.44 676 GLY A C 1
ATOM 5227 O O . GLY A 1 676 ? 14.398 -19.577 -60.914 1.00 92.44 676 GLY A O 1
ATOM 5228 N N . MET A 1 677 ? 14.633 -17.689 -59.696 1.00 94.12 677 MET A N 1
ATOM 5229 C CA . MET A 1 677 ? 13.898 -18.180 -58.535 1.00 94.12 677 MET A CA 1
ATOM 5230 C C . MET A 1 677 ? 13.320 -17.057 -57.666 1.00 94.12 677 MET A C 1
ATOM 5232 O O . MET A 1 677 ? 13.816 -15.933 -57.671 1.00 94.12 677 MET A O 1
ATOM 5236 N N . ILE A 1 678 ? 12.294 -17.397 -56.889 1.00 96.44 678 ILE A N 1
ATOM 5237 C CA . ILE A 1 678 ? 11.771 -16.574 -55.795 1.00 96.44 678 ILE A CA 1
ATOM 5238 C C . ILE A 1 678 ? 12.094 -17.290 -54.484 1.00 96.44 678 ILE A C 1
ATOM 5240 O O . ILE A 1 678 ? 11.625 -18.411 -54.276 1.00 96.44 678 ILE A O 1
ATOM 5244 N N . LEU A 1 679 ? 12.887 -16.665 -53.622 1.00 96.06 679 LEU A N 1
ATOM 5245 C CA . LEU A 1 679 ? 13.168 -17.130 -52.270 1.00 96.06 679 LEU A CA 1
ATOM 5246 C C . LEU A 1 679 ? 12.118 -16.575 -51.310 1.00 96.06 679 LEU A C 1
ATOM 5248 O O . LEU A 1 679 ? 11.819 -15.383 -51.323 1.00 96.06 679 LEU A O 1
ATOM 5252 N N . LEU A 1 680 ? 11.581 -17.460 -50.478 1.00 95.06 680 LEU A N 1
ATOM 5253 C CA . LEU A 1 680 ? 10.591 -17.160 -49.457 1.00 95.06 680 LEU A CA 1
ATOM 5254 C C . LEU A 1 680 ? 11.156 -17.555 -48.094 1.00 95.06 680 LEU A C 1
ATOM 5256 O O . LEU A 1 680 ? 11.519 -18.717 -47.900 1.00 95.06 680 LEU A O 1
ATOM 5260 N N . ASP A 1 681 ? 11.184 -16.617 -47.155 1.00 92.69 681 ASP A N 1
ATOM 5261 C CA . ASP A 1 681 ? 11.594 -16.851 -45.769 1.00 92.69 681 ASP A CA 1
ATOM 5262 C C . ASP A 1 681 ? 10.494 -16.368 -44.822 1.00 92.69 681 ASP A C 1
ATOM 5264 O O . ASP A 1 681 ? 9.986 -15.258 -44.965 1.00 92.69 681 ASP A O 1
ATOM 5268 N N . ARG A 1 682 ? 10.093 -17.197 -43.856 1.00 89.69 682 ARG A N 1
ATOM 5269 C CA . ARG A 1 682 ? 9.067 -16.810 -42.871 1.00 89.69 682 ARG A CA 1
ATOM 5270 C C . ARG A 1 682 ? 9.622 -15.981 -41.710 1.00 89.69 682 ARG A C 1
ATOM 5272 O O . ARG A 1 682 ? 8.848 -15.433 -40.929 1.00 89.69 682 ARG A O 1
ATOM 5279 N N . ARG A 1 683 ? 10.943 -15.926 -41.537 1.00 88.75 683 ARG A N 1
ATOM 5280 C CA . ARG A 1 683 ? 11.583 -15.164 -40.459 1.00 88.75 683 ARG A CA 1
ATOM 5281 C C . ARG A 1 683 ? 11.459 -13.676 -40.763 1.00 88.75 683 ARG A C 1
ATOM 5283 O O . ARG A 1 683 ? 11.629 -13.260 -41.898 1.00 88.75 683 ARG A O 1
ATOM 5290 N N . SER A 1 684 ? 11.148 -12.877 -39.748 1.00 85.19 684 SER A N 1
ATOM 5291 C CA . SER A 1 684 ? 10.910 -11.439 -39.905 1.00 85.19 684 SER A CA 1
ATOM 5292 C C . SER A 1 684 ? 12.130 -10.621 -39.466 1.00 85.19 684 SER A C 1
ATOM 5294 O O . SER A 1 684 ? 12.585 -10.807 -38.330 1.00 85.19 684 SER A O 1
ATOM 5296 N N . PRO A 1 685 ? 12.618 -9.657 -40.271 1.00 82.19 685 PRO A N 1
ATOM 5297 C CA . PRO A 1 685 ? 13.633 -8.702 -39.831 1.00 82.19 685 PRO A CA 1
ATOM 5298 C C . PRO A 1 685 ? 13.172 -7.868 -38.625 1.00 82.19 685 PRO A C 1
ATOM 5300 O O . PRO A 1 685 ? 13.989 -7.479 -37.789 1.00 82.19 685 PRO A O 1
ATOM 5303 N N . ASP A 1 686 ? 11.864 -7.624 -38.473 1.00 77.12 686 ASP A N 1
ATOM 5304 C CA . ASP A 1 686 ? 11.304 -6.880 -37.337 1.00 77.12 686 ASP A CA 1
ATOM 5305 C C . ASP A 1 686 ? 11.369 -7.663 -36.018 1.00 77.12 686 ASP A C 1
ATOM 5307 O O . ASP A 1 686 ? 11.372 -7.059 -34.939 1.00 77.12 686 ASP A O 1
ATOM 5311 N N . SER A 1 687 ? 11.520 -8.990 -36.085 1.00 78.25 687 SER A N 1
ATOM 5312 C CA . SER A 1 687 ? 11.731 -9.839 -34.907 1.00 78.25 687 SER A CA 1
ATOM 5313 C C . SER A 1 687 ? 13.127 -9.703 -34.286 1.00 78.25 687 SER A C 1
ATOM 5315 O O . SER A 1 687 ? 13.335 -10.154 -33.160 1.00 78.25 687 SER A O 1
ATOM 5317 N N . SER A 1 688 ? 14.069 -9.048 -34.977 1.00 72.31 688 SER A N 1
ATOM 5318 C CA . SER A 1 688 ? 15.467 -8.949 -34.543 1.00 72.31 688 SER A CA 1
ATOM 5319 C C . SER A 1 688 ? 15.645 -8.222 -33.201 1.00 72.31 688 SER A C 1
ATOM 5321 O O . SER A 1 688 ? 16.538 -8.584 -32.444 1.00 72.31 688 SER A O 1
ATOM 5323 N N . GLY A 1 689 ? 14.771 -7.273 -32.838 1.00 67.81 689 GLY A N 1
ATOM 5324 C CA . GLY A 1 689 ? 14.849 -6.468 -31.604 1.00 67.81 689 GLY A CA 1
ATOM 5325 C C . GLY A 1 689 ? 14.836 -4.960 -31.891 1.00 67.81 689 GLY A C 1
ATOM 5326 O O . GLY A 1 689 ? 14.868 -4.550 -33.042 1.00 67.81 689 GLY A O 1
ATOM 5327 N N . ASN A 1 690 ? 14.758 -4.088 -30.877 1.00 66.62 690 ASN A N 1
ATOM 5328 C CA . ASN A 1 690 ? 14.403 -2.661 -31.062 1.00 66.62 690 ASN A CA 1
ATOM 5329 C C . ASN A 1 690 ? 15.521 -1.695 -31.504 1.00 66.62 690 ASN A C 1
ATOM 5331 O O . ASN A 1 690 ? 15.272 -0.495 -31.560 1.00 66.62 690 ASN A O 1
ATOM 5335 N N . SER A 1 691 ? 16.722 -2.164 -31.844 1.00 66.06 691 SER A N 1
ATOM 5336 C CA . SER A 1 691 ? 17.838 -1.280 -32.223 1.00 66.06 691 SER A CA 1
ATOM 5337 C C . SER A 1 691 ? 18.555 -1.739 -33.493 1.00 66.06 691 SER A C 1
ATOM 5339 O O . SER A 1 691 ? 18.484 -2.913 -33.851 1.00 66.06 691 SER A O 1
ATOM 5341 N N . ASN A 1 692 ? 19.276 -0.818 -34.148 1.00 69.44 692 ASN A N 1
ATOM 5342 C CA . ASN A 1 692 ? 20.094 -1.096 -35.343 1.00 69.44 692 ASN A CA 1
ATOM 5343 C C . ASN A 1 692 ? 21.075 -2.255 -35.104 1.00 69.44 692 ASN A C 1
ATOM 5345 O O . ASN A 1 692 ? 21.266 -3.094 -35.973 1.00 69.44 692 ASN A O 1
ATOM 5349 N N . LEU A 1 693 ? 21.607 -2.344 -33.882 1.00 67.62 693 LEU A N 1
ATOM 5350 C CA . LEU A 1 693 ? 22.422 -3.445 -33.360 1.00 67.62 693 LEU A CA 1
ATOM 5351 C C . LEU A 1 693 ? 21.827 -4.834 -33.589 1.00 67.62 693 LEU A C 1
ATOM 5353 O O . LEU A 1 693 ? 22.478 -5.737 -34.107 1.00 67.62 693 LEU A O 1
ATOM 5357 N N . HIS A 1 694 ? 20.593 -4.999 -33.130 1.00 72.69 694 HIS A N 1
ATOM 5358 C CA . HIS A 1 694 ? 19.897 -6.271 -33.149 1.00 72.69 694 HIS A CA 1
ATOM 5359 C C . HIS A 1 694 ? 19.589 -6.700 -34.586 1.00 72.69 694 HIS A C 1
ATOM 5361 O O . HIS A 1 694 ? 19.784 -7.859 -34.945 1.00 72.69 694 HIS A O 1
ATOM 5367 N N . LEU A 1 695 ? 19.177 -5.735 -35.411 1.00 79.38 695 LEU A N 1
ATOM 5368 C CA . LEU A 1 695 ? 18.938 -5.942 -36.832 1.00 79.38 695 LEU A CA 1
ATOM 5369 C C . LEU A 1 695 ? 20.223 -6.308 -37.583 1.00 79.38 695 LEU A C 1
ATOM 5371 O O . LEU A 1 695 ? 20.199 -7.247 -38.366 1.00 79.38 695 LEU A O 1
ATOM 5375 N N . ALA A 1 696 ? 21.337 -5.617 -37.323 1.00 76.12 696 ALA A N 1
ATOM 5376 C CA . ALA A 1 696 ? 22.624 -5.899 -37.959 1.00 76.12 696 ALA A CA 1
ATOM 5377 C C . ALA A 1 696 ? 23.112 -7.323 -37.668 1.00 76.12 696 ALA A C 1
ATOM 5379 O O . ALA A 1 696 ? 23.495 -8.037 -38.588 1.00 76.12 696 ALA A O 1
ATOM 5380 N N . ALA A 1 697 ? 23.041 -7.761 -36.406 1.00 76.50 697 ALA A N 1
ATOM 5381 C CA . ALA A 1 697 ? 23.425 -9.119 -36.027 1.00 76.50 697 ALA A CA 1
ATOM 5382 C C . ALA A 1 697 ? 22.526 -10.182 -36.681 1.00 76.50 697 ALA A C 1
ATOM 5384 O O . ALA A 1 697 ? 23.022 -11.184 -37.190 1.00 76.50 697 ALA A O 1
ATOM 5385 N N . TRP A 1 698 ? 21.208 -9.952 -36.692 1.00 85.69 698 TRP A N 1
ATOM 5386 C CA . TRP A 1 698 ? 20.257 -10.838 -37.364 1.00 85.69 698 TRP A CA 1
ATOM 5387 C C . TRP A 1 698 ? 20.523 -10.918 -38.872 1.00 85.69 698 TRP A C 1
ATOM 5389 O O . TRP A 1 698 ? 20.555 -12.009 -39.434 1.00 85.69 698 TRP A O 1
ATOM 5399 N N . HIS A 1 699 ? 20.749 -9.772 -39.518 1.00 86.00 699 HIS A N 1
ATOM 5400 C CA . HIS A 1 699 ? 20.941 -9.672 -40.963 1.00 86.00 699 HIS A CA 1
ATOM 5401 C C . HIS A 1 699 ? 22.264 -10.282 -41.419 1.00 86.00 699 HIS A C 1
ATOM 5403 O O . HIS A 1 699 ? 22.277 -11.035 -42.388 1.00 86.00 699 HIS A O 1
ATOM 5409 N N . GLN A 1 700 ? 23.352 -10.041 -40.684 1.00 83.75 700 GLN A N 1
ATOM 5410 C CA . GLN A 1 700 ? 24.635 -10.689 -40.946 1.00 83.75 700 GLN A CA 1
ATOM 5411 C C . GLN A 1 700 ? 24.499 -12.214 -40.867 1.00 83.75 700 GLN A C 1
ATOM 5413 O O . GLN A 1 700 ? 24.909 -12.911 -41.791 1.00 83.75 700 GLN A O 1
ATOM 5418 N N . HIS A 1 701 ? 23.875 -12.723 -39.801 1.00 85.81 701 HIS A N 1
ATOM 5419 C CA . HIS A 1 701 ? 23.640 -14.157 -39.648 1.00 85.81 701 HIS A CA 1
ATOM 5420 C C . HIS A 1 701 ? 22.791 -14.724 -40.794 1.00 85.81 701 HIS A C 1
ATOM 5422 O O . HIS A 1 701 ? 23.094 -15.790 -41.325 1.00 85.81 701 HIS A O 1
ATOM 5428 N N . TRP A 1 702 ? 21.760 -13.987 -41.215 1.00 90.38 702 TRP A N 1
ATOM 5429 C CA . TRP A 1 702 ? 20.926 -14.364 -42.350 1.00 90.38 702 TRP A CA 1
ATOM 5430 C C . TRP A 1 702 ? 21.724 -14.415 -43.664 1.00 90.38 702 TRP A C 1
ATOM 5432 O O . TRP A 1 702 ? 21.602 -15.384 -44.408 1.00 90.38 702 TRP A O 1
ATOM 5442 N N . LEU A 1 703 ? 22.583 -13.426 -43.945 1.00 90.19 703 LEU A N 1
ATOM 5443 C CA . LEU A 1 703 ? 23.442 -13.416 -45.137 1.00 90.19 703 LEU A CA 1
ATOM 5444 C C . LEU A 1 703 ? 24.463 -14.561 -45.139 1.00 90.19 703 LEU A C 1
ATOM 5446 O O . LEU A 1 703 ? 24.675 -15.179 -46.183 1.00 90.19 703 LEU A O 1
ATOM 5450 N N . GLU A 1 704 ? 25.082 -14.846 -43.992 1.00 89.38 704 GLU A N 1
ATOM 5451 C CA . GLU A 1 704 ? 26.005 -15.974 -43.813 1.00 89.38 704 GLU A CA 1
ATOM 5452 C C . GLU A 1 704 ? 25.293 -17.305 -44.098 1.00 89.38 704 GLU A C 1
ATOM 5454 O O . GLU A 1 704 ? 25.766 -18.093 -44.916 1.00 89.38 704 GLU A O 1
ATOM 5459 N N . GLU A 1 705 ? 24.100 -17.508 -43.534 1.00 91.44 705 GLU A N 1
ATOM 5460 C CA . GLU A 1 705 ? 23.268 -18.687 -43.795 1.00 91.44 705 GLU A CA 1
ATOM 5461 C C . GLU A 1 705 ? 22.875 -18.793 -45.281 1.00 91.44 705 GLU A C 1
ATOM 5463 O O . GLU A 1 705 ? 22.984 -19.864 -45.881 1.00 91.44 705 GLU A O 1
ATOM 5468 N N . MET A 1 706 ? 22.459 -17.693 -45.925 1.00 93.38 706 MET A N 1
ATOM 5469 C CA . MET A 1 706 ? 22.148 -17.698 -47.362 1.00 93.38 706 MET A CA 1
ATOM 5470 C C . MET A 1 706 ? 23.376 -18.046 -48.214 1.00 93.38 706 MET A C 1
ATOM 5472 O O . MET A 1 706 ? 23.239 -18.720 -49.240 1.00 93.38 706 MET A O 1
ATOM 5476 N N . ALA A 1 707 ? 24.569 -17.596 -47.813 1.00 90.81 707 ALA A N 1
ATOM 5477 C CA . ALA A 1 707 ? 25.822 -17.922 -48.486 1.00 90.81 707 ALA A CA 1
ATOM 5478 C C . ALA A 1 707 ? 26.153 -19.415 -48.353 1.00 90.81 707 ALA A C 1
ATOM 5480 O O . ALA A 1 707 ? 26.429 -20.068 -49.361 1.00 90.81 707 ALA A O 1
ATOM 5481 N N . GLU A 1 708 ? 26.066 -19.961 -47.137 1.00 90.69 708 GLU A N 1
ATOM 5482 C CA . GLU A 1 708 ? 26.293 -21.381 -46.838 1.00 90.69 708 GLU A CA 1
ATOM 5483 C C . GLU A 1 708 ? 25.329 -22.293 -47.604 1.00 90.69 708 GLU A C 1
ATOM 5485 O O . GLU A 1 708 ? 25.728 -23.331 -48.135 1.00 90.69 708 GLU A O 1
ATOM 5490 N N . LEU A 1 709 ? 24.067 -21.877 -47.731 1.00 91.50 709 LEU A N 1
ATOM 5491 C CA . LEU A 1 709 ? 23.044 -22.600 -48.486 1.00 91.50 709 LEU A CA 1
ATOM 5492 C C . LEU A 1 709 ? 23.171 -22.419 -50.010 1.00 91.50 709 LEU A C 1
ATOM 5494 O O . LEU A 1 709 ? 22.426 -23.048 -50.767 1.00 91.50 709 LEU A O 1
ATOM 5498 N N . GLY A 1 710 ? 24.087 -21.572 -50.492 1.00 91.44 710 GLY A N 1
ATOM 5499 C CA . GLY A 1 710 ? 24.278 -21.279 -51.915 1.00 91.44 710 GLY A CA 1
ATOM 5500 C C . GLY A 1 710 ? 23.132 -20.480 -52.552 1.00 91.44 710 GLY A C 1
ATOM 5501 O O . GLY A 1 710 ? 22.950 -20.549 -53.766 1.00 91.44 710 GLY A O 1
ATOM 5502 N N . LEU A 1 711 ? 22.356 -19.750 -51.745 1.00 92.44 711 LEU A N 1
ATOM 5503 C CA . LEU A 1 711 ? 21.150 -19.012 -52.143 1.00 92.44 711 LEU A CA 1
ATOM 5504 C C . LEU A 1 711 ? 21.409 -17.538 -52.493 1.00 92.44 711 LEU A C 1
ATOM 5506 O O . LEU A 1 711 ? 20.488 -16.843 -52.921 1.00 92.44 711 LEU A O 1
ATOM 5510 N N . LEU A 1 712 ? 22.638 -17.047 -52.330 1.00 91.38 712 LEU A N 1
ATOM 5511 C CA . LEU A 1 712 ? 23.042 -15.717 -52.798 1.00 91.38 712 LEU A CA 1
ATOM 5512 C C . LEU A 1 712 ? 23.193 -15.668 -54.333 1.00 91.38 712 LEU A C 1
ATOM 5514 O O . LEU A 1 712 ? 23.383 -16.713 -54.968 1.00 91.38 712 LEU A O 1
ATOM 5518 N N . PRO A 1 713 ? 23.160 -14.474 -54.959 1.00 88.12 713 PRO A N 1
ATOM 5519 C CA . PRO A 1 713 ? 23.366 -14.336 -56.398 1.00 88.12 713 PRO A CA 1
ATOM 5520 C C . PRO A 1 713 ? 24.660 -15.014 -56.875 1.00 88.12 713 PRO A C 1
ATOM 5522 O O . PRO A 1 713 ? 25.750 -14.729 -56.386 1.00 88.12 713 PRO A O 1
ATOM 5525 N N . GLY A 1 714 ? 24.541 -15.931 -57.840 1.00 82.62 714 GLY A N 1
ATOM 5526 C CA . GLY A 1 714 ? 25.676 -16.702 -58.368 1.00 82.62 714 GLY A CA 1
ATOM 5527 C C . GLY A 1 714 ? 26.115 -17.902 -57.514 1.00 82.62 714 GLY A C 1
ATOM 5528 O O . GLY A 1 714 ? 27.036 -18.617 -57.920 1.00 82.62 714 GLY A O 1
ATOM 5529 N N . GLY A 1 715 ? 25.450 -18.156 -56.382 1.00 83.12 715 GLY A N 1
ATOM 5530 C CA . GLY A 1 715 ? 25.677 -19.315 -55.523 1.00 83.12 715 GLY A CA 1
ATOM 5531 C C . GLY A 1 715 ? 25.460 -20.653 -56.241 1.00 83.12 715 GLY A C 1
ATOM 5532 O O . GLY A 1 715 ? 24.699 -20.771 -57.205 1.00 83.12 715 GLY A O 1
ATOM 5533 N N . ARG A 1 716 ? 26.183 -21.685 -55.794 1.00 77.69 716 ARG A N 1
ATOM 5534 C CA . ARG A 1 716 ? 26.088 -23.064 -56.300 1.00 77.69 716 ARG A CA 1
ATOM 5535 C C . ARG A 1 716 ? 26.064 -24.032 -55.123 1.00 77.69 716 ARG A C 1
ATOM 5537 O O . ARG A 1 716 ? 26.599 -23.724 -54.068 1.00 77.69 716 ARG A O 1
ATOM 5544 N N . GLY A 1 717 ? 25.508 -25.224 -55.335 1.00 78.75 717 GLY A N 1
ATOM 5545 C CA . GLY A 1 717 ? 25.556 -26.306 -54.344 1.00 78.75 717 GLY A CA 1
ATOM 5546 C C . GLY A 1 717 ? 24.344 -26.407 -53.417 1.00 78.75 717 GLY A C 1
ATOM 5547 O O . GLY A 1 717 ? 24.344 -27.273 -52.550 1.00 78.75 717 GLY A O 1
ATOM 5548 N N . THR A 1 718 ? 23.296 -25.599 -53.615 1.00 86.38 718 THR A N 1
ATOM 5549 C CA . THR A 1 718 ? 22.051 -25.722 -52.843 1.00 86.38 718 THR A CA 1
ATOM 5550 C C . THR A 1 718 ? 21.411 -27.096 -53.028 1.00 86.38 718 THR A C 1
ATOM 5552 O O . THR A 1 718 ? 21.120 -27.520 -54.152 1.00 86.38 718 THR A O 1
ATOM 5555 N N . LEU A 1 719 ? 21.140 -27.772 -51.912 1.00 89.12 719 LEU A N 1
ATOM 5556 C CA . LEU A 1 719 ? 20.416 -29.036 -51.893 1.00 89.12 719 LEU A CA 1
ATOM 5557 C C . LEU A 1 719 ? 18.910 -28.774 -51.755 1.00 89.12 719 LEU A C 1
ATOM 5559 O O . LEU A 1 719 ? 18.418 -28.420 -50.682 1.00 89.12 719 LEU A O 1
ATOM 5563 N N . PHE A 1 720 ? 18.181 -28.967 -52.853 1.00 90.00 720 PHE A N 1
ATOM 5564 C CA . PHE A 1 720 ? 16.727 -28.832 -52.893 1.00 90.00 720 PHE A CA 1
ATOM 5565 C C . PHE A 1 720 ? 16.028 -30.174 -52.676 1.00 90.00 720 PHE A C 1
ATOM 5567 O O . PHE A 1 720 ? 16.381 -31.178 -53.296 1.00 90.00 720 PHE A O 1
ATOM 5574 N N . LEU A 1 721 ? 14.989 -30.167 -51.845 1.00 87.94 721 LEU A N 1
ATOM 5575 C CA . LEU A 1 721 ? 14.084 -31.291 -51.620 1.00 87.94 721 LEU A CA 1
ATOM 5576 C C . LEU A 1 721 ? 12.693 -30.959 -52.196 1.00 87.94 721 LEU A C 1
ATOM 5578 O O . LEU A 1 721 ? 12.293 -29.790 -52.181 1.00 87.94 721 LEU A O 1
ATOM 5582 N N . PRO A 1 722 ? 11.923 -31.941 -52.698 1.00 83.69 722 PRO A N 1
ATOM 5583 C CA . PRO A 1 722 ? 10.539 -31.704 -53.105 1.00 83.69 722 PRO A CA 1
ATOM 5584 C C . PRO A 1 722 ? 9.689 -31.234 -51.914 1.00 83.69 722 PRO A C 1
ATOM 5586 O O . PRO A 1 722 ? 9.671 -31.899 -50.882 1.00 83.69 722 PRO A O 1
ATOM 5589 N N . ALA A 1 723 ? 8.941 -30.134 -52.059 1.00 75.50 723 ALA A N 1
ATOM 5590 C CA . ALA A 1 723 ? 8.085 -29.603 -50.987 1.00 75.50 723 ALA A CA 1
ATOM 5591 C C . ALA A 1 723 ? 6.759 -30.384 -50.781 1.00 75.50 723 ALA A C 1
ATOM 5593 O O . ALA A 1 723 ? 5.963 -30.042 -49.908 1.00 75.50 723 ALA A O 1
ATOM 5594 N N . GLY A 1 724 ? 6.498 -31.440 -51.565 1.00 74.25 724 GLY A N 1
ATOM 5595 C CA . GLY A 1 724 ? 5.245 -32.207 -51.519 1.00 74.25 724 GLY A CA 1
ATOM 5596 C C . GLY A 1 724 ? 4.055 -31.474 -52.163 1.00 74.25 724 GLY A C 1
ATOM 5597 O O . GLY A 1 724 ? 4.244 -30.679 -53.077 1.00 74.25 724 GLY A O 1
ATOM 5598 N N . MET A 1 725 ? 2.823 -31.756 -51.707 1.00 70.75 725 MET A N 1
ATOM 5599 C CA . MET A 1 725 ? 1.587 -31.077 -52.167 1.00 70.75 725 MET A CA 1
ATOM 5600 C C . MET A 1 725 ? 1.238 -29.805 -51.359 1.00 70.75 725 MET A C 1
ATOM 5602 O O . MET A 1 725 ? 0.111 -29.316 -51.423 1.00 70.75 725 MET A O 1
ATOM 5606 N N . GLU A 1 726 ? 2.168 -29.283 -50.556 1.00 77.44 726 GLU A N 1
ATOM 5607 C CA . GLU A 1 726 ? 1.972 -28.060 -49.765 1.00 77.44 726 GLU A CA 1
ATOM 5608 C C . GLU A 1 726 ? 2.006 -26.818 -50.682 1.00 77.44 726 GLU A C 1
ATOM 5610 O O . GLU A 1 726 ? 2.952 -26.635 -51.446 1.00 77.44 726 GLU A O 1
ATOM 5615 N N . THR A 1 727 ? 0.974 -25.963 -50.631 1.00 82.81 727 THR A N 1
ATOM 5616 C CA . THR A 1 727 ? 0.962 -24.672 -51.350 1.00 82.81 727 THR A CA 1
ATOM 5617 C C . THR A 1 727 ? 1.786 -23.627 -50.599 1.00 82.81 727 THR A C 1
ATOM 5619 O O . THR A 1 727 ? 2.007 -23.757 -49.391 1.00 82.81 727 THR A O 1
ATOM 5622 N N . VAL A 1 728 ? 2.200 -22.550 -51.275 1.00 84.94 728 VAL A N 1
ATOM 5623 C CA . VAL A 1 728 ? 2.960 -21.458 -50.641 1.00 84.94 728 VAL A CA 1
ATOM 5624 C C . VAL A 1 728 ? 2.136 -20.831 -49.520 1.00 84.94 728 VAL A C 1
ATOM 5626 O O . VAL A 1 728 ? 2.642 -20.577 -48.427 1.00 84.94 728 VAL A O 1
ATOM 5629 N N . ARG A 1 729 ? 0.830 -20.660 -49.758 1.00 83.88 729 ARG A N 1
ATOM 5630 C CA . ARG A 1 729 ? -0.114 -20.169 -48.753 1.00 83.88 729 ARG A CA 1
ATOM 5631 C C . ARG A 1 729 ? -0.219 -21.087 -47.533 1.00 83.88 729 ARG A C 1
ATOM 5633 O O . ARG A 1 729 ? -0.256 -20.582 -46.414 1.00 83.88 729 ARG A O 1
ATOM 5640 N N . HIS A 1 730 ? -0.286 -22.406 -47.724 1.00 83.19 730 HIS A N 1
ATOM 5641 C CA . HIS A 1 730 ? -0.368 -23.357 -46.608 1.00 83.19 730 HIS A CA 1
ATOM 5642 C C . HIS A 1 730 ? 0.920 -23.394 -45.786 1.00 83.19 730 HIS A C 1
ATOM 5644 O O . HIS A 1 730 ? 0.849 -23.436 -44.560 1.00 83.19 730 HIS A O 1
ATOM 5650 N N . TRP A 1 731 ? 2.074 -23.333 -46.449 1.00 87.50 731 TRP A N 1
ATOM 5651 C CA . TRP A 1 731 ? 3.368 -23.269 -45.777 1.00 87.50 731 TRP A CA 1
ATOM 5652 C C . TRP A 1 731 ? 3.515 -21.994 -44.934 1.00 87.50 731 TRP A C 1
ATOM 5654 O O . TRP A 1 731 ? 3.939 -22.066 -43.783 1.00 87.50 731 TRP A O 1
ATOM 5664 N N . PHE A 1 732 ? 3.132 -20.837 -45.481 1.00 83.00 732 PHE A N 1
ATOM 5665 C CA . PHE A 1 732 ? 3.347 -19.549 -44.819 1.00 83.00 732 PHE A CA 1
ATOM 5666 C C . PHE A 1 732 ? 2.402 -19.298 -43.629 1.00 83.00 732 PHE A C 1
ATOM 5668 O O . PHE A 1 732 ? 2.803 -18.677 -42.653 1.00 83.00 732 PHE A O 1
ATOM 5675 N N . VAL A 1 733 ? 1.150 -19.773 -43.689 1.00 73.00 733 VAL A N 1
ATOM 5676 C CA . VAL A 1 733 ? 0.112 -19.516 -42.659 1.00 73.00 733 VAL A CA 1
ATOM 5677 C C . VAL A 1 733 ? 0.033 -20.636 -41.605 1.00 73.00 733 VAL A C 1
ATOM 5679 O O . VAL A 1 733 ? -0.851 -20.631 -40.751 1.00 73.00 733 VAL A O 1
ATOM 5682 N N . ARG A 1 734 ? 0.929 -21.628 -41.656 1.00 61.91 734 ARG A N 1
ATOM 5683 C CA . ARG A 1 734 ? 0.929 -22.757 -40.717 1.00 61.91 734 ARG A CA 1
ATOM 5684 C C . ARG A 1 734 ? 1.121 -22.257 -39.274 1.00 61.91 734 ARG A C 1
ATOM 5686 O O . ARG A 1 734 ? 2.190 -21.750 -38.946 1.00 61.91 734 ARG A O 1
ATOM 5693 N N . GLN A 1 735 ? 0.068 -22.399 -38.459 1.00 46.38 735 GLN A N 1
ATOM 5694 C CA . GLN A 1 735 ? 0.102 -22.249 -36.998 1.00 46.38 735 GLN A CA 1
ATOM 5695 C C . GLN A 1 735 ? 0.893 -23.379 -36.348 1.00 46.38 735 GLN A C 1
ATOM 5697 O O . GLN A 1 735 ? 0.686 -24.544 -36.766 1.00 46.38 735 GLN A O 1
#

Secondary structure (DSSP, 8-state):
-HHHHHHS-TTSSHHHHB-TTSPBPHHHHHHHHHHHHHTTTHHHHHH-EE---TTEEEE--TTTHHHHHHHHHHHHTTS-TTTTSTT-SS--SHHHHHHS-THHHHHHHHHHTT---EEE-GGGGGG-SEEEESS--B--HHHHHHHHHHHHTT-EEEE-SS-SSB-TT-PBPSSSSTTTHHHHHT-EEEEEEE---EEEEPPPHHHHHHHHHHHHHHHH-----HHHHHHHHHHS------SPPEETTEE--EEES-EEEEES--TTPEEEEEETTS-EEEEEEEETTEEEEEE-S----S-SS--S--HHHHHHHHHHHHHHHHTT---SEEEEETTTTB-S--SSEEEEEE-TTSSPEEEEEE--TTSPPEEEEEEE-TT--EEEETTTTEEPPEEE-TTT--EEEEEEE-TT-EEEEEEESSPPPPP--B--SEEETTSEEEEE-TT--S-EEEEEEEEES-TTTS---GGG-EEEEE-TT-EEEEEPPTTSPPEEEEEEEEETTT--EEEEEEEEE--HHHHHHHTSPPPP-PPBPPTTTTS-PPPPPHHHHHHHHHHHHHHHH--SPP-HHHH-TT---BTT-HHHHHHHHTTS-TTTTHHHHHHHHHTT-EEEEEGGGGSB-TTT--BSSTT----HHHHHHHHHHHHT-EEEEETTEEEEEEEEETTEEEEEE---GGGG-SSHHHHHHHHHHHHHHHHHTT-STT-----EEE-TT--HHHHHT--

Radius of gyration: 38.59 Å; chains: 1; bounding box: 80×56×120 Å

=== Feature glossary ===
Legend for the data blocks above and below:

— What the protein is —

Sequence gives the chain of amino acids in standard one-letter code (A=alanine, C=cysteine, …, Y=tyrosine), read N→C. It is the only feature that is directly encoded by the gene; all structural features are derived from the folded form of this sequence.

The annotation block draws on four external resources. InterPro: which protein families and domains the sequence belongs to. GO: standardized terms for what the protein does, what process it participates in, and where in the cell it acts. CATH: which structural fold it has in the CATH hierarchy. Organism: the species of origin.

— Where its atoms are —

Atomic coordinates in PDBx/mmCIF format — the same representation the Protein Data Bank distributes. Each line of the _atom_site loop places one backbone atom in Cartesian space (units: ångströms, origin: arbitrary).

Six rendered views show the 3D structure from the faces of a cube — i.e. along ±x, ±y, ±z. Rendering representation is drawn randomly per protein from cartoon (secondary-structure ribbons), sticks (backbone bonds), or molecular surface; coloring is either N→C rainbow (blue at the N-terminus through red at the C-terminus) or one color per chain.

— Local backbone conformation —

DSSP 8-state secondary structure assigns each residue one of H (α-helix), G (3₁₀-helix), I (π-helix), E (extended β-strand), B (isolated β-bridge), T (hydrogen-bonded turn), S (bend), or '-' (coil). The assignment is computed from backbone hydrogen-bond geometry via the Kabsch–Sander algorithm.

P-SEA three-state annotation labels each residue as helix, strand, or coil based purely on the geometry of the Cα trace. It serves as a fallback when the full backbone (and thus DSSP) is unavailable.

φ (phi) and ψ (psi) are the two rotatable backbone dihedrals per residue: φ is the C(i-1)–N–Cα–C torsion, ψ is the N–Cα–C–N(i+1) torsion, both in degrees on (−180°, 180°]. α-helical residues cluster near (−60°, −45°); β-strand residues near (−120°, +130°). A Ramachandran plot is simply a scatter of (φ, ψ) for every residue.

— Global shape and packing —

Radius of gyration (Rg) is the root-mean-square distance of Cα atoms from their centroid — a single number for overall size and compactness. A globular domain of N residues has Rg ≈ 2.2·N^0.38 Å; an extended or disordered chain has a much larger Rg. The Cα contact count is the number of residue pairs whose Cα atoms are within 8 Å and are more than four positions apart in sequence — a standard proxy for tertiary packing density. The bounding box is the smallest axis-aligned box enclosing all Cα atoms.

Accessible surface area quantifies burial. A residue with SASA near zero is packed into the hydrophobic core; one with SASA >100 Å² sits on the surface. Computed here via the Shrake–Rupley numerical algorithm with a 1.4 Å probe.

The contact map is a binary N×N matrix image: pixel (i, j) is dark where Cα_i and Cα_j are within 8 Å and |i−j|>4. Because the |i−j|>4 filter removes local helical contacts, off-diagonal stripes parallel to the main diagonal indicate parallel β-sheets; stripes perpendicular to it indicate antiparallel β-sheets. The Ramachandran plot scatters every residue's (φ, ψ) pair against the sterically allowed regions. The PAE heatmap renders the predicted-aligned-error matrix.

— Structural neighborhood —

A 3Di character summarizes, for each residue, the relative orientation of the Cα frame of its nearest spatial neighbor. Because it encodes fold topology rather than chemistry, 3Di alignments detect remote structural similarity that sequence alignment misses.

Structural nearest neighbors (via Foldseek easy-search vs the PDB). Reported per hit: target PDB id, E-value, and alignment TM-score. A TM-score above ~0.5 is the conventional threshold for 'same fold'.

— Confidence and disorder —

For AlphaFold models, the B-factor field carries pLDDT — the model's own estimate of local accuracy on a 0–100 scale. Regions with pLDDT<50 should be treated as essentially unmodeled; they often correspond to intrinsically disordered segments.

B-factor (Debye–Waller factor) reflects atomic displacement in the crystal lattice. It is an experimental observable (units Å²), not a prediction; low values mean the atom is pinned down, high values mean it moves or is heterogeneous across the crystal.

Predicted Aligned Error (PAE) is an AlphaFold confidence matrix: entry (i, j) is the expected error in the position of residue j, in ångströms, when the prediction is superimposed on the true structure at residue i. Low PAE within a block of residues means that block is internally rigid and well-predicted; high PAE between two blocks means their relative placement is uncertain even if each block individually is confident.